Protein AF-0000000078982587 (afdb_homodimer)

Sequence (748 aa):
MVPAPSERVARAVMYFREGGSGQASWAVVTTCREPTVLVLAFVAHHLALGADYVELYLDAPDPELQEALADLPGCRVTLCDDAYWQQELGGPRPATNEKRQIRNASRAYLQAEADWLLHLDADEFLETDLVMARILGGLPEAVDFLHLPNLERVFDAAEPQEQLFDGYMRAPLLRGWPDQADLLDPAIQPFLHRGVVAHSQGKSAVRVGRKLWPGIHSPRAPSGHDRPLLWPAVNARVLHYDGLTGFHWIMKLLRGWTDRGGGAAAHAGLAPARQAQIAYVDENRGDMFALLQLHQRLKALPLVDLERLEAIGLLWRPRIDPGAALRALGLTADLSRVGFDEGLELDIPDFDRHRIRWRRLYRLHFAEAGRKQGMVPAPSERVARAVMYFREGGSGQASWAVVTTCREPTVLVLAFVAHHLALGADYVELYLDAPDPELQEALADLPGCRVTLCDDAYWQQELGGPRPATNEKRQIRNASRAYLQAEADWLLHLDADEFLETDLVMARILGGLPEAVDFLHLPNLERVFDAAEPQEQLFDGYMRAPLLRGWPDQADLLDPAIQPFLHRGVVAHSQGKSAVRVGRKLWPGIHSPRAPSGHDRPLLWPAVNARVLHYDGLTGFHWIMKLLRGWTDRGGGAAAHAGLAPARQAQIAYVDENRGDMFALLQLHQRLKALPLVDLERLEAIGLLWRPRIDPGAALRALGLTADLSRVGFDEGLELDIPDFDRHRIRWRRLYRLHFAEAGRKQG

Structure (mmCIF, N/CA/C/O backbone):
data_AF-0000000078982587-model_v1
#
loop_
_entity.id
_entity.type
_entity.pdbx_description
1 polymer 'Glycosyl transferase, group 2 family protein'
#
loop_
_atom_site.group_PDB
_atom_site.id
_atom_site.type_symbol
_atom_site.label_atom_id
_atom_site.label_alt_id
_atom_site.label_comp_id
_atom_site.label_asym_id
_atom_site.label_entity_id
_atom_site.label_seq_id
_atom_site.pdbx_PDB_ins_code
_atom_site.Cartn_x
_atom_site.Cartn_y
_atom_site.Cartn_z
_atom_site.occupancy
_atom_site.B_iso_or_equiv
_atom_site.auth_seq_id
_atom_site.auth_comp_id
_atom_site.auth_asym_id
_atom_site.auth_atom_id
_atom_site.pdbx_PDB_model_num
ATOM 1 N N . MET A 1 1 ? 53.969 26.75 12.242 1 28.42 1 MET A N 1
ATOM 2 C CA . MET A 1 1 ? 53.094 26.625 11.078 1 28.42 1 MET A CA 1
ATOM 3 C C . MET A 1 1 ? 51.875 25.766 11.398 1 28.42 1 MET A C 1
ATOM 5 O O . MET A 1 1 ? 52.031 24.562 11.664 1 28.42 1 MET A O 1
ATOM 9 N N . VAL A 1 2 ? 50.875 26.266 12.047 1 34.62 2 VAL A N 1
ATOM 10 C CA . VAL A 1 2 ? 49.688 25.547 12.523 1 34.62 2 VAL A CA 1
ATOM 11 C C . VAL A 1 2 ? 48.969 24.922 11.336 1 34.62 2 VAL A C 1
ATOM 13 O O . VAL A 1 2 ? 48.688 25.594 10.344 1 34.62 2 VAL A O 1
ATOM 16 N N . PRO A 1 3 ? 49.094 23.641 11.133 1 34.34 3 PRO A N 1
ATOM 17 C CA . PRO A 1 3 ? 48.406 23.109 9.938 1 34.34 3 PRO A CA 1
ATOM 18 C C . PRO A 1 3 ? 46.969 23.594 9.82 1 34.34 3 PRO A C 1
ATOM 20 O O . PRO A 1 3 ? 46.344 23.906 10.828 1 34.34 3 PRO A O 1
ATOM 23 N N . ALA A 1 4 ? 46.625 24.188 8.609 1 36.72 4 ALA A N 1
ATOM 24 C CA . ALA A 1 4 ? 45.281 24.656 8.297 1 36.72 4 ALA A CA 1
ATOM 25 C C . ALA A 1 4 ? 44.25 23.578 8.633 1 36.72 4 ALA A C 1
ATOM 27 O O . ALA A 1 4 ? 44.5 22.391 8.5 1 36.72 4 ALA A O 1
ATOM 28 N N . PRO A 1 5 ? 43.281 23.859 9.531 1 34.47 5 PRO A N 1
ATOM 29 C CA . PRO A 1 5 ? 42.312 22.828 9.859 1 34.47 5 PRO A CA 1
ATOM 30 C C . PRO A 1 5 ? 41.812 22.062 8.625 1 34.47 5 PRO A C 1
ATOM 32 O O . PRO A 1 5 ? 41.781 22.609 7.531 1 34.47 5 PRO A O 1
ATOM 35 N N . SER A 1 6 ? 42.25 20.844 8.43 1 33.53 6 SER A N 1
ATOM 36 C CA . SER A 1 6 ? 41.781 19.953 7.371 1 33.53 6 SER A CA 1
ATOM 37 C C . SER A 1 6 ? 40.312 20.188 7.043 1 33.53 6 SER A C 1
ATOM 39 O O . SER A 1 6 ? 39.5 20.297 7.941 1 33.53 6 SER A O 1
ATOM 41 N N . GLU A 1 7 ? 39.969 20.891 6 1 34.88 7 GLU A N 1
ATOM 42 C CA . GLU A 1 7 ? 38.656 21.094 5.422 1 34.88 7 GLU A CA 1
ATOM 43 C C . GLU A 1 7 ? 37.844 19.812 5.465 1 34.88 7 GLU A C 1
ATOM 45 O O . GLU A 1 7 ? 38 18.922 4.625 1 34.88 7 GLU A O 1
ATOM 50 N N . ARG A 1 8 ? 37.688 19.188 6.516 1 35.16 8 ARG A N 1
ATOM 51 C CA . ARG A 1 8 ? 36.75 18.062 6.578 1 35.16 8 ARG A CA 1
ATOM 52 C C . ARG A 1 8 ? 35.531 18.328 5.719 1 35.16 8 ARG A C 1
ATOM 54 O O . ARG A 1 8 ? 34.688 19.188 6.043 1 35.16 8 ARG A O 1
ATOM 61 N N . VAL A 1 9 ? 35.562 18.203 4.543 1 38.28 9 VAL A N 1
ATOM 62 C CA . VAL A 1 9 ? 34.406 18.203 3.662 1 38.28 9 VAL A CA 1
ATOM 63 C C . VAL A 1 9 ? 33.219 17.469 4.344 1 38.28 9 VAL A C 1
ATOM 65 O O . VAL A 1 9 ? 33.312 16.266 4.59 1 38.28 9 VAL A O 1
ATOM 68 N N . ALA A 1 10 ? 32.531 18.094 5.141 1 46.53 10 ALA A N 1
ATOM 69 C CA . ALA A 1 10 ? 31.359 17.594 5.84 1 46.53 10 ALA A CA 1
ATOM 70 C C . ALA A 1 10 ? 30.484 16.75 4.914 1 46.53 10 ALA A C 1
ATOM 72 O O . ALA A 1 10 ? 30.078 17.219 3.844 1 46.53 10 ALA A O 1
ATOM 73 N N . ARG A 1 11 ? 30.609 15.43 4.898 1 56.62 11 ARG A N 1
ATOM 74 C CA . ARG A 1 11 ? 29.781 14.492 4.148 1 56.62 11 ARG A CA 1
ATOM 75 C C . ARG A 1 11 ? 28.328 14.961 4.105 1 56.62 11 ARG A C 1
ATOM 77 O O . ARG A 1 11 ? 27.812 15.469 5.102 1 56.62 11 ARG A O 1
ATOM 84 N N . ALA A 1 12 ? 27.859 15.078 2.918 1 73.75 12 ALA A N 1
ATOM 85 C CA . ALA A 1 12 ? 26.469 15.461 2.732 1 73.75 12 ALA A CA 1
ATOM 86 C C . ALA A 1 12 ? 25.531 14.539 3.508 1 73.75 12 ALA A C 1
ATOM 88 O O . ALA A 1 12 ? 25.703 13.312 3.492 1 73.75 12 ALA A O 1
ATOM 89 N N . VAL A 1 13 ? 24.797 15.07 4.426 1 87.19 13 VAL A N 1
ATOM 90 C CA . VAL A 1 13 ? 23.812 14.32 5.199 1 87.19 13 VAL A CA 1
ATOM 91 C C . VAL A 1 13 ? 22.844 13.617 4.254 1 87.19 13 VAL A C 1
ATOM 93 O O . VAL A 1 13 ? 22.328 14.227 3.316 1 87.19 13 VAL A O 1
ATOM 96 N N . MET A 1 14 ? 22.781 12.273 4.457 1 90.81 14 MET A N 1
ATOM 97 C CA . MET A 1 14 ? 21.844 11.461 3.695 1 90.81 14 MET A CA 1
ATOM 98 C C . MET A 1 14 ? 20.703 10.961 4.59 1 90.81 14 MET A C 1
ATOM 100 O O . MET A 1 14 ? 20.797 11.055 5.816 1 90.81 14 MET A O 1
ATOM 104 N N . TYR A 1 15 ? 19.672 10.547 3.932 1 93.56 15 TYR A N 1
ATOM 105 C CA . TYR A 1 15 ? 18.562 10.008 4.711 1 93.56 15 TYR A CA 1
ATOM 106 C C . TYR A 1 15 ? 18.953 8.695 5.379 1 93.56 15 TYR A C 1
ATOM 108 O O . TYR A 1 15 ? 18.781 8.531 6.59 1 93.56 15 TYR A O 1
ATOM 116 N N . PHE A 1 16 ? 19.438 7.75 4.57 1 91.62 16 PHE A N 1
ATOM 117 C CA . PHE A 1 16 ? 19.938 6.488 5.117 1 91.62 16 PHE A CA 1
ATOM 118 C C . PHE A 1 16 ? 21.422 6.566 5.406 1 91.62 16 PHE A C 1
ATOM 120 O O . PHE A 1 16 ? 22.172 7.211 4.672 1 91.62 16 PHE A O 1
ATOM 127 N N . ARG A 1 17 ? 21.828 5.863 6.449 1 88.75 17 ARG A N 1
ATOM 128 C CA . ARG A 1 17 ? 23.25 5.77 6.77 1 88.75 17 ARG A CA 1
ATOM 129 C C . ARG A 1 17 ? 24 5.059 5.656 1 88.75 17 ARG A C 1
ATOM 131 O O . ARG A 1 17 ? 25.094 5.5 5.258 1 88.75 17 ARG A O 1
ATOM 138 N N . GLU A 1 18 ? 23.484 3.977 5.195 1 85.88 18 GLU A N 1
ATOM 139 C CA . GLU A 1 18 ? 24.016 3.203 4.074 1 85.88 18 GLU A CA 1
ATOM 140 C C . GLU A 1 18 ? 22.938 2.951 3.021 1 85.88 18 GLU A C 1
ATOM 142 O O . GLU A 1 18 ? 22.172 1.999 3.131 1 85.88 18 GLU A O 1
ATOM 147 N N . GLY A 1 19 ? 23.047 3.812 2.07 1 80.5 19 GLY A N 1
ATOM 148 C CA . GLY A 1 19 ? 22.078 3.656 0.992 1 80.5 19 GLY A CA 1
ATOM 149 C C . GLY A 1 19 ? 22.469 2.582 -0.005 1 80.5 19 GLY A C 1
ATOM 150 O O . GLY A 1 19 ? 23.609 2.109 -0.003 1 80.5 19 GLY A O 1
ATOM 151 N N . GLY A 1 20 ? 21.531 2.107 -0.67 1 77.19 20 GLY A N 1
ATOM 152 C CA . GLY A 1 20 ? 21.766 1.108 -1.7 1 77.19 20 GLY A CA 1
ATOM 153 C C . GLY A 1 20 ? 22.594 1.634 -2.863 1 77.19 20 GLY A C 1
ATOM 154 O O . GLY A 1 20 ? 23.031 2.787 -2.852 1 77.19 20 GLY A O 1
ATOM 155 N N . SER A 1 21 ? 22.922 0.833 -3.762 1 81 21 SER A N 1
ATOM 156 C CA . SER A 1 21 ? 23.781 1.106 -4.906 1 81 21 SER A CA 1
ATOM 157 C C . SER A 1 21 ? 23.047 1.919 -5.969 1 81 21 SER A C 1
ATOM 159 O O . SER A 1 21 ? 23.672 2.391 -6.93 1 81 21 SER A O 1
ATOM 161 N N . GLY A 1 22 ? 21.812 2.121 -5.77 1 85.12 22 GLY A N 1
ATOM 162 C CA . GLY A 1 22 ? 21 2.812 -6.754 1 85.12 22 GLY A CA 1
ATOM 163 C C . GLY A 1 22 ? 20.375 1.881 -7.781 1 85.12 22 GLY A C 1
ATOM 164 O O . GLY A 1 22 ? 19.266 2.107 -8.242 1 85.12 22 GLY A O 1
ATOM 165 N N . GLN A 1 23 ? 21.172 0.899 -8.219 1 94.31 23 GLN A N 1
ATOM 166 C CA . GLN A 1 23 ? 20.719 -0.161 -9.117 1 94.31 23 GLN A CA 1
ATOM 167 C C . GLN A 1 23 ? 21.312 -1.51 -8.711 1 94.31 23 GLN A C 1
ATOM 169 O O . GLN A 1 23 ? 22.484 -1.594 -8.336 1 94.31 23 GLN A O 1
ATOM 174 N N . ALA A 1 24 ? 20.516 -2.529 -8.789 1 97.94 24 ALA A N 1
ATOM 175 C CA . ALA A 1 24 ? 20.984 -3.871 -8.43 1 97.94 24 ALA A CA 1
ATOM 176 C C . ALA A 1 24 ? 20.5 -4.898 -9.453 1 97.94 24 ALA A C 1
ATOM 178 O O . ALA A 1 24 ? 19.391 -4.801 -9.969 1 97.94 24 ALA A O 1
ATOM 179 N N . SER A 1 25 ? 21.375 -5.82 -9.727 1 98.56 25 SER A N 1
ATOM 180 C CA . SER A 1 25 ? 20.984 -6.918 -10.609 1 98.56 25 SER A CA 1
ATOM 181 C C . SER A 1 25 ? 20.109 -7.93 -9.875 1 98.56 25 SER A C 1
ATOM 183 O O . SER A 1 25 ? 20.141 -8.016 -8.648 1 98.56 25 SER A O 1
ATOM 185 N N . TRP A 1 26 ? 19.297 -8.625 -10.656 1 98.75 26 TRP A N 1
ATOM 186 C CA . TRP A 1 26 ? 18.422 -9.617 -10.039 1 98.75 26 TRP A CA 1
ATOM 187 C C . TRP A 1 26 ? 18.141 -10.766 -11.008 1 98.75 26 TRP A C 1
ATOM 189 O O . TRP A 1 26 ? 18.359 -10.641 -12.211 1 98.75 26 TRP A O 1
ATOM 199 N N . ALA A 1 27 ? 17.781 -11.906 -10.469 1 98.88 27 ALA A N 1
ATOM 200 C CA . ALA A 1 27 ? 17.422 -13.102 -11.227 1 98.88 27 ALA A CA 1
ATOM 201 C C . ALA A 1 27 ? 16.234 -13.82 -10.617 1 98.88 27 ALA A C 1
ATOM 203 O O . ALA A 1 27 ? 15.812 -13.5 -9.5 1 98.88 27 ALA A O 1
ATOM 204 N N . VAL A 1 28 ? 15.688 -14.711 -11.398 1 98.81 28 VAL A N 1
ATOM 205 C CA . VAL A 1 28 ? 14.531 -15.484 -10.961 1 98.81 28 VAL A CA 1
ATOM 206 C C . VAL A 1 28 ? 14.883 -16.969 -10.969 1 98.81 28 VAL A C 1
ATOM 208 O O . VAL A 1 28 ? 15.562 -17.453 -11.875 1 98.81 28 VAL A O 1
ATOM 211 N N . VAL A 1 29 ? 14.406 -17.688 -9.961 1 98.62 29 VAL A N 1
ATOM 212 C CA . VAL A 1 29 ? 14.516 -19.141 -9.938 1 98.62 29 VAL A CA 1
ATOM 213 C C . VAL A 1 29 ? 13.125 -19.766 -9.812 1 98.62 29 VAL A C 1
ATOM 215 O O . VAL A 1 29 ? 12.281 -19.266 -9.07 1 98.62 29 VAL A O 1
ATOM 218 N N . THR A 1 30 ? 12.906 -20.781 -10.516 1 98.19 30 THR A N 1
ATOM 219 C CA . THR A 1 30 ? 11.609 -21.453 -10.547 1 98.19 30 THR A CA 1
ATOM 220 C C . THR A 1 30 ? 11.781 -22.953 -10.766 1 98.19 30 THR A C 1
ATOM 222 O O . THR A 1 30 ? 12.57 -23.375 -11.602 1 98.19 30 THR A O 1
ATOM 225 N N . THR A 1 31 ? 11.117 -23.75 -9.953 1 97.69 31 THR A N 1
ATOM 226 C CA . THR A 1 31 ? 10.914 -25.172 -10.211 1 97.69 31 THR A CA 1
ATOM 227 C C . THR A 1 31 ? 9.516 -25.422 -10.781 1 97.69 31 THR A C 1
ATOM 229 O O . THR A 1 31 ? 8.516 -25 -10.195 1 97.69 31 THR A O 1
ATOM 232 N N . CYS A 1 32 ? 9.5 -26.078 -11.992 1 94.56 32 CYS A N 1
ATOM 233 C CA . CYS A 1 32 ? 8.148 -26.125 -12.547 1 94.56 32 CYS A CA 1
ATOM 234 C C . CYS A 1 32 ? 7.945 -27.406 -13.359 1 94.56 32 CYS A C 1
ATOM 236 O O . CYS A 1 32 ? 8.914 -28 -13.836 1 94.56 32 CYS A O 1
ATOM 238 N N . ARG A 1 33 ? 6.805 -27.875 -13.367 1 93.31 33 ARG A N 1
ATOM 239 C CA . ARG A 1 33 ? 6.191 -28.859 -14.258 1 93.31 33 ARG A CA 1
ATOM 240 C C . ARG A 1 33 ? 4.848 -28.359 -14.773 1 93.31 33 ARG A C 1
ATOM 242 O O . ARG A 1 33 ? 3.795 -28.781 -14.289 1 93.31 33 ARG A O 1
ATOM 249 N N . GLU A 1 34 ? 4.945 -27.422 -15.727 1 93.19 34 GLU A N 1
ATOM 250 C CA . GLU A 1 34 ? 3.781 -26.688 -16.203 1 93.19 34 GLU A CA 1
ATOM 251 C C . GLU A 1 34 ? 3.707 -26.719 -17.734 1 93.19 34 GLU A C 1
ATOM 253 O O . GLU A 1 34 ? 4.688 -27.047 -18.406 1 93.19 34 GLU A O 1
ATOM 258 N N . PRO A 1 35 ? 2.545 -26.422 -18.266 1 93.06 35 PRO A N 1
ATOM 259 C CA . PRO A 1 35 ? 2.426 -26.375 -19.719 1 93.06 35 PRO A CA 1
ATOM 260 C C . PRO A 1 35 ? 3.459 -25.453 -20.375 1 93.06 35 PRO A C 1
ATOM 262 O O . PRO A 1 35 ? 3.777 -24.406 -19.828 1 93.06 35 PRO A O 1
ATOM 265 N N . THR A 1 36 ? 3.891 -25.891 -21.5 1 94.81 36 THR A N 1
ATOM 266 C CA . THR A 1 36 ? 4.953 -25.219 -22.234 1 94.81 36 THR A CA 1
ATOM 267 C C . THR A 1 36 ? 4.625 -23.734 -22.422 1 94.81 36 THR A C 1
ATOM 269 O O . THR A 1 36 ? 5.473 -22.875 -22.203 1 94.81 36 THR A O 1
ATOM 272 N N . VAL A 1 37 ? 3.404 -23.391 -22.797 1 95.75 37 VAL A N 1
ATOM 273 C CA . VAL A 1 37 ? 3.004 -22.031 -23.109 1 95.75 37 VAL A CA 1
ATOM 274 C C . VAL A 1 37 ? 3.18 -21.141 -21.875 1 95.75 37 VAL A C 1
ATOM 276 O O . VAL A 1 37 ? 3.6 -19.984 -21.984 1 95.75 37 VAL A O 1
ATOM 279 N N . LEU A 1 38 ? 2.865 -21.625 -20.719 1 96.62 38 LEU A N 1
ATOM 280 C CA . LEU A 1 38 ? 2.984 -20.875 -19.469 1 96.62 38 LEU A CA 1
ATOM 281 C C . LEU A 1 38 ? 4.445 -20.609 -19.141 1 96.62 38 LEU A C 1
ATOM 283 O O . LEU A 1 38 ? 4.812 -19.484 -18.781 1 96.62 38 LEU A O 1
ATOM 287 N N . VAL A 1 39 ? 5.262 -21.641 -19.25 1 97.25 39 VAL A N 1
ATOM 288 C CA . VAL A 1 39 ? 6.668 -21.5 -18.891 1 97.25 39 VAL A CA 1
ATOM 289 C C . VAL A 1 39 ? 7.359 -20.531 -19.859 1 97.25 39 VAL A C 1
ATOM 291 O O . VAL A 1 39 ? 8.156 -19.703 -19.438 1 97.25 39 VAL A O 1
ATOM 294 N N . LEU A 1 40 ? 7.008 -20.656 -21.156 1 97.38 40 LEU A N 1
ATOM 295 C CA . LEU A 1 40 ? 7.566 -19.734 -22.125 1 97.38 40 LEU A CA 1
ATOM 296 C C . LEU A 1 40 ? 7.172 -18.297 -21.797 1 97.38 40 LEU A C 1
ATOM 298 O O . LEU A 1 40 ? 8.008 -17.391 -21.844 1 97.38 40 LEU A O 1
ATOM 302 N N . ALA A 1 41 ? 5.949 -18.047 -21.484 1 98.19 41 ALA A N 1
ATOM 303 C CA . ALA A 1 41 ? 5.465 -16.719 -21.109 1 98.19 41 ALA A CA 1
ATOM 304 C C . ALA A 1 41 ? 6.176 -16.203 -19.875 1 98.19 41 ALA A C 1
ATOM 306 O O . ALA A 1 41 ? 6.531 -15.023 -19.797 1 98.19 41 ALA A O 1
ATOM 307 N N . PHE A 1 42 ? 6.375 -17.094 -18.969 1 98.5 42 PHE A N 1
ATOM 308 C CA . PHE A 1 42 ? 7.043 -16.781 -17.719 1 98.5 42 PHE A CA 1
ATOM 309 C C . PHE A 1 42 ? 8.461 -16.281 -17.969 1 98.5 42 PHE A C 1
ATOM 311 O O . PHE A 1 42 ? 8.852 -15.211 -17.5 1 98.5 42 PHE A O 1
ATOM 318 N N . VAL A 1 43 ? 9.172 -17.047 -18.672 1 98.5 43 VAL A N 1
ATOM 319 C CA . VAL A 1 43 ? 10.562 -16.719 -18.984 1 98.5 43 VAL A CA 1
ATOM 320 C C . VAL A 1 43 ? 10.617 -15.398 -19.75 1 98.5 43 VAL A C 1
ATOM 322 O O . VAL A 1 43 ? 11.367 -14.492 -19.391 1 98.5 43 VAL A O 1
ATOM 325 N N . ALA A 1 44 ? 9.812 -15.289 -20.781 1 98.44 44 ALA A N 1
ATOM 326 C CA . ALA A 1 44 ? 9.812 -14.086 -21.609 1 98.44 44 ALA A CA 1
ATOM 327 C C . ALA A 1 44 ? 9.477 -12.844 -20.797 1 98.44 44 ALA A C 1
ATOM 329 O O . ALA A 1 44 ? 10.133 -11.812 -20.922 1 98.44 44 ALA A O 1
ATOM 330 N N . HIS A 1 45 ? 8.508 -12.914 -19.969 1 98.69 45 HIS A N 1
ATOM 331 C CA . HIS A 1 45 ? 8.047 -11.797 -19.156 1 98.69 45 HIS A CA 1
ATOM 332 C C . HIS A 1 45 ? 9.156 -11.281 -18.25 1 98.69 45 HIS A C 1
ATOM 334 O O . HIS A 1 45 ? 9.422 -10.078 -18.203 1 98.69 45 HIS A O 1
ATOM 340 N N . HIS A 1 46 ? 9.789 -12.18 -17.547 1 98.88 46 HIS A N 1
ATOM 341 C CA . HIS A 1 46 ? 10.734 -11.734 -16.531 1 98.88 46 HIS A CA 1
ATOM 342 C C . HIS A 1 46 ? 12.039 -11.258 -17.172 1 98.88 46 HIS A C 1
ATOM 344 O O . HIS A 1 46 ? 12.688 -10.344 -16.656 1 98.88 46 HIS A O 1
ATOM 350 N N . LEU A 1 47 ? 12.422 -11.859 -18.281 1 98.56 47 LEU A N 1
ATOM 351 C CA . LEU A 1 47 ? 13.555 -11.305 -19 1 98.56 47 LEU A CA 1
ATOM 352 C C . LEU A 1 47 ? 13.242 -9.906 -19.531 1 98.56 47 LEU A C 1
ATOM 354 O O . LEU A 1 47 ? 14.078 -9 -19.422 1 98.56 47 LEU A O 1
ATOM 358 N N . ALA A 1 48 ? 12.055 -9.727 -20.062 1 98.06 48 ALA A N 1
ATOM 359 C CA . ALA A 1 48 ? 11.641 -8.414 -20.547 1 98.06 48 ALA A CA 1
ATOM 360 C C . ALA A 1 48 ? 11.586 -7.395 -19.422 1 98.06 48 ALA A C 1
ATOM 362 O O . ALA A 1 48 ? 11.852 -6.207 -19.625 1 98.06 48 ALA A O 1
ATOM 363 N N . LEU A 1 49 ? 11.25 -7.852 -18.234 1 98.12 49 LEU A N 1
ATOM 364 C CA . LEU A 1 49 ? 11.148 -6.984 -17.062 1 98.12 49 LEU A CA 1
ATOM 365 C C . LEU A 1 49 ? 12.531 -6.562 -16.578 1 98.12 49 LEU A C 1
ATOM 367 O O . LEU A 1 49 ? 12.656 -5.641 -15.773 1 98.12 49 LEU A O 1
ATOM 371 N N . GLY A 1 50 ? 13.57 -7.254 -17.031 1 98.12 50 GLY A N 1
ATOM 372 C CA . GLY A 1 50 ? 14.922 -6.805 -16.75 1 98.12 50 GLY A CA 1
ATOM 373 C C . GLY A 1 50 ? 15.719 -7.793 -15.914 1 98.12 50 GLY A C 1
ATOM 374 O O . GLY A 1 50 ? 16.812 -7.473 -15.43 1 98.12 50 GLY A O 1
ATOM 375 N N . ALA A 1 51 ? 15.227 -9.008 -15.68 1 98.81 51 ALA A N 1
ATOM 376 C CA . ALA A 1 51 ? 16.031 -10.016 -14.992 1 98.81 51 ALA A CA 1
ATOM 377 C C . ALA A 1 51 ? 17.312 -10.32 -15.773 1 98.81 51 ALA A C 1
ATOM 379 O O . ALA A 1 51 ? 17.281 -10.414 -17 1 98.81 51 ALA A O 1
ATOM 380 N N . ASP A 1 52 ? 18.344 -10.477 -15.008 1 98.62 52 ASP A N 1
ATOM 381 C CA . ASP A 1 52 ? 19.594 -10.867 -15.656 1 98.62 52 ASP A CA 1
ATOM 382 C C . ASP A 1 52 ? 19.484 -12.258 -16.281 1 98.62 52 ASP A C 1
ATOM 384 O O . ASP A 1 52 ? 20 -12.5 -17.375 1 98.62 52 ASP A O 1
ATOM 388 N N . TYR A 1 53 ? 18.859 -13.109 -15.57 1 98.62 53 TYR A N 1
ATOM 389 C CA . TYR A 1 53 ? 18.578 -14.445 -16.078 1 98.62 53 TYR A CA 1
ATOM 390 C C . TYR A 1 53 ? 17.406 -15.07 -15.328 1 98.62 53 TYR A C 1
ATOM 392 O O . TYR A 1 53 ? 17.047 -14.617 -14.242 1 98.62 53 TYR A O 1
ATOM 400 N N . VAL A 1 54 ? 16.828 -16.047 -15.953 1 98.75 54 VAL A N 1
ATOM 401 C CA . VAL A 1 54 ? 15.82 -16.922 -15.367 1 98.75 54 VAL A CA 1
ATOM 402 C C . VAL A 1 54 ? 16.359 -18.344 -15.281 1 98.75 54 VAL A C 1
ATOM 404 O O . VAL A 1 54 ? 16.734 -18.953 -16.297 1 98.75 54 VAL A O 1
ATOM 407 N N . GLU A 1 55 ? 16.406 -18.797 -14.078 1 98.38 55 GLU A N 1
ATOM 408 C CA . GLU A 1 55 ? 16.859 -20.156 -13.828 1 98.38 55 GLU A CA 1
ATOM 409 C C . GLU A 1 55 ? 15.688 -21.109 -13.625 1 98.38 55 GLU A C 1
ATOM 411 O O . GLU A 1 55 ? 14.953 -20.984 -12.648 1 98.38 55 GLU A O 1
ATOM 416 N N . LEU A 1 56 ? 15.617 -22.094 -14.523 1 98.31 56 LEU A N 1
ATOM 417 C CA . LEU A 1 56 ? 14.492 -23.016 -14.531 1 98.31 56 LEU A CA 1
ATOM 418 C C . LEU A 1 56 ? 14.938 -24.422 -14.141 1 98.31 56 LEU A C 1
ATOM 420 O O . LEU A 1 56 ? 15.891 -24.953 -14.711 1 98.31 56 LEU A O 1
ATOM 424 N N . TYR A 1 57 ? 14.289 -24.969 -13.148 1 98.19 57 TYR A N 1
ATOM 425 C CA . TYR A 1 57 ? 14.391 -26.391 -12.82 1 98.19 57 TYR A CA 1
ATOM 426 C C . TYR A 1 57 ? 13.156 -27.141 -13.281 1 98.19 57 TYR A C 1
ATOM 428 O O . TYR A 1 57 ? 12.062 -26.953 -12.742 1 98.19 57 TYR A O 1
ATOM 436 N N . LEU A 1 58 ? 13.344 -27.953 -14.305 1 97.75 58 LEU A N 1
ATOM 437 C CA . LEU A 1 58 ? 12.227 -28.719 -14.844 1 97.75 58 LEU A CA 1
ATOM 438 C C . LEU A 1 58 ? 12.016 -30 -14.047 1 97.75 58 LEU A C 1
ATOM 440 O O . LEU A 1 58 ? 12.867 -30.891 -14.062 1 97.75 58 LEU A O 1
ATOM 444 N N . ASP A 1 59 ? 10.93 -30.047 -13.406 1 95.62 59 ASP A N 1
ATOM 445 C CA . ASP A 1 59 ? 10.625 -31.172 -12.539 1 95.62 59 ASP A CA 1
ATOM 446 C C . ASP A 1 59 ? 10.273 -32.406 -13.352 1 95.62 59 ASP A C 1
ATOM 448 O O . ASP A 1 59 ? 10.211 -33.531 -12.812 1 95.62 59 ASP A O 1
ATOM 452 N N . ALA A 1 60 ? 9.977 -32.344 -14.594 1 92.69 60 ALA A N 1
ATOM 453 C CA . ALA A 1 60 ? 9.781 -33.406 -15.57 1 92.69 60 ALA A CA 1
ATOM 454 C C . ALA A 1 60 ? 10.297 -33 -16.953 1 92.69 60 ALA A C 1
ATOM 456 O O . ALA A 1 60 ? 10.305 -31.812 -17.281 1 92.69 60 ALA A O 1
ATOM 457 N N . PRO A 1 61 ? 10.68 -34.031 -17.719 1 93.5 61 PRO A N 1
ATOM 458 C CA . PRO A 1 61 ? 11.125 -33.688 -19.078 1 93.5 61 PRO A CA 1
ATOM 459 C C . PRO A 1 61 ? 10.031 -33.031 -19.906 1 93.5 61 PRO A C 1
ATOM 461 O O . PRO A 1 61 ? 8.859 -33.406 -19.797 1 93.5 61 PRO A O 1
ATOM 464 N N . ASP A 1 62 ? 10.398 -32.125 -20.703 1 93.25 62 ASP A N 1
ATOM 465 C CA . ASP A 1 62 ? 9.57 -31.438 -21.703 1 93.25 62 ASP A CA 1
ATOM 466 C C . ASP A 1 62 ? 10.383 -31.078 -22.938 1 93.25 62 ASP A C 1
ATOM 468 O O . ASP A 1 62 ? 10.906 -29.969 -23.031 1 93.25 62 ASP A O 1
ATOM 472 N N . PRO A 1 63 ? 10.422 -32 -23.844 1 93.75 63 PRO A N 1
ATOM 473 C CA . PRO A 1 63 ? 11.297 -31.797 -25 1 93.75 63 PRO A CA 1
ATOM 474 C C . PRO A 1 63 ? 10.953 -30.531 -25.781 1 93.75 63 PRO A C 1
ATOM 476 O O . PRO A 1 63 ? 11.859 -29.828 -26.25 1 93.75 63 PRO A O 1
ATOM 479 N N . GLU A 1 64 ? 9.695 -30.234 -25.969 1 91.38 64 GLU A N 1
ATOM 480 C CA . GLU A 1 64 ? 9.289 -29.031 -26.703 1 91.38 64 GLU A CA 1
ATOM 481 C C . GLU A 1 64 ? 9.789 -27.766 -26 1 91.38 64 GLU A C 1
ATOM 483 O O . GLU A 1 64 ? 10.336 -26.875 -26.641 1 91.38 64 GLU A O 1
ATOM 488 N N . LEU A 1 65 ? 9.586 -27.734 -24.734 1 93.44 65 LEU A N 1
ATOM 489 C CA . LEU A 1 65 ? 10.031 -26.609 -23.938 1 93.44 65 LEU A CA 1
ATOM 490 C C . LEU A 1 65 ? 11.547 -26.484 -23.953 1 93.44 65 LEU A C 1
ATOM 492 O O . LEU A 1 65 ? 12.094 -25.391 -24.141 1 93.44 65 LEU A O 1
ATOM 496 N N . GLN A 1 66 ? 12.18 -27.547 -23.781 1 94.81 66 GLN A N 1
ATOM 497 C CA . GLN A 1 66 ? 13.641 -27.578 -23.75 1 94.81 66 GLN A CA 1
ATOM 498 C C . GLN A 1 66 ? 14.219 -27.078 -25.078 1 94.81 66 GLN A C 1
ATOM 500 O O . GLN A 1 66 ? 15.188 -26.312 -25.078 1 94.81 66 GLN A O 1
ATOM 505 N N . GLU A 1 67 ? 13.641 -27.5 -26.125 1 93.62 67 GLU A N 1
ATOM 506 C CA . GLU A 1 67 ? 14.078 -27.047 -27.438 1 93.62 67 GLU A CA 1
ATOM 507 C C . GLU A 1 67 ? 13.867 -25.547 -27.609 1 93.62 67 GLU A C 1
ATOM 509 O O . GLU A 1 67 ? 14.742 -24.828 -28.109 1 93.62 67 GLU A O 1
ATOM 514 N N . ALA A 1 68 ? 12.75 -25.078 -27.219 1 92.69 68 ALA A N 1
ATOM 515 C CA . ALA A 1 68 ? 12.398 -23.672 -27.391 1 92.69 68 ALA A CA 1
ATOM 516 C C . ALA A 1 68 ? 13.328 -22.781 -26.578 1 92.69 68 ALA A C 1
ATOM 518 O O . ALA A 1 68 ? 13.633 -21.656 -26.984 1 92.69 68 ALA A O 1
ATOM 519 N N . LEU A 1 69 ? 13.82 -23.297 -25.422 1 94.12 69 LEU A N 1
ATOM 520 C CA . LEU A 1 69 ? 14.586 -22.469 -24.5 1 94.12 69 LEU A CA 1
ATOM 521 C C . LEU A 1 69 ? 16.078 -22.688 -24.703 1 94.12 69 LEU A C 1
ATOM 523 O O . LEU A 1 69 ? 16.891 -21.953 -24.125 1 94.12 69 LEU A O 1
ATOM 527 N N . ALA A 1 70 ? 16.5 -23.641 -25.438 1 90.44 70 ALA A N 1
ATOM 528 C CA . ALA A 1 70 ? 17.891 -24.078 -25.578 1 90.44 70 ALA A CA 1
ATOM 529 C C . ALA A 1 70 ? 18.781 -22.906 -25.984 1 90.44 70 ALA A C 1
ATOM 531 O O . ALA A 1 70 ? 19.891 -22.766 -25.484 1 90.44 70 ALA A O 1
ATOM 532 N N . ASP A 1 71 ? 18.375 -21.953 -26.781 1 86.69 71 ASP A N 1
ATOM 533 C CA . ASP A 1 71 ? 19.25 -20.906 -27.266 1 86.69 71 ASP A CA 1
ATOM 534 C C . ASP A 1 71 ? 18.766 -19.531 -26.812 1 86.69 71 ASP A C 1
ATOM 536 O O . ASP A 1 71 ? 19.141 -18.5 -27.391 1 86.69 71 ASP A O 1
ATOM 540 N N . LEU A 1 72 ? 18.016 -19.562 -25.844 1 94.19 72 LEU A N 1
ATOM 541 C CA . LEU A 1 72 ? 17.5 -18.281 -25.391 1 94.19 72 LEU A CA 1
ATOM 542 C C . LEU A 1 72 ? 18.453 -17.641 -24.391 1 94.19 72 LEU A C 1
ATOM 544 O O . LEU A 1 72 ? 18.609 -18.125 -23.266 1 94.19 72 LEU A O 1
ATOM 548 N N . PRO A 1 73 ? 19.078 -16.547 -24.766 1 94.5 73 PRO A N 1
ATOM 549 C CA . PRO A 1 73 ? 19.969 -15.883 -23.812 1 94.5 73 PRO A CA 1
ATOM 550 C C . PRO A 1 73 ? 19.25 -15.484 -22.516 1 94.5 73 PRO A C 1
ATOM 552 O O . PRO A 1 73 ? 18.109 -15.016 -22.562 1 94.5 73 PRO A O 1
ATOM 555 N N . GLY A 1 74 ? 19.859 -15.75 -21.422 1 96.62 74 GLY A N 1
ATOM 556 C CA . GLY A 1 74 ? 19.281 -15.359 -20.141 1 96.62 74 GLY A CA 1
ATOM 557 C C . GLY A 1 74 ? 18.422 -16.438 -19.5 1 96.62 74 GLY A C 1
ATOM 558 O O . GLY A 1 74 ? 17.906 -16.266 -18.406 1 96.62 74 GLY A O 1
ATOM 559 N N . CYS A 1 75 ? 18.281 -17.516 -20.156 1 97.56 75 CYS A N 1
ATOM 560 C CA . CYS A 1 75 ? 17.516 -18.641 -19.609 1 97.56 75 CYS A CA 1
ATOM 561 C C . CYS A 1 75 ? 18.422 -19.828 -19.328 1 97.56 75 CYS A C 1
ATOM 563 O O . CYS A 1 75 ? 19.141 -20.281 -20.203 1 97.56 75 CYS A O 1
ATOM 565 N N . ARG A 1 76 ? 18.391 -20.266 -18.125 1 97 76 ARG A N 1
ATOM 566 C CA . ARG A 1 76 ? 19.141 -21.438 -17.688 1 97 76 ARG A CA 1
ATOM 567 C C . ARG A 1 76 ? 18.203 -22.578 -17.312 1 97 76 ARG A C 1
ATOM 569 O O . ARG A 1 76 ? 17.344 -22.422 -16.453 1 97 76 ARG A O 1
ATOM 576 N N . VAL A 1 77 ? 18.438 -23.703 -17.969 1 97.56 77 VAL A N 1
ATOM 577 C CA . VAL A 1 77 ? 17.5 -24.812 -17.781 1 97.56 77 VAL A CA 1
ATOM 578 C C . VAL A 1 77 ? 18.234 -26.016 -17.203 1 97.56 77 VAL A C 1
ATOM 580 O O . VAL A 1 77 ? 19.281 -26.406 -17.734 1 97.56 77 VAL A O 1
ATOM 583 N N . THR A 1 78 ? 17.75 -26.531 -16.125 1 97.06 78 THR A N 1
ATOM 584 C CA . THR A 1 78 ? 18.219 -27.766 -15.523 1 97.06 78 THR A CA 1
ATOM 585 C C . THR A 1 78 ? 17.094 -28.797 -15.461 1 97.06 78 THR A C 1
ATOM 587 O O . THR A 1 78 ? 16.016 -28.531 -14.914 1 97.06 78 THR A O 1
ATOM 590 N N . LEU A 1 79 ? 17.297 -29.938 -16.016 1 97.31 79 LEU A N 1
ATOM 591 C CA . LEU A 1 79 ? 16.359 -31.047 -15.875 1 97.31 79 LEU A CA 1
ATOM 592 C C . LEU A 1 79 ? 16.594 -31.797 -14.57 1 97.31 79 LEU A C 1
ATOM 594 O O . LEU A 1 79 ? 17.688 -32.281 -14.328 1 97.31 79 LEU A O 1
ATOM 598 N N . CYS A 1 8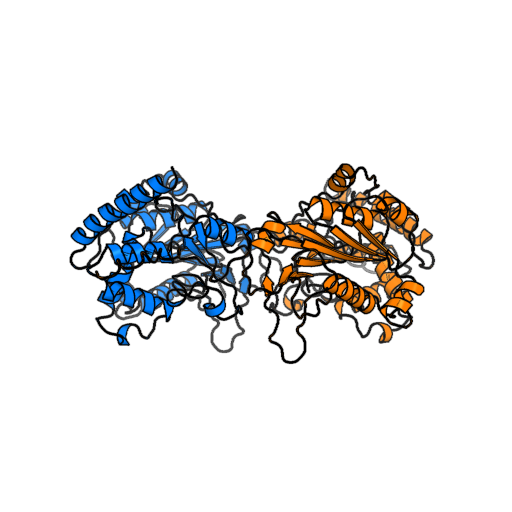0 ? 15.562 -31.922 -13.758 1 97.69 80 CYS A N 1
ATOM 599 C CA . CYS A 1 80 ? 15.68 -32.562 -12.461 1 97.69 80 CYS A CA 1
ATOM 600 C C . CYS A 1 80 ? 15.344 -34.062 -12.578 1 97.69 80 CYS A C 1
ATOM 602 O O . CYS A 1 80 ? 14.391 -34.531 -11.945 1 97.69 80 CYS A O 1
ATOM 604 N N . ASP A 1 81 ? 16.141 -34.75 -13.305 1 95.88 81 ASP A N 1
ATOM 605 C CA . ASP A 1 81 ? 15.953 -36.188 -13.43 1 95.88 81 ASP A CA 1
ATOM 606 C C . ASP A 1 81 ? 16.641 -36.938 -12.297 1 95.88 81 ASP A C 1
ATOM 608 O O . ASP A 1 81 ? 17.109 -36.312 -11.328 1 95.88 81 ASP A O 1
ATOM 612 N N . ASP A 1 82 ? 16.609 -38.25 -12.398 1 95.19 82 ASP A N 1
ATOM 613 C CA . ASP A 1 82 ? 17.188 -39.062 -11.336 1 95.19 82 ASP A CA 1
ATOM 614 C C . ASP A 1 82 ? 18.656 -38.75 -11.141 1 95.19 82 ASP A C 1
ATOM 616 O O . ASP A 1 82 ? 19.156 -38.75 -10.016 1 95.19 82 ASP A O 1
ATOM 620 N N . ALA A 1 83 ? 19.359 -38.594 -12.211 1 96.06 83 ALA A N 1
ATOM 621 C CA . ALA A 1 83 ? 20.766 -38.25 -12.125 1 96.06 83 ALA A CA 1
ATOM 622 C C . ALA A 1 83 ? 20.984 -36.938 -11.383 1 96.06 83 ALA A C 1
ATOM 624 O O . ALA A 1 83 ? 21.906 -36.812 -10.57 1 96.06 83 ALA A O 1
ATOM 625 N N . TYR A 1 84 ? 20.172 -35.969 -11.672 1 97.25 84 TYR A N 1
ATOM 626 C CA . TYR A 1 84 ? 20.25 -34.688 -11 1 97.25 84 TYR A CA 1
ATOM 627 C C . TYR A 1 84 ? 20.078 -34.844 -9.492 1 97.25 84 TYR A C 1
ATOM 629 O O . TYR A 1 84 ? 20.891 -34.312 -8.719 1 97.25 84 TYR A O 1
ATOM 637 N N . TRP A 1 85 ? 19.078 -35.5 -9.055 1 97.19 85 TRP A N 1
ATOM 638 C CA . TRP A 1 85 ? 18.781 -35.625 -7.629 1 97.19 85 TRP A CA 1
ATOM 639 C C . TRP A 1 85 ? 19.859 -36.438 -6.93 1 97.19 85 TRP A C 1
ATOM 641 O O . TRP A 1 85 ? 20.219 -36.156 -5.785 1 97.19 85 TRP A O 1
ATOM 651 N N . GLN A 1 86 ? 20.375 -37.438 -7.637 1 96.12 86 GLN A N 1
ATOM 652 C CA . GLN A 1 86 ? 21.484 -38.219 -7.078 1 96.12 86 GLN A CA 1
ATOM 653 C C . GLN A 1 86 ? 22.703 -37.344 -6.832 1 96.12 86 GLN A C 1
ATOM 655 O O . GLN A 1 86 ? 23.359 -37.469 -5.793 1 96.12 86 GLN A O 1
ATOM 660 N N . GLN A 1 87 ? 23 -36.594 -7.723 1 95.5 87 GLN A N 1
ATOM 661 C CA . GLN A 1 87 ? 24.141 -35.688 -7.594 1 95.5 87 GLN A CA 1
ATOM 662 C C . GLN A 1 87 ? 23.906 -34.656 -6.492 1 95.5 87 GLN A C 1
ATOM 664 O O . GLN A 1 87 ? 24.797 -34.375 -5.707 1 95.5 87 GLN A O 1
ATOM 669 N N . GLU A 1 88 ? 22.703 -34.094 -6.473 1 92.88 88 GLU A N 1
ATOM 670 C CA . GLU A 1 88 ? 22.375 -33 -5.582 1 92.88 88 GLU A CA 1
ATOM 671 C C . GLU A 1 88 ? 22.203 -33.469 -4.145 1 92.88 88 GLU A C 1
ATOM 673 O O . GLU A 1 88 ? 22.578 -32.781 -3.203 1 92.88 88 GLU A O 1
ATOM 678 N N . LEU A 1 89 ? 21.594 -34.594 -3.934 1 93.69 89 LEU A N 1
ATOM 679 C CA . LEU A 1 89 ? 21.188 -35.031 -2.592 1 93.69 89 LEU A CA 1
ATOM 680 C C . LEU A 1 89 ? 21.875 -36.312 -2.203 1 93.69 89 LEU A C 1
ATOM 682 O O . LEU A 1 89 ? 21.844 -36.719 -1.04 1 93.69 89 LEU A O 1
ATOM 686 N N . GLY A 1 90 ? 22.469 -36.969 -3.088 1 92.44 90 GLY A N 1
ATOM 687 C CA . GLY A 1 90 ? 22.969 -38.312 -2.82 1 92.44 90 GLY A CA 1
ATOM 688 C C . GLY A 1 90 ? 21.859 -39.344 -2.6 1 92.44 90 GLY A C 1
ATOM 689 O O . GLY A 1 90 ? 22.047 -40.312 -1.851 1 92.44 90 GLY A O 1
ATOM 690 N N . GLY A 1 91 ? 20.672 -39.031 -3.145 1 92.88 91 GLY A N 1
ATOM 691 C CA . GLY A 1 91 ? 19.5 -39.875 -2.957 1 92.88 91 GLY A CA 1
ATOM 692 C C . GLY A 1 91 ? 18.391 -39.562 -3.941 1 92.88 91 GLY A C 1
ATOM 693 O O . GLY A 1 91 ? 18.609 -38.906 -4.945 1 92.88 91 GLY A O 1
ATOM 694 N N . PRO A 1 92 ? 17.266 -40.219 -3.639 1 92.62 92 PRO A N 1
ATOM 695 C CA . PRO A 1 92 ? 16.172 -40.094 -4.586 1 92.62 92 PRO A CA 1
ATOM 696 C C . PRO A 1 92 ? 15.516 -38.688 -4.516 1 92.62 92 PRO A C 1
ATOM 698 O O . PRO A 1 92 ? 15.711 -37.969 -3.543 1 92.62 92 PRO A O 1
ATOM 701 N N . ARG A 1 93 ? 14.797 -38.438 -5.531 1 93.06 93 ARG A N 1
ATOM 702 C CA . ARG A 1 93 ? 13.992 -37.219 -5.641 1 93.06 93 ARG A CA 1
ATOM 703 C C . ARG A 1 93 ? 13.078 -37.062 -4.43 1 93.06 93 ARG A C 1
ATOM 705 O O . ARG A 1 93 ? 12.391 -38 -4.031 1 93.06 93 ARG A O 1
ATOM 712 N N . PRO A 1 94 ? 13.109 -35.812 -3.789 1 92.75 94 PRO A N 1
ATOM 713 C CA . PRO A 1 94 ? 12.156 -35.594 -2.695 1 92.75 94 PRO A CA 1
ATOM 714 C C . PRO A 1 94 ? 10.703 -35.812 -3.125 1 92.75 94 PRO A C 1
ATOM 716 O O . PRO A 1 94 ? 10.336 -35.469 -4.254 1 92.75 94 PRO A O 1
ATOM 719 N N . ALA A 1 95 ? 9.852 -36.219 -2.178 1 87.25 95 ALA A N 1
ATOM 720 C CA . ALA A 1 95 ? 8.484 -36.594 -2.496 1 87.25 95 ALA A CA 1
ATOM 721 C C . ALA A 1 95 ? 7.602 -35.375 -2.75 1 87.25 95 ALA A C 1
ATOM 723 O O . ALA A 1 95 ? 6.766 -35.406 -3.654 1 87.25 95 ALA A O 1
ATOM 724 N N . THR A 1 96 ? 7.816 -34.375 -1.986 1 86.62 96 THR A N 1
ATOM 725 C CA . THR A 1 96 ? 6.914 -33.219 -2.096 1 86.62 96 THR A CA 1
ATOM 726 C C . THR A 1 96 ? 7.508 -32.156 -3.008 1 86.62 96 THR A C 1
ATOM 728 O O . THR A 1 96 ? 8.727 -31.953 -3.027 1 86.62 96 THR A O 1
ATOM 731 N N . ASN A 1 97 ? 6.605 -31.531 -3.689 1 88 97 ASN A N 1
ATOM 732 C CA . ASN A 1 97 ? 7 -30.438 -4.562 1 88 97 ASN A CA 1
ATOM 733 C C . ASN A 1 97 ? 7.715 -29.328 -3.787 1 88 97 ASN A C 1
ATOM 735 O O . ASN A 1 97 ? 8.727 -28.797 -4.246 1 88 97 ASN A O 1
ATOM 739 N N . GLU A 1 98 ? 7.227 -28.984 -2.615 1 89.06 98 GLU A N 1
ATOM 740 C CA . GLU A 1 98 ? 7.785 -27.922 -1.786 1 89.06 98 GLU A CA 1
ATOM 741 C C . GLU A 1 98 ? 9.25 -28.203 -1.45 1 89.06 98 GLU A C 1
ATOM 743 O O . GLU A 1 98 ? 10.094 -27.297 -1.545 1 89.06 98 GLU A O 1
ATOM 748 N N . LYS A 1 99 ? 9.539 -29.375 -1.088 1 92.31 99 LYS A N 1
ATOM 749 C CA . LYS A 1 99 ? 10.906 -29.734 -0.747 1 92.31 99 LYS A CA 1
ATOM 750 C C . LYS A 1 99 ? 11.828 -29.625 -1.961 1 92.31 99 LYS A C 1
ATOM 752 O O . LYS A 1 99 ? 12.977 -29.203 -1.837 1 92.31 99 LYS A O 1
ATOM 757 N N . ARG A 1 100 ? 11.375 -30.062 -3.119 1 96.06 100 ARG A N 1
ATOM 758 C CA . ARG A 1 100 ? 12.156 -29.938 -4.344 1 96.06 100 ARG A CA 1
ATOM 759 C C . ARG A 1 100 ? 12.414 -28.469 -4.688 1 96.06 100 ARG A C 1
ATOM 761 O O . ARG A 1 100 ? 13.531 -28.094 -5.035 1 96.06 100 ARG A O 1
ATOM 768 N N . GLN A 1 101 ? 11.383 -27.656 -4.5 1 95.56 101 GLN A N 1
ATOM 769 C CA . GLN A 1 101 ? 11.516 -26.219 -4.742 1 95.56 101 GLN A CA 1
ATOM 770 C C . GLN A 1 101 ? 12.547 -25.594 -3.807 1 95.56 101 GLN A C 1
ATOM 772 O O . GLN A 1 101 ? 13.398 -24.812 -4.238 1 95.56 101 GLN A O 1
ATOM 777 N N . ILE A 1 102 ? 12.43 -25.969 -2.557 1 95.31 102 ILE A N 1
ATOM 778 C CA . ILE A 1 102 ? 13.32 -25.406 -1.551 1 95.31 102 ILE A CA 1
ATOM 779 C C . ILE A 1 102 ? 14.766 -25.797 -1.874 1 95.31 102 ILE A C 1
ATOM 781 O O . ILE A 1 102 ? 15.664 -24.953 -1.813 1 95.31 102 ILE A O 1
ATOM 785 N N . ARG A 1 103 ? 14.992 -27.016 -2.199 1 95.94 103 ARG A N 1
ATOM 786 C CA . ARG A 1 103 ? 16.328 -27.484 -2.523 1 95.94 103 ARG A CA 1
ATOM 787 C C . ARG A 1 103 ? 16.891 -26.766 -3.742 1 95.94 103 ARG A C 1
ATOM 789 O O . ARG A 1 103 ? 18.031 -26.281 -3.725 1 95.94 103 ARG A O 1
ATOM 796 N N . ASN A 1 104 ? 16.109 -26.719 -4.816 1 97.5 104 ASN A N 1
ATOM 797 C CA . ASN A 1 104 ? 16.531 -26.031 -6.031 1 97.5 104 ASN A CA 1
ATOM 798 C C . ASN A 1 104 ? 16.797 -24.547 -5.781 1 97.5 104 ASN A C 1
ATOM 800 O O . ASN A 1 104 ? 17.781 -24 -6.27 1 97.5 104 ASN A O 1
ATOM 804 N N . ALA A 1 105 ? 15.898 -23.906 -5.023 1 97 105 ALA A N 1
ATOM 805 C CA . ALA A 1 105 ? 16.062 -22.5 -4.688 1 97 105 ALA A CA 1
ATOM 806 C C . ALA A 1 105 ? 17.344 -22.266 -3.885 1 97 105 ALA A C 1
ATOM 808 O O . ALA A 1 105 ? 18.047 -21.281 -4.098 1 97 105 ALA A O 1
ATOM 809 N N . SER A 1 106 ? 17.594 -23.156 -2.955 1 96.12 106 SER A N 1
ATOM 810 C CA . SER A 1 106 ? 18.797 -23.047 -2.15 1 96.12 106 SER A CA 1
ATOM 811 C C . SER A 1 106 ? 20.047 -23.188 -3.016 1 96.12 106 SER A C 1
ATOM 813 O O . SER A 1 106 ? 21 -22.422 -2.854 1 96.12 106 SER A O 1
ATOM 815 N N . ARG A 1 107 ? 20.062 -24.156 -3.873 1 96.56 107 ARG A N 1
ATOM 816 C CA . ARG A 1 107 ? 21.172 -24.312 -4.805 1 96.56 107 ARG A CA 1
ATOM 817 C C . ARG A 1 107 ? 21.375 -23.062 -5.648 1 96.56 107 ARG A C 1
ATOM 819 O O . ARG A 1 107 ? 22.5 -22.562 -5.785 1 96.56 107 ARG A O 1
ATOM 826 N N . ALA A 1 108 ? 20.297 -22.594 -6.195 1 97.75 108 ALA A N 1
ATOM 827 C CA . ALA A 1 108 ? 20.344 -21.391 -7.02 1 97.75 108 ALA A CA 1
ATOM 828 C C . ALA A 1 108 ? 20.906 -20.203 -6.234 1 97.75 108 ALA A C 1
ATOM 830 O O . ALA A 1 108 ? 21.688 -19.406 -6.762 1 97.75 108 ALA A O 1
ATOM 831 N N . TYR A 1 109 ? 20.469 -20.094 -5.004 1 97.5 109 TYR A N 1
ATOM 832 C CA . TYR A 1 109 ? 20.906 -19 -4.156 1 97.5 109 TYR A CA 1
ATOM 833 C C . TYR A 1 109 ? 22.422 -19.047 -3.938 1 97.5 109 TYR A C 1
ATOM 835 O O . TYR A 1 109 ? 23.109 -18.031 -4.055 1 97.5 109 TYR A O 1
ATOM 843 N N . LEU A 1 110 ? 22.938 -20.188 -3.648 1 96.06 110 LEU A N 1
ATOM 844 C CA . LEU A 1 110 ? 24.359 -20.375 -3.381 1 96.06 110 LEU A CA 1
ATOM 845 C C . LEU A 1 110 ? 25.188 -20.078 -4.625 1 96.06 110 LEU A C 1
ATOM 847 O O . LEU A 1 110 ? 26.344 -19.625 -4.52 1 96.06 110 LEU A O 1
ATOM 851 N N . GLN A 1 111 ? 24.625 -20.266 -5.758 1 97.12 111 GLN A N 1
ATOM 852 C CA . GLN A 1 111 ? 25.359 -20.109 -7.012 1 97.12 111 GLN A CA 1
ATOM 853 C C . GLN A 1 111 ? 24.969 -18.812 -7.723 1 97.12 111 GLN A C 1
ATOM 855 O O . GLN A 1 111 ? 25.344 -18.609 -8.883 1 97.12 111 GLN A O 1
ATOM 860 N N . ALA A 1 112 ? 24.203 -18.016 -7.098 1 97.94 112 ALA A N 1
ATOM 861 C CA . ALA A 1 112 ? 23.641 -16.844 -7.758 1 97.94 112 ALA A CA 1
ATOM 862 C C . ALA A 1 112 ? 24.719 -15.883 -8.219 1 97.94 112 ALA A C 1
ATOM 864 O O . ALA A 1 112 ? 25.703 -15.656 -7.504 1 97.94 112 ALA A O 1
ATOM 865 N N . GLU A 1 113 ? 24.531 -15.336 -9.383 1 98.19 113 GLU A N 1
ATOM 866 C CA . GLU A 1 113 ? 25.469 -14.359 -9.961 1 98.19 113 GLU A CA 1
ATOM 867 C C . GLU A 1 113 ? 24.875 -12.953 -9.93 1 98.19 113 GLU A C 1
ATOM 869 O O . GLU A 1 113 ? 25.547 -11.984 -10.266 1 98.19 113 GLU A O 1
ATOM 874 N N . ALA A 1 114 ? 23.625 -12.844 -9.594 1 98.44 114 ALA A N 1
ATOM 875 C CA . ALA A 1 114 ? 22.953 -11.555 -9.445 1 98.44 114 ALA A CA 1
ATOM 876 C C . ALA A 1 114 ? 22.969 -11.094 -7.988 1 98.44 114 ALA A C 1
ATOM 878 O O . ALA A 1 114 ? 23.172 -11.906 -7.078 1 98.44 114 ALA A O 1
ATOM 879 N N . ASP A 1 115 ? 22.719 -9.781 -7.766 1 98.25 115 ASP A N 1
ATOM 880 C CA . ASP A 1 115 ? 22.719 -9.211 -6.426 1 98.25 115 ASP A CA 1
ATOM 881 C C . ASP A 1 115 ? 21.531 -9.734 -5.613 1 98.25 115 ASP A C 1
ATOM 883 O O . ASP A 1 115 ? 21.609 -9.836 -4.387 1 98.25 115 ASP A O 1
ATOM 887 N N . TRP A 1 116 ? 20.438 -10.023 -6.309 1 98.5 116 TRP A N 1
ATOM 888 C CA . TRP A 1 116 ? 19.203 -10.469 -5.672 1 98.5 116 TRP A CA 1
ATOM 889 C C . TRP A 1 116 ? 18.609 -11.68 -6.395 1 98.5 116 TRP A C 1
ATOM 891 O O . TRP A 1 116 ? 18.688 -11.766 -7.625 1 98.5 116 TRP A O 1
ATOM 901 N N . LEU A 1 117 ? 18.016 -12.594 -5.641 1 98.69 117 LEU A N 1
ATOM 902 C CA . LEU A 1 117 ? 17.359 -13.766 -6.219 1 98.69 117 LEU A CA 1
ATOM 903 C C . LEU A 1 117 ? 15.891 -13.828 -5.805 1 98.69 117 LEU A C 1
ATOM 905 O O . LEU A 1 117 ? 15.578 -13.766 -4.613 1 98.69 117 LEU A O 1
ATOM 909 N N . LEU A 1 118 ? 15.078 -13.938 -6.781 1 98.56 118 LEU A N 1
ATOM 910 C CA . LEU A 1 118 ? 13.633 -14.016 -6.578 1 98.56 118 LEU A CA 1
ATOM 911 C C . LEU A 1 118 ? 13.117 -15.406 -6.914 1 98.56 118 LEU A C 1
ATOM 913 O O . LEU A 1 118 ? 13.359 -15.922 -8.008 1 98.56 118 LEU A O 1
ATOM 917 N N . HIS A 1 119 ? 12.453 -16.016 -5.973 1 98.06 119 HIS A N 1
ATOM 918 C CA . HIS A 1 119 ? 11.773 -17.281 -6.254 1 98.06 119 HIS A CA 1
ATOM 919 C C . HIS A 1 119 ? 10.32 -17.047 -6.641 1 98.06 119 HIS A C 1
ATOM 921 O O . HIS A 1 119 ? 9.586 -16.359 -5.922 1 98.06 119 HIS A O 1
ATOM 927 N N . LEU A 1 120 ? 9.938 -17.609 -7.699 1 98.19 120 LEU A N 1
ATOM 928 C CA . LEU A 1 120 ? 8.547 -17.578 -8.156 1 98.19 120 LEU A CA 1
ATOM 929 C C . LEU A 1 120 ? 8.102 -18.938 -8.664 1 98.19 120 LEU A C 1
ATOM 931 O O . LEU A 1 120 ? 8.914 -19.719 -9.18 1 98.19 120 LEU A O 1
ATOM 935 N N . ASP A 1 121 ? 6.84 -19.203 -8.492 1 97 121 ASP A N 1
ATOM 936 C CA . ASP A 1 121 ? 6.246 -20.297 -9.258 1 97 121 ASP A CA 1
ATOM 937 C C . ASP A 1 121 ? 5.996 -19.891 -10.711 1 97 121 ASP A C 1
ATOM 939 O O . ASP A 1 121 ? 5.949 -18.688 -11.016 1 97 121 ASP A O 1
ATOM 943 N N . ALA A 1 122 ? 5.82 -20.875 -11.547 1 97.44 122 ALA A N 1
ATOM 944 C CA . ALA A 1 122 ? 5.719 -20.578 -12.977 1 97.44 122 ALA A CA 1
ATOM 945 C C . ALA A 1 122 ? 4.445 -19.797 -13.281 1 97.44 122 ALA A C 1
ATOM 947 O O . ALA A 1 122 ? 4.352 -19.125 -14.312 1 97.44 122 ALA A O 1
ATOM 948 N N . ASP A 1 123 ? 3.412 -19.953 -12.414 1 97.69 123 ASP A N 1
ATOM 949 C CA . ASP A 1 123 ? 2.166 -19.219 -12.648 1 97.69 123 ASP A CA 1
ATOM 950 C C . ASP A 1 123 ? 2.135 -17.922 -11.852 1 97.69 123 ASP A C 1
ATOM 952 O O . ASP A 1 123 ? 1.065 -17.344 -11.641 1 97.69 123 ASP A O 1
ATOM 956 N N . GLU A 1 124 ? 3.264 -17.484 -11.406 1 98.38 124 GLU A N 1
ATOM 957 C CA . GLU A 1 124 ? 3.434 -16.219 -10.703 1 98.38 124 GLU A CA 1
ATOM 958 C C . GLU A 1 124 ? 4.277 -15.242 -11.523 1 98.38 124 GLU A C 1
ATOM 960 O O . GLU A 1 124 ? 5.426 -15.539 -11.859 1 98.38 124 GLU A O 1
ATOM 965 N N . PHE A 1 125 ? 3.703 -14.094 -11.82 1 98.88 125 PHE A N 1
ATOM 966 C CA . PHE A 1 125 ? 4.371 -13.086 -12.633 1 98.88 125 PHE A CA 1
ATOM 967 C C . PHE A 1 125 ? 4.617 -11.812 -11.836 1 98.88 125 PHE A C 1
ATOM 969 O O . PHE A 1 125 ? 3.701 -11.289 -11.195 1 98.88 125 PHE A O 1
ATOM 976 N N . LEU A 1 126 ? 5.805 -11.352 -11.875 1 98.88 126 LEU A N 1
ATOM 977 C CA . LEU A 1 126 ? 6.164 -10.109 -11.188 1 98.88 126 LEU A CA 1
ATOM 978 C C . LEU A 1 126 ? 5.652 -8.898 -11.953 1 98.88 126 LEU A C 1
ATOM 980 O O . LEU A 1 126 ? 5.785 -8.828 -13.18 1 98.88 126 LEU A O 1
ATOM 984 N N . GLU A 1 127 ? 5.031 -7.992 -11.312 1 98.81 127 GLU A N 1
ATOM 985 C CA . GLU A 1 127 ? 4.699 -6.676 -11.844 1 98.81 127 GLU A CA 1
ATOM 986 C C . GLU A 1 127 ? 5.332 -5.566 -11.008 1 98.81 127 GLU A C 1
ATOM 988 O O . GLU A 1 127 ? 5.316 -5.625 -9.773 1 98.81 127 GLU A O 1
ATOM 993 N N . THR A 1 128 ? 5.918 -4.602 -11.617 1 98.25 128 THR A N 1
ATOM 994 C CA . THR A 1 128 ? 6.57 -3.498 -10.922 1 98.25 128 THR A CA 1
ATOM 995 C C . THR A 1 128 ? 6.109 -2.158 -11.484 1 98.25 128 THR A C 1
ATOM 997 O O . THR A 1 128 ? 5.863 -2.033 -12.688 1 98.25 128 THR A O 1
ATOM 1000 N N . ASP A 1 129 ? 5.957 -1.151 -10.617 1 96.38 129 ASP A N 1
ATOM 1001 C CA . ASP A 1 129 ? 5.582 0.197 -11.031 1 96.38 129 ASP A CA 1
ATOM 1002 C C . ASP A 1 129 ? 6.797 0.976 -11.523 1 96.38 129 ASP A C 1
ATOM 1004 O O . ASP A 1 129 ? 6.656 1.943 -12.273 1 96.38 129 ASP A O 1
ATOM 1008 N N . LEU A 1 130 ? 7.969 0.592 -11.008 1 96.06 130 LEU A N 1
ATOM 1009 C CA . LEU A 1 130 ? 9.266 1.127 -11.406 1 96.06 130 LEU A CA 1
ATOM 1010 C C . LEU A 1 130 ? 10.219 0.005 -11.812 1 96.06 130 LEU A C 1
ATOM 1012 O O . LEU A 1 130 ? 9.906 -1.175 -11.625 1 96.06 130 LEU A O 1
ATOM 1016 N N . VAL A 1 131 ? 11.32 0.438 -12.367 1 97.19 131 VAL A N 1
ATOM 1017 C CA . VAL A 1 131 ? 12.328 -0.54 -12.766 1 97.19 131 VAL A CA 1
ATOM 1018 C C . VAL A 1 131 ? 12.773 -1.343 -11.547 1 97.19 131 VAL A C 1
ATOM 1020 O O . VAL A 1 131 ? 13.195 -0.77 -10.539 1 97.19 131 VAL A O 1
ATOM 1023 N N . MET A 1 132 ? 12.703 -2.676 -11.664 1 98.19 132 MET A N 1
ATOM 1024 C CA . MET A 1 132 ? 13 -3.564 -10.539 1 98.19 132 MET A CA 1
ATOM 1025 C C . MET A 1 132 ? 14.422 -3.34 -10.031 1 98.19 132 MET A C 1
ATOM 1027 O O . MET A 1 132 ? 14.656 -3.334 -8.82 1 98.19 132 MET A O 1
ATOM 1031 N N . ALA A 1 133 ? 15.336 -3.148 -10.898 1 98.38 133 ALA A N 1
ATOM 1032 C CA . ALA A 1 133 ? 16.734 -2.914 -10.523 1 98.38 133 ALA A CA 1
ATOM 1033 C C . ALA A 1 133 ? 16.859 -1.699 -9.602 1 98.38 133 ALA A C 1
ATOM 1035 O O . ALA A 1 133 ? 17.656 -1.693 -8.672 1 98.38 133 ALA A O 1
ATOM 1036 N N . ARG A 1 134 ? 16.094 -0.685 -9.859 1 97.25 134 ARG A N 1
ATOM 1037 C CA . ARG A 1 134 ? 16.125 0.531 -9.047 1 97.25 134 ARG A CA 1
ATOM 1038 C C . ARG A 1 134 ? 15.453 0.308 -7.695 1 97.25 134 ARG A C 1
ATOM 1040 O O . ARG A 1 134 ? 15.891 0.862 -6.684 1 97.25 134 ARG A O 1
ATOM 1047 N N . ILE A 1 135 ? 14.359 -0.43 -7.691 1 97.88 135 ILE A N 1
ATOM 1048 C CA . ILE A 1 135 ? 13.703 -0.76 -6.438 1 97.88 135 ILE A CA 1
ATOM 1049 C C . ILE A 1 135 ? 14.672 -1.494 -5.516 1 97.88 135 ILE A C 1
ATOM 1051 O O . ILE A 1 135 ? 14.891 -1.078 -4.375 1 97.88 135 ILE A O 1
ATOM 1055 N N . LEU A 1 136 ? 15.273 -2.523 -6.062 1 98.19 136 LEU A N 1
ATOM 1056 C CA . LEU A 1 136 ? 16.188 -3.332 -5.27 1 98.19 136 LEU A CA 1
ATOM 1057 C C . LEU A 1 136 ? 17.422 -2.527 -4.883 1 98.19 136 LEU A C 1
ATOM 1059 O O . LEU A 1 136 ? 17.891 -2.609 -3.746 1 98.19 136 LEU A O 1
ATOM 1063 N N . GLY A 1 137 ? 17.922 -1.763 -5.797 1 97.25 137 GLY A N 1
ATOM 1064 C CA . GLY A 1 137 ? 19.109 -0.96 -5.543 1 97.25 137 GLY A CA 1
ATOM 1065 C C . GLY A 1 137 ? 18.859 0.17 -4.562 1 97.25 137 GLY A C 1
ATOM 1066 O O . GLY A 1 137 ? 19.812 0.716 -3.99 1 97.25 137 GLY A O 1
ATOM 1067 N N . GLY A 1 138 ? 17.656 0.576 -4.414 1 95.62 138 GLY A N 1
ATOM 1068 C CA . GLY A 1 138 ? 17.297 1.654 -3.502 1 95.62 138 GLY A CA 1
ATOM 1069 C C . GLY A 1 138 ? 17.203 1.204 -2.057 1 95.62 138 GLY A C 1
ATOM 1070 O O . GLY A 1 138 ? 17.172 2.031 -1.143 1 95.62 138 GLY A O 1
ATOM 1071 N N . LEU A 1 139 ? 17.125 -0.068 -1.825 1 94.88 139 LEU A N 1
ATOM 1072 C CA . LEU A 1 139 ? 16.953 -0.589 -0.472 1 94.88 139 LEU A CA 1
ATOM 1073 C C . LEU A 1 139 ? 18.234 -0.394 0.344 1 94.88 139 LEU A C 1
ATOM 1075 O O . LEU A 1 139 ? 19.328 -0.585 -0.168 1 94.88 139 LEU A O 1
ATOM 1079 N N . PRO A 1 140 ? 18.047 0.012 1.636 1 91.94 140 PRO A N 1
ATOM 1080 C CA . PRO A 1 140 ? 19.234 0.094 2.502 1 91.94 140 PRO A CA 1
ATOM 1081 C C . PRO A 1 140 ? 20.016 -1.219 2.564 1 91.94 140 PRO A C 1
ATOM 1083 O O . PRO A 1 140 ? 19.422 -2.295 2.428 1 91.94 140 PRO A O 1
ATOM 1086 N N . GLU A 1 141 ? 21.266 -1.108 2.838 1 92.12 141 GLU A N 1
ATOM 1087 C CA . GLU A 1 141 ? 22.156 -2.268 2.865 1 92.12 141 GLU A CA 1
ATOM 1088 C C . GLU A 1 141 ? 21.734 -3.26 3.945 1 92.12 141 GLU A C 1
ATOM 1090 O O . GLU A 1 141 ? 21.938 -4.469 3.797 1 92.12 141 GLU A O 1
ATOM 1095 N N . ALA A 1 142 ? 21.094 -2.783 4.949 1 89.44 142 ALA A N 1
ATOM 1096 C CA . ALA A 1 142 ? 20.719 -3.629 6.082 1 89.44 142 ALA A CA 1
ATOM 1097 C C . ALA A 1 142 ? 19.562 -4.566 5.707 1 89.44 142 ALA A C 1
ATOM 1099 O O . ALA A 1 142 ? 19.328 -5.559 6.391 1 89.44 142 ALA A O 1
ATOM 1100 N N . VAL A 1 143 ? 18.844 -4.273 4.676 1 92.56 143 VAL A N 1
ATOM 1101 C CA . VAL A 1 143 ? 17.672 -5.043 4.305 1 92.56 143 VAL A CA 1
ATOM 1102 C C . VAL A 1 143 ? 18.094 -6.359 3.66 1 92.56 143 VAL A C 1
ATOM 1104 O O . VAL A 1 143 ? 18.891 -6.371 2.727 1 92.56 143 VAL A O 1
ATOM 1107 N N . ASP A 1 144 ? 17.469 -7.449 4.133 1 94.62 144 ASP A N 1
ATOM 1108 C CA . ASP A 1 144 ? 17.844 -8.781 3.668 1 94.62 144 ASP A CA 1
ATOM 1109 C C . ASP A 1 144 ? 16.969 -9.219 2.49 1 94.62 144 ASP A C 1
ATOM 1111 O O . ASP A 1 144 ? 17.438 -9.961 1.616 1 94.62 144 ASP A O 1
ATOM 1115 N N . PHE A 1 145 ? 15.766 -8.82 2.543 1 96.25 145 PHE A N 1
ATOM 1116 C CA . PHE A 1 145 ? 14.93 -9.25 1.431 1 96.25 145 PHE A CA 1
ATOM 1117 C C . PHE A 1 145 ? 13.75 -8.297 1.241 1 96.25 145 PHE A C 1
ATOM 1119 O O . PHE A 1 145 ? 13.352 -7.605 2.18 1 96.25 145 PHE A O 1
ATOM 1126 N N . LEU A 1 146 ? 13.281 -8.164 0.015 1 96.56 146 LEU A N 1
ATOM 1127 C CA . LEU A 1 146 ? 12.062 -7.465 -0.371 1 96.56 146 LEU A CA 1
ATOM 1128 C C . LEU A 1 146 ? 10.867 -8.414 -0.375 1 96.56 146 LEU A C 1
ATOM 1130 O O . LEU A 1 146 ? 10.875 -9.422 -1.091 1 96.56 146 LEU A O 1
ATOM 1134 N N . HIS A 1 147 ? 9.945 -8.133 0.443 1 96.06 147 HIS A N 1
ATOM 1135 C CA . HIS A 1 147 ? 8.727 -8.93 0.458 1 96.06 147 HIS A CA 1
ATOM 1136 C C . HIS A 1 147 ? 7.738 -8.438 -0.598 1 96.06 147 HIS A C 1
ATOM 1138 O O . HIS A 1 147 ? 7.367 -7.266 -0.611 1 96.06 147 HIS A O 1
ATOM 1144 N N . LEU A 1 148 ? 7.305 -9.328 -1.444 1 97.38 148 LEU A N 1
ATOM 1145 C CA . LEU A 1 148 ? 6.367 -9.039 -2.523 1 97.38 148 LEU A CA 1
ATOM 1146 C C . LEU A 1 148 ? 4.992 -9.625 -2.225 1 97.38 148 LEU A C 1
ATOM 1148 O O . LEU A 1 148 ? 4.848 -10.852 -2.111 1 97.38 148 LEU A O 1
ATOM 1152 N N . PRO A 1 149 ? 4.027 -8.75 -2.084 1 95.44 149 PRO A N 1
ATOM 1153 C CA . PRO A 1 149 ? 2.686 -9.305 -1.869 1 95.44 149 PRO A CA 1
ATOM 1154 C C . PRO A 1 149 ? 2.146 -10.039 -3.096 1 95.44 149 PRO A C 1
ATOM 1156 O O . PRO A 1 149 ? 2.471 -9.672 -4.23 1 95.44 149 PRO A O 1
ATOM 1159 N N . ASN A 1 150 ? 1.331 -11.008 -2.869 1 95.62 150 ASN A N 1
ATOM 1160 C CA . ASN A 1 150 ? 0.704 -11.711 -3.984 1 95.62 150 ASN A CA 1
ATOM 1161 C C . ASN A 1 150 ? -0.764 -11.32 -4.137 1 95.62 150 ASN A C 1
ATOM 1163 O O . ASN A 1 150 ? -1.47 -11.141 -3.141 1 95.62 150 ASN A O 1
ATOM 1167 N N . LEU A 1 151 ? -1.164 -11.172 -5.309 1 97.69 151 LEU A N 1
ATOM 1168 C CA . LEU A 1 151 ? -2.555 -11.016 -5.723 1 97.69 151 LEU A CA 1
ATOM 1169 C C . LEU A 1 151 ? -3.012 -12.211 -6.559 1 97.69 151 LEU A C 1
ATOM 1171 O O . LEU A 1 151 ? -2.191 -12.883 -7.184 1 97.69 151 LEU A O 1
ATOM 1175 N N . GLU A 1 152 ? -4.266 -12.445 -6.527 1 98.06 152 GLU A N 1
ATOM 1176 C CA . GLU A 1 152 ? -4.766 -13.617 -7.234 1 98.06 152 GLU A CA 1
ATOM 1177 C C . GLU A 1 152 ? -5.77 -13.227 -8.32 1 98.06 152 GLU A C 1
ATOM 1179 O O . GLU A 1 152 ? -6.613 -12.352 -8.102 1 98.06 152 GLU A O 1
ATOM 1184 N N . ARG A 1 153 ? -5.73 -13.898 -9.391 1 98.25 153 ARG A N 1
ATOM 1185 C CA . ARG A 1 153 ? -6.566 -13.57 -10.539 1 98.25 153 ARG A CA 1
ATOM 1186 C C . ARG A 1 153 ? -8.031 -13.906 -10.266 1 98.25 153 ARG A C 1
ATOM 1188 O O . ARG A 1 153 ? -8.336 -14.977 -9.742 1 98.25 153 ARG A O 1
ATOM 1195 N N . VAL A 1 154 ? -8.859 -13.016 -10.609 1 98.19 154 VAL A N 1
ATOM 1196 C CA . VAL A 1 154 ? -10.305 -13.195 -10.68 1 98.19 154 VAL A CA 1
ATOM 1197 C C . VAL A 1 154 ? -10.828 -12.656 -12.008 1 98.19 154 VAL A C 1
ATOM 1199 O O . VAL A 1 154 ? -10.094 -11.992 -12.75 1 98.19 154 VAL A O 1
ATOM 1202 N N . PHE A 1 155 ? -12.086 -13.008 -12.281 1 98.06 155 PHE A N 1
ATOM 1203 C CA . PHE A 1 155 ? -12.68 -12.633 -13.555 1 98.06 155 PHE A CA 1
ATOM 1204 C C . PHE A 1 155 ? -13.953 -11.82 -13.336 1 98.06 155 PHE A C 1
ATOM 1206 O O . PHE A 1 155 ? -14.477 -11.758 -12.227 1 98.06 155 PHE A O 1
ATOM 1213 N N . ASP A 1 156 ? -14.344 -11.078 -14.398 1 97.19 156 ASP A N 1
ATOM 1214 C CA . ASP A 1 156 ? -15.703 -10.539 -14.492 1 97.19 156 ASP A CA 1
ATOM 1215 C C . ASP A 1 156 ? -16.719 -11.648 -14.711 1 97.19 156 ASP A C 1
ATOM 1217 O O . ASP A 1 156 ? -16.625 -12.414 -15.672 1 97.19 156 ASP A O 1
ATOM 1221 N N . ALA A 1 157 ? -17.703 -11.75 -13.836 1 95.81 157 ALA A N 1
ATOM 1222 C CA . ALA A 1 157 ? -18.688 -12.836 -13.898 1 95.81 157 ALA A CA 1
ATOM 1223 C C . ALA A 1 157 ? -19.516 -12.758 -15.18 1 95.81 157 ALA A C 1
ATOM 1225 O O . ALA A 1 157 ? -20.109 -13.75 -15.602 1 95.81 157 ALA A O 1
ATOM 1226 N N . ALA A 1 158 ? -19.547 -11.609 -15.805 1 94.31 158 ALA A N 1
ATOM 1227 C CA . ALA A 1 158 ? -20.406 -11.398 -16.953 1 94.31 158 ALA A CA 1
ATOM 1228 C C . ALA A 1 158 ? -19.641 -11.602 -18.266 1 94.31 158 ALA A C 1
ATOM 1230 O O . ALA A 1 158 ? -20.234 -11.609 -19.344 1 94.31 158 ALA A O 1
ATOM 1231 N N . GLU A 1 159 ? -18.391 -11.758 -18.219 1 95.44 159 GLU A N 1
ATOM 1232 C CA . GLU A 1 159 ? -17.578 -11.828 -19.422 1 95.44 159 GLU A CA 1
ATOM 1233 C C . GLU A 1 159 ? -16.719 -13.094 -19.438 1 95.44 159 GLU A C 1
ATOM 1235 O O . GLU A 1 159 ? -16.047 -13.406 -18.453 1 95.44 159 GLU A O 1
ATOM 1240 N N . PRO A 1 160 ? -16.75 -13.797 -20.562 1 96.44 160 PRO A N 1
ATOM 1241 C CA . PRO A 1 160 ? -15.883 -14.969 -20.641 1 96.44 160 PRO A CA 1
ATOM 1242 C C . PRO A 1 160 ? -14.414 -14.602 -20.797 1 96.44 160 PRO A C 1
ATOM 1244 O O . PRO A 1 160 ? -14.086 -13.562 -21.359 1 96.44 160 PRO A O 1
ATOM 1247 N N . GLN A 1 161 ? -13.555 -15.453 -20.234 1 97.75 161 GLN A N 1
ATOM 1248 C CA . GLN A 1 161 ? -12.125 -15.32 -20.5 1 97.75 161 GLN A CA 1
ATOM 1249 C C . GLN A 1 161 ? -11.812 -15.594 -21.969 1 97.75 161 GLN A C 1
ATOM 1251 O O . GLN A 1 161 ? -12.312 -16.562 -22.547 1 97.75 161 GLN A O 1
ATOM 1256 N N . GLU A 1 162 ? -11 -14.781 -22.594 1 97.81 162 GLU A N 1
ATOM 1257 C CA . GLU A 1 162 ? -10.586 -15 -23.984 1 97.81 162 GLU A CA 1
ATOM 1258 C C . GLU A 1 162 ? -9.109 -15.359 -24.062 1 97.81 162 GLU A C 1
ATOM 1260 O O . GLU A 1 162 ? -8.734 -16.297 -24.781 1 97.81 162 GLU A O 1
ATOM 1265 N N . GLN A 1 163 ? -8.336 -14.625 -23.312 1 98.06 163 GLN A N 1
ATOM 1266 C CA . GLN A 1 163 ? -6.891 -14.836 -23.281 1 98.06 163 GLN A CA 1
ATOM 1267 C C . GLN A 1 163 ? -6.422 -15.297 -21.906 1 98.06 163 GLN A C 1
ATOM 1269 O O . GLN A 1 163 ? -7.082 -15.039 -20.906 1 98.06 163 GLN A O 1
ATOM 1274 N N . LEU A 1 164 ? -5.289 -15.961 -21.875 1 98.12 164 LEU A N 1
ATOM 1275 C CA . LEU A 1 164 ? -4.789 -16.625 -20.672 1 98.12 164 LEU A CA 1
ATOM 1276 C C . LEU A 1 164 ? -4.574 -15.609 -19.547 1 98.12 164 LEU A C 1
ATOM 1278 O O . LEU A 1 164 ? -4.785 -15.922 -18.375 1 98.12 164 LEU A O 1
ATOM 1282 N N . PHE A 1 165 ? -4.195 -14.406 -19.922 1 98.25 165 PHE A N 1
ATOM 1283 C CA . PHE A 1 165 ? -3.807 -13.469 -18.875 1 98.25 165 PHE A CA 1
ATOM 1284 C C . PHE A 1 165 ? -4.867 -12.391 -18.703 1 98.25 165 PHE A C 1
ATOM 1286 O O . PHE A 1 165 ? -4.594 -11.32 -18.141 1 98.25 165 PHE A O 1
ATOM 1293 N N . ASP A 1 166 ? -6.125 -12.688 -19.156 1 97.75 166 ASP A N 1
ATOM 1294 C CA . ASP A 1 166 ? -7.27 -11.836 -18.859 1 97.75 166 ASP A CA 1
ATOM 1295 C C . ASP A 1 166 ? -7.602 -11.844 -17.375 1 97.75 166 ASP A C 1
ATOM 1297 O O . ASP A 1 166 ? -7.227 -12.781 -16.656 1 97.75 166 ASP A O 1
ATOM 1301 N N . GLY A 1 167 ? -8.32 -10.781 -16.969 1 98.06 167 GLY A N 1
ATOM 1302 C CA . GLY A 1 167 ? -8.914 -10.75 -15.641 1 98.06 167 GLY A CA 1
ATOM 1303 C C . GLY A 1 167 ? -8.352 -9.641 -14.766 1 98.06 167 GLY A C 1
ATOM 1304 O O . GLY A 1 167 ? -7.727 -8.703 -15.266 1 98.06 167 GLY A O 1
ATOM 1305 N N . TYR A 1 168 ? -8.719 -9.727 -13.492 1 98.38 168 TYR A N 1
ATOM 1306 C CA . TYR A 1 168 ? -8.312 -8.836 -12.414 1 98.38 168 TYR A CA 1
ATOM 1307 C C . TYR A 1 168 ? -7.52 -9.586 -11.352 1 98.38 168 TYR A C 1
ATOM 1309 O O . TYR A 1 168 ? -7.43 -10.812 -11.383 1 98.38 168 TYR A O 1
ATOM 1317 N N . MET A 1 169 ? -6.875 -8.844 -10.547 1 98.62 169 MET A N 1
ATOM 1318 C CA . MET A 1 169 ? -6.141 -9.453 -9.445 1 98.62 169 MET A CA 1
ATOM 1319 C C . MET A 1 169 ? -6.73 -9.039 -8.102 1 98.62 169 MET A C 1
ATOM 1321 O O . MET A 1 169 ? -6.789 -7.844 -7.789 1 98.62 169 MET A O 1
ATOM 1325 N N . ARG A 1 170 ? -7.148 -9.969 -7.32 1 97.75 170 ARG A N 1
ATOM 1326 C CA . ARG A 1 170 ? -7.707 -9.734 -5.996 1 97.75 170 ARG A CA 1
ATOM 1327 C C . ARG A 1 170 ? -6.633 -9.836 -4.918 1 97.75 170 ARG A C 1
ATOM 1329 O O . ARG A 1 170 ? -5.867 -10.805 -4.891 1 97.75 170 ARG A O 1
ATOM 1336 N N . ALA A 1 171 ? -6.586 -8.828 -4.074 1 96.19 171 ALA A N 1
ATOM 1337 C CA . ALA A 1 171 ? -5.648 -8.82 -2.953 1 96.19 171 ALA A CA 1
ATOM 1338 C C . ALA A 1 171 ? -6.234 -9.555 -1.747 1 96.19 171 ALA A C 1
ATOM 1340 O O . ALA A 1 171 ? -7.453 -9.562 -1.55 1 96.19 171 ALA A O 1
ATOM 1341 N N . PRO A 1 172 ? -5.336 -10.188 -0.945 1 94 172 PRO A N 1
ATOM 1342 C CA . PRO A 1 172 ? -5.828 -10.758 0.31 1 94 172 PRO A CA 1
ATOM 1343 C C . PRO A 1 172 ? -6.254 -9.695 1.319 1 94 172 PRO A C 1
ATOM 1345 O O . PRO A 1 172 ? -5.781 -8.562 1.261 1 94 172 PRO A O 1
ATOM 1348 N N . LEU A 1 173 ? -7.09 -10.125 2.189 1 90.31 173 LEU A N 1
ATOM 1349 C CA . LEU A 1 173 ? -7.422 -9.273 3.326 1 90.31 173 LEU A CA 1
ATOM 1350 C C . LEU A 1 173 ? -6.211 -9.07 4.227 1 90.31 173 LEU A C 1
ATOM 1352 O O . LEU A 1 173 ? -5.336 -9.938 4.305 1 90.31 173 LEU A O 1
ATOM 1356 N N . LEU A 1 174 ? -6.223 -7.902 4.785 1 77.75 174 LEU A N 1
ATOM 1357 C CA . LEU A 1 174 ? -5.09 -7.57 5.645 1 77.75 174 LEU A CA 1
ATOM 1358 C C . LEU A 1 174 ? -5.02 -8.508 6.84 1 77.75 174 LEU A C 1
ATOM 1360 O O . LEU A 1 174 ? -6.043 -9.023 7.293 1 77.75 174 LEU A O 1
ATOM 1364 N N . ARG A 1 175 ? -3.756 -8.594 7.266 1 71.75 175 ARG A N 1
ATOM 1365 C CA . ARG A 1 175 ? -3.564 -9.383 8.477 1 71.75 175 ARG A CA 1
ATOM 1366 C C . ARG A 1 175 ? -4.18 -8.688 9.688 1 71.75 175 ARG A C 1
ATOM 1368 O O . ARG A 1 175 ? -4.133 -7.457 9.797 1 71.75 175 ARG A O 1
ATOM 1375 N N . GLY A 1 176 ? -4.781 -9.43 10.594 1 65.38 176 GLY A N 1
ATOM 1376 C CA . GLY A 1 176 ? -5.363 -8.859 11.805 1 65.38 176 GLY A CA 1
ATOM 1377 C C . GLY A 1 176 ? -6.832 -8.508 11.648 1 65.38 176 GLY A C 1
ATOM 1378 O O . GLY A 1 176 ? -7.488 -8.117 12.617 1 65.38 176 GLY A O 1
ATOM 1379 N N . TRP A 1 177 ? -7.195 -8.547 10.383 1 67.81 177 TRP A N 1
ATOM 1380 C CA . TRP A 1 177 ? -8.617 -8.312 10.18 1 67.81 177 TRP A CA 1
ATOM 1381 C C . TRP A 1 177 ? -9.453 -9.406 10.844 1 67.81 177 TRP A C 1
ATOM 1383 O O . TRP A 1 177 ? -8.977 -10.523 11.039 1 67.81 177 TRP A O 1
ATOM 1393 N N . PRO A 1 178 ? -10.648 -8.898 11.297 1 63.34 178 PRO A N 1
ATOM 1394 C CA . PRO A 1 178 ? -11.508 -9.906 11.922 1 63.34 178 PRO A CA 1
ATOM 1395 C C . PRO A 1 178 ? -11.609 -11.188 11.109 1 63.34 178 PRO A C 1
ATOM 1397 O O . PRO A 1 178 ? -11.18 -11.227 9.953 1 63.34 178 PRO A O 1
ATOM 1400 N N . ASP A 1 179 ? -12.086 -12.07 11.867 1 77.12 179 ASP A N 1
ATOM 1401 C CA . ASP A 1 179 ? -12.375 -13.352 11.219 1 77.12 179 ASP A CA 1
ATOM 1402 C C . ASP A 1 179 ? -13.133 -13.141 9.914 1 77.12 179 ASP A C 1
ATOM 1404 O O . ASP A 1 179 ? -14.141 -12.43 9.875 1 77.12 179 ASP A O 1
ATOM 1408 N N . GLN A 1 180 ? -12.555 -13.586 8.836 1 78.44 180 GLN A N 1
ATOM 1409 C CA . GLN A 1 180 ? -13.148 -13.445 7.512 1 78.44 180 GLN A CA 1
ATOM 1410 C C . GLN A 1 180 ? -14.609 -13.891 7.516 1 78.44 180 GLN A C 1
ATOM 1412 O O . GLN A 1 180 ? -15.391 -13.469 6.66 1 78.44 180 GLN A O 1
ATOM 1417 N N . ALA A 1 181 ? -14.969 -14.688 8.5 1 79.62 181 ALA A N 1
ATOM 1418 C CA . ALA A 1 181 ? -16.344 -15.172 8.578 1 79.62 181 ALA A CA 1
ATOM 1419 C C . ALA A 1 181 ? -17.312 -14.039 8.898 1 79.62 181 ALA A C 1
ATOM 1421 O O . ALA A 1 181 ? -18.5 -14.125 8.578 1 79.62 181 ALA A O 1
ATOM 1422 N N . ASP A 1 182 ? -16.75 -13.023 9.391 1 82.69 182 ASP A N 1
ATOM 1423 C CA . ASP A 1 182 ? -17.594 -11.891 9.758 1 82.69 182 ASP A CA 1
ATOM 1424 C C . ASP A 1 182 ? -17.75 -10.93 8.586 1 82.69 182 ASP A C 1
ATOM 1426 O O . ASP A 1 182 ? -18.609 -10.047 8.617 1 82.69 182 ASP A O 1
ATOM 1430 N N . LEU A 1 183 ? -17.016 -11.172 7.574 1 88.44 183 LEU A N 1
ATOM 1431 C CA . LEU A 1 183 ? -16.969 -10.172 6.516 1 88.44 183 LEU A CA 1
ATOM 1432 C C . LEU A 1 183 ? -17.438 -10.758 5.191 1 88.44 183 LEU A C 1
ATOM 1434 O O . LEU A 1 183 ? -18.109 -10.078 4.41 1 88.44 183 LEU A O 1
ATOM 1438 N N . LEU A 1 184 ? -17.125 -11.977 4.969 1 92.62 184 LEU A N 1
ATOM 1439 C CA . LEU A 1 184 ? -17.328 -12.555 3.646 1 92.62 184 LEU A CA 1
ATOM 1440 C C . LEU A 1 184 ? -18.688 -13.266 3.568 1 92.62 184 LEU A C 1
ATOM 1442 O O . LEU A 1 184 ? -19.219 -13.703 4.59 1 92.62 184 LEU A O 1
ATOM 1446 N N . ASP A 1 185 ? -19.156 -13.352 2.395 1 94 185 ASP A N 1
ATOM 1447 C CA . ASP A 1 185 ? -20.375 -14.117 2.129 1 94 185 ASP A CA 1
ATOM 1448 C C . ASP A 1 185 ? -20.219 -15.57 2.574 1 94 185 ASP A C 1
ATOM 1450 O O . ASP A 1 185 ? -19.219 -16.219 2.246 1 94 185 ASP A O 1
ATOM 1454 N N . PRO A 1 186 ? -21.203 -16.047 3.301 1 92.31 186 PRO A N 1
ATOM 1455 C CA . PRO A 1 186 ? -21.094 -17.406 3.824 1 92.31 186 PRO A CA 1
ATOM 1456 C C . PRO A 1 186 ? -20.969 -18.453 2.721 1 92.31 186 PRO A C 1
ATOM 1458 O O . PRO A 1 186 ? -20.438 -19.547 2.957 1 92.31 186 PRO A O 1
ATOM 1461 N N . ALA A 1 187 ? -21.391 -18.203 1.587 1 92.81 187 ALA A N 1
ATOM 1462 C CA . ALA A 1 187 ? -21.344 -19.156 0.478 1 92.81 187 ALA A CA 1
ATOM 1463 C C . ALA A 1 187 ? -19.922 -19.359 -0.027 1 92.81 187 ALA A C 1
ATOM 1465 O O . ALA A 1 187 ? -19.625 -20.375 -0.671 1 92.81 187 ALA A O 1
ATOM 1466 N N . ILE A 1 188 ? -19.016 -18.391 0.27 1 94.75 188 ILE A N 1
ATOM 1467 C CA . ILE A 1 188 ? -17.688 -18.5 -0.313 1 94.75 188 ILE A CA 1
ATOM 1468 C C . ILE A 1 188 ? -16.641 -18.578 0.798 1 94.75 188 ILE A C 1
ATOM 1470 O O . ILE A 1 188 ? -15.539 -19.094 0.593 1 94.75 188 ILE A O 1
ATOM 1474 N N . GLN A 1 189 ? -16.953 -18.141 1.929 1 92.81 189 GLN A N 1
ATOM 1475 C CA . GLN A 1 189 ? -16 -17.938 3.021 1 92.81 189 GLN A CA 1
ATOM 1476 C C . GLN A 1 189 ? -15.258 -19.234 3.348 1 92.81 189 GLN A C 1
ATOM 1478 O O . GLN A 1 189 ? -14.047 -19.219 3.574 1 92.81 189 GLN A O 1
ATOM 1483 N N . PRO A 1 190 ? -15.906 -20.422 3.342 1 92.62 190 PRO A N 1
ATOM 1484 C CA . PRO A 1 190 ? -15.195 -21.641 3.717 1 92.62 190 PRO A CA 1
ATOM 1485 C C . PRO A 1 190 ? -14.117 -22.031 2.709 1 92.62 190 PRO A C 1
ATOM 1487 O O . PRO A 1 190 ? -13.234 -22.828 3.023 1 92.62 190 PRO A O 1
ATOM 1490 N N . PHE A 1 191 ? -14.227 -21.484 1.534 1 95 191 PHE A N 1
ATOM 1491 C CA . PHE A 1 191 ? -13.328 -21.875 0.454 1 95 191 PHE A CA 1
ATOM 1492 C C . PHE A 1 191 ? -12.156 -20.906 0.345 1 95 191 PHE A C 1
ATOM 1494 O O . PHE A 1 191 ? -11.273 -21.078 -0.493 1 95 191 PHE A O 1
ATOM 1501 N N . LEU A 1 192 ? -12.18 -19.875 1.183 1 93.75 192 LEU A N 1
ATOM 1502 C CA . LEU A 1 192 ? -11.188 -18.812 1.042 1 93.75 192 LEU A CA 1
ATOM 1503 C C . LEU A 1 192 ? -10.32 -18.703 2.291 1 93.75 192 LEU A C 1
ATOM 1505 O O . LEU A 1 192 ? -10.742 -19.094 3.381 1 93.75 192 LEU A O 1
ATOM 1509 N N . HIS A 1 193 ? -9.133 -18.281 2.068 1 90 193 HIS A N 1
ATOM 1510 C CA . HIS A 1 193 ? -8.219 -17.891 3.133 1 90 193 HIS A CA 1
ATOM 1511 C C . HIS A 1 193 ? -7.801 -16.422 2.982 1 90 193 HIS A C 1
ATOM 1513 O O . HIS A 1 193 ? -7.176 -16.062 1.987 1 90 193 HIS A O 1
ATOM 1519 N N . ARG A 1 194 ? -8.164 -15.641 3.971 1 91.38 194 ARG A N 1
ATOM 1520 C CA . ARG A 1 194 ? -7.973 -14.195 3.924 1 91.38 194 ARG A CA 1
ATOM 1521 C C . ARG A 1 194 ? -8.547 -13.609 2.641 1 91.38 194 ARG A C 1
ATOM 1523 O O . ARG A 1 194 ? -7.922 -12.758 2.004 1 91.38 194 ARG A O 1
ATOM 1530 N N . GLY A 1 195 ? -9.539 -14.188 2.223 1 93 195 GLY A N 1
ATOM 1531 C CA . GLY A 1 195 ? -10.312 -13.633 1.125 1 93 195 GLY A CA 1
ATOM 1532 C C . GLY A 1 195 ? -9.828 -14.086 -0.239 1 93 195 GLY A C 1
ATOM 1533 O O . GLY A 1 195 ? -10.328 -13.625 -1.268 1 93 195 GLY A O 1
ATOM 1534 N N . VAL A 1 196 ? -8.836 -14.961 -0.302 1 94.25 196 VAL A N 1
ATOM 1535 C CA . VAL A 1 196 ? -8.359 -15.453 -1.59 1 94.25 196 VAL A CA 1
ATOM 1536 C C . VAL A 1 196 ? -8.398 -16.984 -1.606 1 94.25 196 VAL A C 1
ATOM 1538 O O . VAL A 1 196 ? -8.492 -17.609 -0.555 1 94.25 196 VAL A O 1
ATOM 1541 N N . VAL A 1 197 ? -8.25 -17.562 -2.783 1 93.81 197 VAL A N 1
ATOM 1542 C CA . VAL A 1 197 ? -8.477 -18.984 -2.988 1 93.81 197 VAL A CA 1
ATOM 1543 C C . VAL A 1 197 ? -7.191 -19.766 -2.713 1 93.81 197 VAL A C 1
ATOM 1545 O O . VAL A 1 197 ? -7.219 -20.812 -2.072 1 93.81 197 VAL A O 1
ATOM 1548 N N . ALA A 1 198 ? -6.102 -19.297 -3.119 1 90.94 198 ALA A N 1
ATOM 1549 C CA . ALA A 1 198 ? -4.844 -20.031 -3.049 1 90.94 198 ALA A CA 1
ATOM 1550 C C . ALA A 1 198 ? -4.086 -19.719 -1.765 1 90.94 198 ALA A C 1
ATOM 1552 O O . ALA A 1 198 ? -4.34 -20.312 -0.719 1 90.94 198 ALA A O 1
ATOM 1553 N N . HIS A 1 199 ? -3.242 -18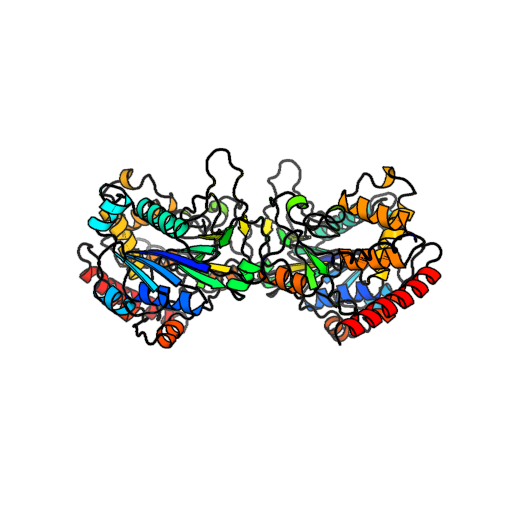.688 -1.745 1 83.94 199 HIS A N 1
ATOM 1554 C CA . HIS A 1 199 ? -2.49 -18.312 -0.552 1 83.94 199 HIS A CA 1
ATOM 1555 C C . HIS A 1 199 ? -2.197 -16.812 -0.531 1 83.94 199 HIS A C 1
ATOM 1557 O O . HIS A 1 199 ? -2.326 -16.141 -1.554 1 83.94 199 HIS A O 1
ATOM 1563 N N . SER A 1 200 ? -1.802 -16.453 0.7 1 86.88 200 SER A N 1
ATOM 1564 C CA . SER A 1 200 ? -1.552 -15.023 0.887 1 86.88 200 SER A CA 1
ATOM 1565 C C . SER A 1 200 ? -0.153 -14.773 1.441 1 86.88 200 SER A C 1
ATOM 1567 O O . SER A 1 200 ? 0.101 -13.742 2.059 1 86.88 200 SER A O 1
ATOM 1569 N N . GLN A 1 201 ? 0.753 -15.617 1.225 1 88.94 201 GLN A N 1
ATOM 1570 C CA . GLN A 1 201 ? 2.051 -15.539 1.889 1 88.94 201 GLN A CA 1
ATOM 1571 C C . GLN A 1 201 ? 2.975 -14.562 1.167 1 88.94 201 GLN A C 1
ATOM 1573 O O . GLN A 1 201 ? 3.867 -13.977 1.781 1 88.94 201 GLN A O 1
ATOM 1578 N N . GLY A 1 202 ? 2.719 -14.43 -0.144 1 93.75 202 GLY A N 1
ATOM 1579 C CA . GLY A 1 202 ? 3.625 -13.617 -0.944 1 93.75 202 GLY A CA 1
ATOM 1580 C C . GLY A 1 202 ? 4.914 -14.336 -1.294 1 93.75 202 GLY A C 1
ATOM 1581 O O . GLY A 1 202 ? 5.023 -15.547 -1.114 1 93.75 202 GLY A O 1
ATOM 1582 N N . LYS A 1 203 ? 5.867 -13.57 -1.947 1 97.06 203 LYS A N 1
ATOM 1583 C CA . LYS A 1 203 ? 7.199 -14.047 -2.322 1 97.06 203 LYS A CA 1
ATOM 1584 C C . LYS A 1 203 ? 8.273 -13.047 -1.914 1 97.06 203 LYS A C 1
ATOM 1586 O O . LYS A 1 203 ? 7.961 -11.961 -1.418 1 97.06 203 LYS A O 1
ATOM 1591 N N . SER A 1 204 ? 9.523 -13.531 -2.039 1 97 204 SER A N 1
ATOM 1592 C CA . SER A 1 204 ? 10.609 -12.664 -1.585 1 97 204 SER A CA 1
ATOM 1593 C C . SER A 1 204 ? 11.727 -12.594 -2.617 1 97 204 SER A C 1
ATOM 1595 O O . SER A 1 204 ? 12.094 -13.609 -3.221 1 97 204 SER A O 1
ATOM 1597 N N . ALA A 1 205 ? 12.172 -11.406 -2.922 1 98.31 205 ALA A N 1
ATOM 1598 C CA . ALA A 1 205 ? 13.492 -11.219 -3.506 1 98.31 205 ALA A CA 1
ATOM 1599 C C . ALA A 1 205 ? 14.562 -11.125 -2.422 1 98.31 205 ALA A C 1
ATOM 1601 O O . ALA A 1 205 ? 14.562 -10.195 -1.616 1 98.31 205 ALA A O 1
ATOM 1602 N N . VAL A 1 206 ? 15.516 -12.039 -2.424 1 98.12 206 VAL A N 1
ATOM 1603 C CA . VAL A 1 206 ? 16.469 -12.18 -1.324 1 98.12 206 VAL A CA 1
ATOM 1604 C C . VAL A 1 206 ? 17.844 -11.68 -1.765 1 98.12 206 VAL A C 1
ATOM 1606 O O . VAL A 1 206 ? 18.312 -12.031 -2.846 1 98.12 206 VAL A O 1
ATOM 1609 N N . ARG A 1 207 ? 18.391 -10.828 -0.927 1 97.06 207 ARG A N 1
ATOM 1610 C CA . ARG A 1 207 ? 19.75 -10.359 -1.185 1 97.06 207 ARG A CA 1
ATOM 1611 C C . ARG A 1 207 ? 20.75 -11.516 -1.167 1 97.06 207 ARG A C 1
ATOM 1613 O O . ARG A 1 207 ? 20.75 -12.32 -0.231 1 97.06 207 ARG A O 1
ATOM 1620 N N . VAL A 1 208 ? 21.594 -11.602 -2.166 1 97.44 208 VAL A N 1
ATOM 1621 C CA . VAL A 1 208 ? 22.562 -12.688 -2.307 1 97.44 208 VAL A CA 1
ATOM 1622 C C . VAL A 1 208 ? 23.812 -12.383 -1.481 1 97.44 208 VAL A C 1
ATOM 1624 O O . VAL A 1 208 ? 24.188 -11.219 -1.322 1 97.44 208 VAL A O 1
ATOM 1627 N N . GLY A 1 209 ? 24.406 -13.43 -0.93 1 94.44 209 GLY A N 1
ATOM 1628 C CA . GLY A 1 209 ? 25.656 -13.281 -0.2 1 94.44 209 GLY A CA 1
ATOM 1629 C C . GLY A 1 209 ? 25.469 -13.242 1.304 1 94.44 209 GLY A C 1
ATOM 1630 O O . GLY A 1 209 ? 26.422 -13.039 2.051 1 94.44 209 GLY A O 1
ATOM 1631 N N . ARG A 1 210 ? 24.234 -13.336 1.69 1 93.56 210 ARG A N 1
ATOM 1632 C CA . ARG A 1 210 ? 23.922 -13.383 3.115 1 93.56 210 ARG A CA 1
ATOM 1633 C C . ARG A 1 210 ? 23.781 -14.828 3.594 1 93.56 210 ARG A C 1
ATOM 1635 O O . ARG A 1 210 ? 23.578 -15.734 2.789 1 93.56 210 ARG A O 1
ATOM 1642 N N . LYS A 1 211 ? 23.984 -15 4.875 1 90.56 211 LYS A N 1
ATOM 1643 C CA . LYS A 1 211 ? 23.797 -16.328 5.457 1 90.56 211 LYS A CA 1
ATOM 1644 C C . LYS A 1 211 ? 22.328 -16.609 5.719 1 90.56 211 LYS A C 1
ATOM 1646 O O . LYS A 1 211 ? 21.875 -16.562 6.863 1 90.56 211 LYS A O 1
ATOM 1651 N N . LEU A 1 212 ? 21.656 -16.891 4.66 1 93.25 212 LEU A N 1
ATOM 1652 C CA . LEU A 1 212 ? 20.203 -17.109 4.723 1 93.25 212 LEU A CA 1
ATOM 1653 C C . LEU A 1 212 ? 19.828 -18.406 4.02 1 93.25 212 LEU A C 1
ATOM 1655 O O . LEU A 1 212 ? 20.531 -18.875 3.129 1 93.25 212 LEU A O 1
ATOM 1659 N N . TRP A 1 213 ? 18.828 -18.969 4.52 1 89.88 213 TRP A N 1
ATOM 1660 C CA . TRP A 1 213 ? 18.062 -19.969 3.771 1 89.88 213 TRP A CA 1
ATOM 1661 C C . TRP A 1 213 ? 16.906 -19.328 3.02 1 89.88 213 TRP A C 1
ATOM 1663 O O . TRP A 1 213 ? 15.93 -18.875 3.631 1 89.88 213 TRP A O 1
ATOM 1673 N N . PRO A 1 214 ? 16.953 -19.25 1.775 1 86.88 214 PRO A N 1
ATOM 1674 C CA . PRO A 1 214 ? 16 -18.406 1.043 1 86.88 214 PRO A CA 1
ATOM 1675 C C . PRO A 1 214 ? 14.562 -18.891 1.186 1 86.88 214 PRO A C 1
ATOM 1677 O O . PRO A 1 214 ? 13.641 -18.062 1.244 1 86.88 214 PRO A O 1
ATOM 1680 N N . GLY A 1 215 ? 14.398 -20.266 1.287 1 87.5 215 GLY A N 1
ATOM 1681 C CA . GLY A 1 215 ? 13.031 -20.75 1.275 1 87.5 215 GLY A CA 1
ATOM 1682 C C . GLY A 1 215 ? 12.289 -20.422 -0.009 1 87.5 215 GLY A C 1
ATOM 1683 O O . GLY A 1 215 ? 12.914 -20.109 -1.026 1 87.5 215 GLY A O 1
ATOM 1684 N N . ILE A 1 216 ? 10.875 -20.578 0.028 1 85.5 216 IL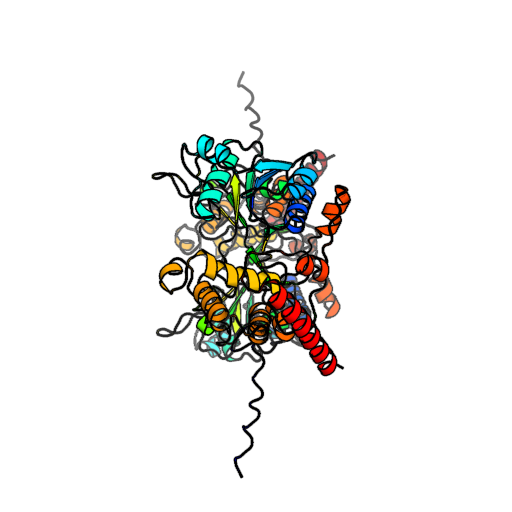E A N 1
ATOM 1685 C CA . ILE A 1 216 ? 10.133 -20.297 -1.194 1 85.5 216 ILE A CA 1
ATOM 1686 C C . ILE A 1 216 ? 9.148 -19.156 -0.958 1 85.5 216 ILE A C 1
ATOM 1688 O O . ILE A 1 216 ? 8.562 -18.625 -1.906 1 85.5 216 ILE A O 1
ATOM 1692 N N . HIS A 1 217 ? 8.922 -18.75 0.23 1 87.38 217 HIS A N 1
ATOM 1693 C CA . HIS A 1 217 ? 8.102 -17.578 0.546 1 87.38 217 HIS A CA 1
ATOM 1694 C C . HIS A 1 217 ? 8.922 -16.5 1.223 1 87.38 217 HIS A C 1
ATOM 1696 O O . HIS A 1 217 ? 8.969 -15.352 0.749 1 87.38 217 HIS A O 1
ATOM 1702 N N . SER A 1 218 ? 9.562 -16.891 2.309 1 91.62 218 SER A N 1
ATOM 1703 C CA . SER A 1 218 ? 10.43 -15.984 3.035 1 91.62 218 SER A CA 1
ATOM 1704 C C . SER A 1 218 ? 11.719 -16.672 3.473 1 91.62 218 SER A C 1
ATOM 1706 O O . SER A 1 218 ? 11.703 -17.844 3.846 1 91.62 218 SER A O 1
ATOM 1708 N N . PRO A 1 219 ? 12.773 -15.875 3.438 1 93.12 219 PRO A N 1
ATOM 1709 C CA . PRO A 1 219 ? 14.023 -16.469 3.904 1 93.12 219 PRO A CA 1
ATOM 1710 C C . PRO A 1 219 ? 14.07 -16.641 5.422 1 93.12 219 PRO A C 1
ATOM 1712 O O . PRO A 1 219 ? 13.305 -15.992 6.141 1 93.12 219 PRO A O 1
ATOM 1715 N N . ARG A 1 220 ? 14.914 -17.516 5.816 1 91 220 ARG A N 1
ATOM 1716 C CA . ARG A 1 220 ? 15.172 -17.75 7.234 1 91 220 ARG A CA 1
ATOM 1717 C C . ARG A 1 220 ? 16.656 -17.656 7.543 1 91 220 ARG A C 1
ATOM 1719 O O . ARG A 1 220 ? 17.5 -17.922 6.68 1 91 220 ARG A O 1
ATOM 1726 N N . ALA A 1 221 ? 16.875 -17.203 8.727 1 89.25 221 ALA A N 1
ATOM 1727 C CA . ALA A 1 221 ? 18.25 -17.203 9.203 1 89.25 221 ALA A CA 1
ATOM 1728 C C . ALA A 1 221 ? 18.578 -18.484 9.984 1 89.25 221 ALA A C 1
ATOM 1730 O O . ALA A 1 221 ? 17.688 -19.078 10.594 1 89.25 221 ALA A O 1
ATOM 1731 N N . PRO A 1 222 ? 19.844 -18.875 9.852 1 85.25 222 PRO A N 1
ATOM 1732 C CA . PRO A 1 222 ? 20.219 -20 10.695 1 85.25 222 PRO A CA 1
ATOM 1733 C C . PRO A 1 222 ? 19.969 -19.75 12.18 1 85.25 222 PRO A C 1
ATOM 1735 O O . PRO A 1 222 ? 19.797 -18.594 12.594 1 85.25 222 PRO A O 1
ATOM 1738 N N . SER A 1 223 ? 19.875 -20.844 12.898 1 84.12 223 SER A N 1
ATOM 1739 C CA . SER A 1 223 ? 19.625 -20.75 14.336 1 84.12 223 SER A CA 1
ATOM 1740 C C . SER A 1 223 ? 20.656 -19.859 15.016 1 84.12 223 SER A C 1
ATOM 1742 O O . SER A 1 223 ? 21.859 -19.938 14.711 1 84.12 223 SER A O 1
ATOM 1744 N N . GLY A 1 224 ? 20.25 -18.969 15.906 1 81.81 224 GLY A N 1
ATOM 1745 C CA . GLY A 1 224 ? 21.156 -18.109 16.656 1 81.81 224 GLY A CA 1
ATOM 1746 C C . GLY A 1 224 ? 21.359 -16.766 16.016 1 81.81 224 GLY A C 1
ATOM 1747 O O . GLY A 1 224 ? 22 -15.883 16.594 1 81.81 224 GLY A O 1
ATOM 1748 N N . HIS A 1 225 ? 20.891 -16.688 14.82 1 82.94 225 HIS A N 1
ATOM 1749 C CA . HIS A 1 225 ? 21.047 -15.422 14.133 1 82.94 225 HIS A CA 1
ATOM 1750 C C . HIS A 1 225 ? 19.781 -14.578 14.227 1 82.94 225 HIS A C 1
ATOM 1752 O O . HIS A 1 225 ? 18.703 -15.102 14.484 1 82.94 225 HIS A O 1
ATOM 1758 N N . ASP A 1 226 ? 19.969 -13.297 14.055 1 81.62 226 ASP A N 1
ATOM 1759 C CA . ASP A 1 226 ? 18.828 -12.383 14.055 1 81.62 226 ASP A CA 1
ATOM 1760 C C . ASP A 1 226 ? 17.875 -12.68 12.891 1 81.62 226 ASP A C 1
ATOM 1762 O O . ASP A 1 226 ? 18.312 -13.188 11.852 1 81.62 226 ASP A O 1
ATOM 1766 N N . ARG A 1 227 ? 16.703 -12.367 13.094 1 86.69 227 ARG A N 1
ATOM 1767 C CA . ARG A 1 227 ? 15.711 -12.508 12.031 1 86.69 227 ARG A CA 1
ATOM 1768 C C . ARG A 1 227 ? 16.062 -11.617 10.844 1 86.69 227 ARG A C 1
ATOM 1770 O O . ARG A 1 227 ? 16.5 -10.477 11.016 1 86.69 227 ARG A O 1
ATOM 1777 N N . PRO A 1 228 ? 15.914 -12.219 9.641 1 91.62 228 PRO A N 1
ATOM 1778 C CA . PRO A 1 228 ? 16.172 -11.398 8.461 1 91.62 228 PRO A CA 1
ATOM 1779 C C . PRO A 1 228 ? 15.305 -10.141 8.406 1 91.62 228 PRO A C 1
ATOM 1781 O O . PRO A 1 228 ? 14.133 -10.18 8.789 1 91.62 228 PRO A O 1
ATOM 1784 N N . LEU A 1 229 ? 15.875 -9.094 7.988 1 90.44 229 LEU A N 1
ATOM 1785 C CA . LEU A 1 229 ? 15.156 -7.824 7.883 1 90.44 229 LEU A CA 1
ATOM 1786 C C . LEU A 1 229 ? 14.43 -7.723 6.547 1 90.44 229 LEU A C 1
ATOM 1788 O O . LEU A 1 229 ? 15.055 -7.797 5.488 1 90.44 229 LEU A O 1
ATOM 1792 N N . LEU A 1 230 ? 13.156 -7.574 6.582 1 92.25 230 LEU A N 1
ATOM 1793 C CA . LEU A 1 230 ? 12.359 -7.484 5.363 1 92.25 230 LEU A CA 1
ATOM 1794 C C . LEU A 1 230 ? 11.969 -6.039 5.066 1 92.25 230 LEU A C 1
ATOM 1796 O O . LEU A 1 230 ? 11.883 -5.219 5.984 1 92.25 230 LEU A O 1
ATOM 1800 N N . TRP A 1 231 ? 11.859 -5.727 3.84 1 93.19 231 TRP A N 1
ATOM 1801 C CA . TRP A 1 231 ? 11.203 -4.52 3.344 1 93.19 231 TRP A CA 1
ATOM 1802 C C . TRP A 1 231 ? 9.938 -4.863 2.566 1 93.19 231 TRP A C 1
ATOM 1804 O O . TRP A 1 231 ? 9.984 -5.629 1.602 1 93.19 231 TRP A O 1
ATOM 1814 N N . PRO A 1 232 ? 8.773 -4.352 2.992 1 93.12 232 PRO A N 1
ATOM 1815 C CA . PRO A 1 232 ? 7.555 -4.613 2.23 1 93.12 232 PRO A CA 1
ATOM 1816 C C . PRO A 1 232 ? 7.48 -3.805 0.938 1 93.12 232 PRO A C 1
ATOM 1818 O O . PRO A 1 232 ? 7.605 -2.576 0.966 1 93.12 232 PRO A O 1
ATOM 1821 N N . ALA A 1 233 ? 7.219 -4.477 -0.143 1 95.12 233 ALA A N 1
ATOM 1822 C CA . ALA A 1 233 ? 7.125 -3.779 -1.424 1 95.12 233 ALA A CA 1
ATOM 1823 C C . ALA A 1 233 ? 5.797 -3.035 -1.543 1 95.12 233 ALA A C 1
ATOM 1825 O O . ALA A 1 233 ? 4.738 -3.586 -1.236 1 95.12 233 ALA A O 1
ATOM 1826 N N . VAL A 1 234 ? 5.91 -1.805 -2.047 1 91 234 VAL A N 1
ATOM 1827 C CA . VAL A 1 234 ? 4.699 -1.043 -2.324 1 91 234 VAL A CA 1
ATOM 1828 C C . VAL A 1 234 ? 4.578 -0.793 -3.824 1 91 234 VAL A C 1
ATOM 1830 O O . VAL A 1 234 ? 3.494 -0.475 -4.32 1 91 234 VAL A O 1
ATOM 1833 N N . ASN A 1 235 ? 5.695 -0.972 -4.535 1 94.12 235 ASN A N 1
ATOM 1834 C CA . ASN A 1 235 ? 5.715 -0.701 -5.969 1 94.12 235 ASN A CA 1
ATOM 1835 C C . ASN A 1 235 ? 5.953 -1.973 -6.777 1 94.12 235 ASN A C 1
ATOM 1837 O O . ASN A 1 235 ? 6.371 -1.909 -7.934 1 94.12 235 ASN A O 1
ATOM 1841 N N . ALA A 1 236 ? 5.801 -3.072 -6.156 1 97.75 236 ALA A N 1
ATOM 1842 C CA . ALA A 1 236 ? 5.98 -4.363 -6.809 1 97.75 236 ALA A CA 1
ATOM 1843 C C . ALA A 1 236 ? 5.066 -5.422 -6.195 1 97.75 236 ALA A C 1
ATOM 1845 O O . ALA A 1 236 ? 4.781 -5.383 -4.996 1 97.75 236 ALA A O 1
ATOM 1846 N N . ARG A 1 237 ? 4.641 -6.324 -7 1 98.19 237 ARG A N 1
ATOM 1847 C CA . ARG A 1 237 ? 3.707 -7.352 -6.547 1 98.19 237 ARG A CA 1
ATOM 1848 C C . ARG A 1 237 ? 3.797 -8.594 -7.422 1 98.19 237 ARG A C 1
ATOM 1850 O O . ARG A 1 237 ? 4.293 -8.539 -8.547 1 98.19 237 ARG A O 1
ATOM 1857 N N . VAL A 1 238 ? 3.355 -9.688 -6.875 1 98.56 238 VAL A N 1
ATOM 1858 C CA . VAL A 1 238 ? 3.305 -10.953 -7.598 1 98.56 238 VAL A CA 1
ATOM 1859 C C . VAL A 1 238 ? 1.872 -11.242 -8.039 1 98.56 238 VAL A C 1
ATOM 1861 O O . VAL A 1 238 ? 0.951 -11.234 -7.219 1 98.56 238 VAL A O 1
ATOM 1864 N N . LEU A 1 239 ? 1.688 -11.398 -9.32 1 98.75 239 LEU A N 1
ATOM 1865 C CA . LEU A 1 239 ? 0.398 -11.773 -9.883 1 98.75 239 LEU A CA 1
ATOM 1866 C C . LEU A 1 239 ? 0.289 -13.289 -10.016 1 98.75 239 LEU A C 1
ATOM 1868 O O . LEU A 1 239 ? 1.002 -13.898 -10.82 1 98.75 239 LEU A O 1
ATOM 1872 N N . HIS A 1 240 ? -0.556 -13.859 -9.234 1 98.44 240 HIS A N 1
ATOM 1873 C CA . HIS A 1 240 ? -0.706 -15.312 -9.188 1 98.44 240 HIS A CA 1
ATOM 1874 C C . HIS A 1 240 ? -1.863 -15.773 -10.07 1 98.44 240 HIS A C 1
ATOM 1876 O O . HIS A 1 240 ? -3.023 -15.469 -9.781 1 98.44 240 HIS A O 1
ATOM 1882 N N . TYR A 1 241 ? -1.557 -16.453 -11.086 1 97.75 241 TYR A N 1
ATOM 1883 C CA . TYR A 1 241 ? -2.537 -17.031 -12.008 1 97.75 241 TYR A CA 1
ATOM 1884 C C . TYR A 1 241 ? -2.844 -18.484 -11.648 1 97.75 241 TYR A C 1
ATOM 1886 O O . TYR A 1 241 ? -2.604 -19.391 -12.453 1 97.75 241 TYR A O 1
ATOM 1894 N N . ASP A 1 242 ? -3.475 -18.672 -10.445 1 94.62 242 ASP A N 1
ATOM 1895 C CA . ASP A 1 242 ? -3.828 -19.984 -9.914 1 94.62 242 ASP A CA 1
ATOM 1896 C C . ASP A 1 242 ? -4.895 -20.656 -10.781 1 94.62 242 ASP A C 1
ATOM 1898 O O . ASP A 1 242 ? -6.086 -20.594 -10.461 1 94.62 242 ASP A O 1
ATOM 1902 N N . GLY A 1 243 ? -4.484 -21.453 -11.734 1 95 243 GLY A N 1
ATOM 1903 C CA . GLY A 1 243 ? -5.352 -21.922 -12.797 1 95 243 GLY A CA 1
ATOM 1904 C C . GLY A 1 243 ? -5.473 -20.953 -13.961 1 95 243 GLY A C 1
ATOM 1905 O O . GLY A 1 243 ? -6.242 -20 -13.891 1 95 243 GLY A O 1
ATOM 1906 N N . LEU A 1 244 ? -4.832 -21.344 -15.109 1 97 244 LEU A N 1
ATOM 1907 C CA . LEU A 1 244 ? -4.797 -20.406 -16.234 1 97 244 LEU A CA 1
ATOM 1908 C C . LEU A 1 244 ? -6.184 -20.25 -16.844 1 97 244 LEU A C 1
ATOM 1910 O O . LEU A 1 244 ? -6.48 -19.219 -17.469 1 97 244 LEU A O 1
ATOM 1914 N N . THR A 1 245 ? -6.961 -21.266 -16.781 1 98.06 245 THR A N 1
ATOM 1915 C CA . THR A 1 245 ? -8.375 -21.25 -17.141 1 98.06 245 THR A CA 1
ATOM 1916 C C . THR A 1 245 ? -9.219 -21.922 -16.062 1 98.06 245 THR A C 1
ATOM 1918 O O . THR A 1 245 ? -8.688 -22.578 -15.18 1 98.06 245 THR A O 1
ATOM 1921 N N . GLY A 1 246 ? -10.531 -21.656 -16.172 1 97.5 246 GLY A N 1
ATOM 1922 C CA . GLY A 1 246 ? -11.414 -22.359 -15.25 1 97.5 246 GLY A CA 1
ATOM 1923 C C . GLY A 1 246 ? -11.273 -23.875 -15.32 1 97.5 246 GLY A C 1
ATOM 1924 O O . GLY A 1 246 ? -11.258 -24.547 -14.289 1 97.5 246 GLY A O 1
ATOM 1925 N N . PHE A 1 247 ? -11.242 -24.375 -16.516 1 97.31 247 PHE A N 1
ATOM 1926 C CA . PHE A 1 247 ? -11.078 -25.797 -16.719 1 97.31 247 PHE A CA 1
ATOM 1927 C C . PHE A 1 247 ? -9.773 -26.297 -16.094 1 97.31 247 PHE A C 1
ATOM 1929 O O . PHE A 1 247 ? -9.766 -27.281 -15.359 1 97.31 247 PHE A O 1
ATOM 1936 N N . HIS A 1 248 ? -8.695 -25.594 -16.375 1 96.44 248 HIS A N 1
ATOM 1937 C CA . HIS A 1 248 ? -7.379 -25.938 -15.836 1 96.44 248 HIS A CA 1
ATOM 1938 C C . HIS A 1 248 ? -7.398 -25.969 -14.305 1 96.44 248 HIS A C 1
ATOM 1940 O O . HIS A 1 248 ? -6.855 -26.891 -13.695 1 96.44 248 HIS A O 1
ATOM 1946 N N . TRP A 1 249 ? -8.031 -25 -13.68 1 95.88 249 TRP A N 1
ATOM 1947 C CA . TRP A 1 249 ? -8.094 -24.906 -12.227 1 95.88 249 TRP A CA 1
ATOM 1948 C C . TRP A 1 249 ? -8.836 -26.109 -11.633 1 95.88 249 TRP A C 1
ATOM 1950 O O . TRP A 1 249 ? -8.375 -26.719 -10.672 1 95.88 249 TRP A O 1
ATOM 1960 N N . ILE A 1 250 ? -9.953 -26.422 -12.227 1 95.06 250 ILE A N 1
ATOM 1961 C CA . ILE A 1 250 ? -10.773 -27.531 -11.758 1 95.06 250 ILE A CA 1
ATOM 1962 C C . ILE A 1 250 ? -10 -28.844 -11.898 1 95.06 250 ILE A C 1
ATOM 1964 O O . ILE A 1 250 ? -9.984 -29.672 -10.984 1 95.06 250 ILE A O 1
ATOM 1968 N N . MET A 1 251 ? -9.359 -29.031 -13.039 1 92.88 251 MET A N 1
ATOM 1969 C CA . MET A 1 251 ? -8.617 -30.266 -13.281 1 92.88 251 MET A CA 1
ATOM 1970 C C . MET A 1 251 ? -7.453 -30.391 -12.305 1 92.88 251 MET A C 1
ATOM 1972 O O . MET A 1 251 ? -7.145 -31.5 -11.852 1 92.88 251 MET A O 1
ATOM 1976 N N . LYS A 1 252 ? -6.828 -29.312 -11.977 1 89.25 252 LYS A N 1
ATOM 1977 C CA . LYS A 1 252 ? -5.754 -29.344 -10.984 1 89.25 252 LYS A CA 1
ATOM 1978 C C . LYS A 1 252 ? -6.273 -29.781 -9.617 1 89.25 252 LYS A C 1
ATOM 1980 O O . LYS A 1 252 ? -5.613 -30.547 -8.914 1 89.25 252 LYS A O 1
ATOM 1985 N N . LEU A 1 253 ? -7.395 -29.281 -9.234 1 89.56 253 LEU A N 1
ATOM 1986 C CA . LEU A 1 253 ? -7.996 -29.672 -7.965 1 89.56 253 LEU A CA 1
ATOM 1987 C C . LEU A 1 253 ? -8.352 -31.141 -7.965 1 89.56 253 LEU A C 1
ATOM 1989 O O . LEU A 1 253 ? -8.164 -31.844 -6.961 1 89.56 253 LEU A O 1
ATOM 1993 N N . LEU A 1 254 ? -8.844 -31.562 -9.094 1 86.62 254 LEU A N 1
ATOM 1994 C CA . LEU A 1 254 ? -9.211 -32.969 -9.219 1 86.62 254 LEU A CA 1
ATOM 1995 C C . LEU A 1 254 ? -7.977 -33.844 -9.125 1 86.62 254 LEU A C 1
ATOM 1997 O O . LEU A 1 254 ? -8.023 -34.938 -8.508 1 86.62 254 LEU A O 1
ATOM 2001 N N . ARG A 1 255 ? -6.918 -33.406 -9.742 1 80.62 255 ARG A N 1
ATOM 2002 C CA . ARG A 1 255 ? -5.664 -34.156 -9.688 1 80.62 255 ARG A CA 1
ATOM 2003 C C . ARG A 1 255 ? -5.113 -34.188 -8.266 1 80.62 255 ARG A C 1
ATOM 2005 O O . ARG A 1 255 ? -4.578 -35.219 -7.824 1 80.62 255 ARG A O 1
ATOM 2012 N N . GLY A 1 256 ? -5.039 -33.094 -7.645 1 70.19 256 GLY A N 1
ATOM 2013 C CA . GLY A 1 256 ? -4.578 -33 -6.266 1 70.19 256 GLY A CA 1
ATOM 2014 C C . GLY A 1 256 ? -5.238 -34.031 -5.363 1 70.19 256 GLY A C 1
ATOM 2015 O O . GLY A 1 256 ? -4.598 -34.594 -4.465 1 70.19 256 GLY A O 1
ATOM 2016 N N . TRP A 1 257 ? -6.309 -34.25 -5.582 1 57.81 257 TRP A N 1
ATOM 2017 C CA . TRP A 1 257 ? -7.035 -35.312 -4.867 1 57.81 257 TRP A CA 1
ATOM 2018 C C . TRP A 1 257 ? -6.512 -36.688 -5.238 1 57.81 257 TRP A C 1
ATOM 2020 O O . TRP A 1 257 ? -6.242 -37.531 -4.363 1 57.81 257 TRP A O 1
ATOM 2030 N N . THR A 1 258 ? -6.375 -36.812 -6.465 1 54.94 258 THR A N 1
ATOM 2031 C CA . THR A 1 258 ? -5.996 -38.156 -6.957 1 54.94 258 THR A CA 1
ATOM 2032 C C . THR A 1 258 ? -4.594 -38.531 -6.484 1 54.94 258 THR A C 1
ATOM 2034 O O . THR A 1 258 ? -4.344 -39.656 -6.109 1 54.94 258 THR A O 1
ATOM 2037 N N . ASP A 1 259 ? -3.672 -37.625 -6.602 1 57.53 259 ASP A N 1
ATOM 2038 C CA . ASP A 1 259 ? -2.273 -37.875 -6.285 1 57.53 259 ASP A CA 1
ATOM 2039 C C . ASP A 1 259 ? -2.098 -38.188 -4.801 1 57.53 259 ASP A C 1
ATOM 2041 O O . ASP A 1 259 ? -1.179 -38.938 -4.418 1 57.53 259 ASP A O 1
ATOM 2045 N N . ARG A 1 260 ? -2.803 -37.5 -3.9 1 55.53 260 ARG A N 1
ATOM 2046 C CA . ARG A 1 260 ? -2.582 -37.688 -2.471 1 55.53 260 ARG A CA 1
ATOM 2047 C C . ARG A 1 260 ? -3.369 -38.906 -1.948 1 55.53 260 ARG A C 1
ATOM 2049 O O . ARG A 1 260 ? -3.199 -39.312 -0.798 1 55.53 260 ARG A O 1
ATOM 2056 N N . GLY A 1 261 ? -3.891 -39.781 -2.84 1 51.34 261 GLY A N 1
ATOM 2057 C CA . GLY A 1 261 ? -4.711 -40.906 -2.412 1 51.34 261 GLY A CA 1
ATOM 2058 C C . GLY A 1 261 ? -6.047 -40.5 -1.831 1 51.34 261 GLY A C 1
ATOM 2059 O O . GLY A 1 261 ? -6.207 -39.344 -1.402 1 51.34 261 GLY A O 1
ATOM 2060 N N . GLY A 1 262 ? -7.082 -41.031 -2.016 1 49.25 262 GLY A N 1
ATOM 2061 C CA . GLY A 1 262 ? -8.453 -40.969 -1.527 1 49.25 262 GLY A CA 1
ATOM 2062 C C . GLY A 1 262 ? -8.539 -40.969 -0.013 1 49.25 262 GLY A C 1
ATOM 2063 O O . GLY A 1 262 ? -7.578 -41.281 0.679 1 49.25 262 GLY A O 1
ATOM 2064 N N . GLY A 1 263 ? -9.133 -39.906 0.772 1 46.69 263 GLY A N 1
ATOM 2065 C CA . GLY A 1 263 ? -9.469 -39.875 2.188 1 46.69 263 GLY A CA 1
ATOM 2066 C C . GLY A 1 263 ? -9.008 -38.625 2.896 1 46.69 263 GLY A C 1
ATOM 2067 O O . GLY A 1 263 ? -8.195 -37.875 2.369 1 46.69 263 GLY A O 1
ATOM 2068 N N . ALA A 1 264 ? -9.57 -38.25 3.881 1 48.56 264 ALA A N 1
ATOM 2069 C CA . ALA A 1 264 ? -9.414 -37.062 4.742 1 48.56 264 ALA A CA 1
ATOM 2070 C C . ALA A 1 264 ? -7.969 -36.938 5.203 1 48.56 264 ALA A C 1
ATOM 2072 O O . ALA A 1 264 ? -7.477 -35.812 5.359 1 48.56 264 ALA A O 1
ATOM 2073 N N . ALA A 1 265 ? -7.332 -37.938 5.453 1 46.75 265 ALA A N 1
ATOM 2074 C CA . ALA A 1 265 ? -6.016 -37.938 6.09 1 46.75 265 ALA A CA 1
ATOM 2075 C C . ALA A 1 265 ? -4.949 -37.406 5.148 1 46.75 265 ALA A C 1
ATOM 2077 O O . ALA A 1 265 ? -3.988 -36.781 5.59 1 46.75 265 ALA A O 1
ATOM 2078 N N . ALA A 1 266 ? -5.094 -37.594 3.902 1 49.03 266 ALA A N 1
ATOM 2079 C CA . ALA A 1 266 ? -4.074 -37.25 2.914 1 49.03 266 ALA A CA 1
ATOM 2080 C C . ALA A 1 266 ? -3.992 -35.75 2.705 1 49.03 266 ALA A C 1
ATOM 2082 O O . ALA A 1 266 ? -2.969 -35.219 2.246 1 49.03 266 ALA A O 1
ATOM 2083 N N . HIS A 1 267 ? -5.012 -35.094 3.254 1 53.97 267 HIS A N 1
ATOM 2084 C CA . HIS A 1 267 ? -5.098 -33.656 3.014 1 53.97 267 HIS A CA 1
ATOM 2085 C C . HIS A 1 267 ? -4.922 -32.875 4.305 1 53.97 267 HIS A C 1
ATOM 2087 O O . HIS A 1 267 ? -5.16 -31.672 4.34 1 53.97 267 HIS A O 1
ATOM 2093 N N . ALA A 1 268 ? -4.574 -33.531 5.363 1 52.03 268 ALA A N 1
ATOM 2094 C CA . ALA A 1 268 ? -4.484 -32.938 6.691 1 52.03 268 ALA A CA 1
ATOM 2095 C C . ALA A 1 268 ? -3.43 -31.828 6.719 1 52.03 268 ALA A C 1
ATOM 2097 O O . ALA A 1 268 ? -3.514 -30.906 7.523 1 52.03 268 ALA A O 1
ATOM 2098 N N . GLY A 1 269 ? -2.533 -31.844 5.715 1 62.72 269 GLY A N 1
ATOM 2099 C CA . GLY A 1 269 ? -1.482 -30.844 5.789 1 62.72 269 GLY A CA 1
ATOM 2100 C C . GLY A 1 269 ? -1.825 -29.562 5.047 1 62.72 269 GLY A C 1
ATOM 2101 O O . GLY A 1 269 ? -1.117 -28.562 5.164 1 62.72 269 GLY A O 1
ATOM 2102 N N . LEU A 1 270 ? -3.014 -29.547 4.48 1 73.44 270 LEU A N 1
ATOM 2103 C CA . LEU A 1 270 ? -3.395 -28.375 3.695 1 73.44 270 LEU A CA 1
ATOM 2104 C C . LEU A 1 270 ? -4.203 -27.406 4.535 1 73.44 270 LEU A C 1
ATOM 2106 O O . LEU A 1 270 ? -4.793 -27.781 5.551 1 73.44 270 LEU A O 1
ATOM 2110 N N . ALA A 1 271 ? -4.199 -26.188 4.105 1 80.5 271 ALA A N 1
ATOM 2111 C CA . ALA A 1 271 ? -5.047 -25.188 4.73 1 80.5 271 ALA A CA 1
ATOM 2112 C C . ALA A 1 271 ? -6.523 -25.562 4.629 1 80.5 271 ALA A C 1
ATOM 2114 O O . ALA A 1 271 ? -6.945 -26.172 3.645 1 80.5 271 ALA A O 1
ATOM 2115 N N . PRO A 1 272 ? -7.301 -25.234 5.629 1 85.31 272 PRO A N 1
ATOM 2116 C CA . PRO A 1 272 ? -8.719 -25.578 5.645 1 85.31 272 PRO A CA 1
ATOM 2117 C C . PRO A 1 272 ? -9.453 -25.156 4.375 1 85.31 272 PRO A C 1
ATOM 2119 O O . PRO A 1 272 ? -10.305 -25.891 3.867 1 85.31 272 PRO A O 1
ATOM 2122 N N . ALA A 1 273 ? -9.188 -24.062 3.896 1 89.62 273 ALA A N 1
ATOM 2123 C CA . ALA A 1 273 ? -9.844 -23.578 2.686 1 89.62 273 ALA A CA 1
ATOM 2124 C C . ALA A 1 273 ? -9.562 -24.5 1.501 1 89.62 273 ALA A C 1
ATOM 2126 O O . ALA A 1 273 ? -10.469 -24.812 0.73 1 89.62 273 ALA A O 1
ATOM 2127 N N . ARG A 1 274 ? -8.352 -24.906 1.353 1 87.69 274 ARG A N 1
ATOM 2128 C CA . ARG A 1 274 ? -7.98 -25.797 0.258 1 87.69 274 ARG A CA 1
ATOM 2129 C C . ARG A 1 274 ? -8.617 -27.156 0.424 1 87.69 274 ARG A C 1
ATOM 2131 O O . ARG A 1 274 ? -9.047 -27.781 -0.556 1 87.69 274 ARG A O 1
ATOM 2138 N N . GLN A 1 275 ? -8.695 -27.578 1.641 1 87.62 275 GLN A N 1
ATOM 2139 C CA . GLN A 1 275 ? -9.398 -28.828 1.921 1 87.62 275 GLN A CA 1
ATOM 2140 C C . GLN A 1 275 ? -10.859 -28.75 1.482 1 87.62 275 GLN A C 1
ATOM 2142 O O . GLN A 1 275 ? -11.383 -29.688 0.878 1 87.62 275 GLN A O 1
ATOM 2147 N N . ALA A 1 276 ? -11.438 -27.672 1.788 1 92.38 276 ALA A N 1
ATOM 2148 C CA . ALA A 1 276 ? -12.836 -27.484 1.411 1 92.38 276 ALA A CA 1
ATOM 2149 C C . ALA A 1 276 ? -13 -27.484 -0.106 1 92.38 276 ALA A C 1
ATOM 2151 O O . ALA A 1 276 ? -13.961 -28.062 -0.628 1 92.38 276 ALA A O 1
ATOM 2152 N N . GLN A 1 277 ? -12.125 -26.891 -0.795 1 92.5 277 GLN A N 1
ATOM 2153 C CA . GLN A 1 277 ? -12.156 -26.875 -2.254 1 92.5 277 GLN A CA 1
ATOM 2154 C C . GLN A 1 277 ? -12.031 -28.281 -2.832 1 92.5 277 GLN A C 1
ATOM 2156 O O . GLN A 1 277 ? -12.844 -28.688 -3.662 1 92.5 277 GLN A O 1
ATOM 2161 N N . ILE A 1 278 ? -11.055 -28.984 -2.355 1 88.62 278 ILE A N 1
ATOM 2162 C CA . ILE A 1 278 ? -10.781 -30.328 -2.852 1 88.62 278 ILE A CA 1
ATOM 2163 C C . ILE A 1 278 ? -11.953 -31.234 -2.527 1 88.62 278 ILE A C 1
ATOM 2165 O O . ILE A 1 278 ? -12.367 -32.062 -3.363 1 88.62 278 ILE A O 1
ATOM 2169 N N . ALA A 1 279 ? -12.469 -31.109 -1.337 1 89.5 279 ALA A N 1
ATOM 2170 C CA . ALA A 1 279 ? -13.617 -31.922 -0.93 1 89.5 279 ALA A CA 1
ATOM 2171 C C . ALA A 1 279 ? -14.812 -31.672 -1.846 1 89.5 279 ALA A C 1
ATOM 2173 O O . ALA A 1 279 ? -15.484 -32.625 -2.266 1 89.5 279 ALA A O 1
ATOM 2174 N N . TYR A 1 280 ? -15.07 -30.453 -2.133 1 93.25 280 TYR A N 1
ATOM 2175 C CA . TYR A 1 280 ? -16.188 -30.125 -3.01 1 93.25 280 TYR A CA 1
ATOM 2176 C C . TYR A 1 280 ? -16 -30.734 -4.395 1 93.25 280 TYR A C 1
ATOM 2178 O O . TYR A 1 280 ? -16.938 -31.297 -4.965 1 93.25 280 TYR A O 1
ATOM 2186 N N . VAL A 1 281 ? -14.852 -30.594 -4.91 1 90.69 281 VAL A N 1
ATOM 2187 C CA . VAL A 1 281 ? -14.562 -31.094 -6.254 1 90.69 281 VAL A CA 1
ATOM 2188 C C . VAL A 1 281 ? -14.68 -32.625 -6.277 1 90.69 281 VAL A C 1
ATOM 2190 O O . VAL A 1 281 ? -15.211 -33.188 -7.234 1 90.69 281 VAL A O 1
ATOM 2193 N N . ASP A 1 282 ? -14.219 -33.188 -5.258 1 86.25 282 ASP A N 1
ATOM 2194 C CA . ASP A 1 282 ? -14.312 -34.656 -5.156 1 86.25 282 ASP A CA 1
ATOM 2195 C C . ASP A 1 282 ? -15.766 -35.094 -5.09 1 86.25 282 ASP A C 1
ATOM 2197 O O . ASP A 1 282 ? -16.156 -36.062 -5.77 1 86.25 282 ASP A O 1
ATOM 2201 N N . GLU A 1 283 ? -16.5 -34.438 -4.332 1 91.44 283 GLU A N 1
ATOM 2202 C CA . GLU A 1 283 ? -17.906 -34.781 -4.152 1 91.44 283 GLU A CA 1
ATOM 2203 C C . GLU A 1 283 ? -18.688 -34.594 -5.453 1 91.44 283 GLU A C 1
ATOM 2205 O O . GLU A 1 283 ? -19.688 -35.281 -5.688 1 91.44 283 GLU A O 1
ATOM 2210 N N . ASN A 1 284 ? -18.203 -33.75 -6.273 1 92.94 284 ASN A N 1
ATOM 2211 C CA . ASN A 1 284 ? -18.938 -33.406 -7.484 1 92.94 284 ASN A CA 1
ATOM 2212 C C . ASN A 1 284 ? -18.172 -33.781 -8.742 1 92.94 284 ASN A C 1
ATOM 2214 O O . ASN A 1 284 ? -18.328 -33.188 -9.797 1 92.94 284 ASN A O 1
ATOM 2218 N N . ARG A 1 285 ? -17.25 -34.719 -8.703 1 86.12 285 ARG A N 1
ATOM 2219 C CA . ARG A 1 285 ? -16.312 -35.062 -9.773 1 86.12 285 ARG A CA 1
ATOM 2220 C C . ARG A 1 285 ? -17.062 -35.438 -11.055 1 86.12 285 ARG A C 1
ATOM 2222 O O . ARG A 1 285 ? -16.562 -35.219 -12.156 1 86.12 285 ARG A O 1
ATOM 2229 N N . GLY A 1 286 ? -18.281 -35.906 -11.031 1 85 286 GLY A N 1
ATOM 2230 C CA . GLY A 1 286 ? -19.062 -36.281 -12.203 1 85 286 GLY A CA 1
ATOM 2231 C C . GLY A 1 286 ? -20.016 -35.219 -12.664 1 85 286 GLY A C 1
ATOM 2232 O O . GLY A 1 286 ? -20.719 -35.375 -13.664 1 85 286 GLY A O 1
ATOM 2233 N N . ASP A 1 287 ? -20 -34.062 -12 1 94.25 287 ASP A N 1
ATOM 2234 C CA . ASP A 1 287 ? -20.922 -32.969 -12.289 1 94.25 287 ASP A CA 1
ATOM 2235 C C . ASP A 1 287 ? -20.156 -31.703 -12.695 1 94.25 287 ASP A C 1
ATOM 2237 O O . ASP A 1 287 ? -19.969 -30.797 -11.883 1 94.25 287 ASP A O 1
ATOM 2241 N N . MET A 1 288 ? -19.906 -31.641 -14.023 1 94.94 288 MET A N 1
ATOM 2242 C CA . MET A 1 288 ? -19.109 -30.531 -14.539 1 94.94 288 MET A CA 1
ATOM 2243 C C . MET A 1 288 ? -19.844 -29.203 -14.367 1 94.94 288 MET A C 1
ATOM 2245 O O . MET A 1 288 ? -19.219 -28.156 -14.281 1 94.94 288 MET A O 1
ATOM 2249 N N . PHE A 1 289 ? -21.141 -29.25 -14.32 1 96.12 289 PHE A N 1
ATOM 2250 C CA . PHE A 1 289 ? -21.906 -28.031 -14.078 1 96.12 289 PHE A CA 1
ATOM 2251 C C . PHE A 1 289 ? -21.641 -27.5 -12.68 1 96.12 289 PHE A C 1
ATOM 2253 O O . PHE A 1 289 ? -21.391 -26.297 -12.5 1 96.12 289 PHE A O 1
ATOM 2260 N N . ALA A 1 290 ? -21.703 -28.344 -11.719 1 96.94 290 ALA A N 1
ATOM 2261 C CA . ALA A 1 290 ? -21.406 -27.953 -10.344 1 96.94 290 ALA A CA 1
ATOM 2262 C C . ALA A 1 290 ? -19.984 -27.406 -10.219 1 96.94 290 ALA A C 1
ATOM 2264 O O . ALA A 1 290 ? -19.734 -26.453 -9.477 1 96.94 290 ALA A O 1
ATOM 2265 N N . LEU A 1 291 ? -19.094 -28.016 -10.922 1 97 291 LEU A N 1
ATOM 2266 C CA . LEU A 1 291 ? -17.703 -27.594 -10.859 1 97 291 LEU A CA 1
ATOM 2267 C C . LEU A 1 291 ? -17.516 -26.234 -11.555 1 97 291 LEU A C 1
ATOM 2269 O O . LEU A 1 291 ? -16.719 -25.406 -11.094 1 97 291 LEU A O 1
ATOM 2273 N N . LEU A 1 292 ? -18.172 -26.047 -12.633 1 96.94 292 LEU A N 1
ATOM 2274 C CA . LEU A 1 292 ? -18.172 -24.719 -13.258 1 96.94 292 LEU A CA 1
ATOM 2275 C C . LEU A 1 292 ? -18.734 -23.672 -12.312 1 96.94 292 LEU A C 1
ATOM 2277 O O . LEU A 1 292 ? -18.172 -22.578 -12.203 1 96.94 292 LEU A O 1
ATOM 2281 N N . GLN A 1 293 ? -19.781 -24.016 -11.648 1 95.88 293 GLN A N 1
ATOM 2282 C CA . GLN A 1 293 ? -20.375 -23.078 -10.695 1 95.88 293 GLN A CA 1
ATOM 2283 C C . GLN A 1 293 ? -19.422 -22.766 -9.555 1 95.88 293 GLN A C 1
ATOM 2285 O O . GLN A 1 293 ? -19.391 -21.641 -9.047 1 95.88 293 GLN A O 1
ATOM 2290 N N . LEU A 1 294 ? -18.672 -23.734 -9.125 1 96.44 294 LEU A N 1
ATOM 2291 C CA . LEU A 1 294 ? -17.672 -23.5 -8.102 1 96.44 294 LEU A CA 1
ATOM 2292 C C . LEU A 1 294 ? -16.641 -22.469 -8.578 1 96.44 294 LEU A C 1
ATOM 2294 O O . LEU A 1 294 ? -16.312 -21.531 -7.848 1 96.44 294 LEU A O 1
ATOM 2298 N N . HIS A 1 295 ? -16.141 -22.703 -9.773 1 97.19 295 HIS A N 1
ATOM 2299 C CA . HIS A 1 295 ? -15.195 -21.766 -10.352 1 97.19 295 HIS A CA 1
ATOM 2300 C C . HIS A 1 295 ? -15.789 -20.359 -10.398 1 97.19 295 HIS A C 1
ATOM 2302 O O . HIS A 1 295 ? -15.141 -19.391 -9.984 1 97.19 295 HIS A O 1
ATOM 2308 N N . GLN A 1 296 ? -16.969 -20.219 -10.906 1 95.94 296 GLN A N 1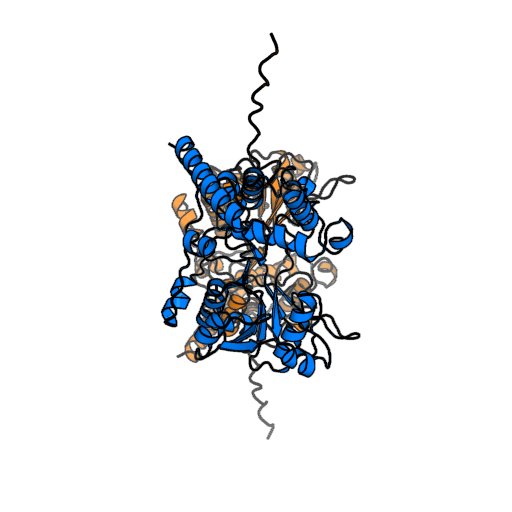
ATOM 2309 C CA . GLN A 1 296 ? -17.625 -18.922 -11.031 1 95.94 296 GLN A CA 1
ATOM 2310 C C . GLN A 1 296 ? -17.828 -18.281 -9.656 1 95.94 296 GLN A C 1
ATOM 2312 O O . GLN A 1 296 ? -17.625 -17.078 -9.5 1 95.94 296 GLN A O 1
ATOM 2317 N N . ARG A 1 297 ? -18.172 -19.062 -8.727 1 95.69 297 ARG A N 1
ATOM 2318 C CA . ARG A 1 297 ? -18.438 -18.562 -7.379 1 95.69 297 ARG A CA 1
ATOM 2319 C C . ARG A 1 297 ? -17.172 -18.047 -6.727 1 95.69 297 ARG A C 1
ATOM 2321 O O . ARG A 1 297 ? -17.203 -17.047 -6.008 1 95.69 297 ARG A O 1
ATOM 2328 N N . LEU A 1 298 ? -16.078 -18.672 -6.926 1 96.81 298 LEU A N 1
ATOM 2329 C CA . LEU A 1 298 ? -14.859 -18.375 -6.18 1 96.81 298 LEU A CA 1
ATOM 2330 C C . LEU A 1 298 ? -13.953 -17.438 -6.973 1 96.81 298 LEU A C 1
ATOM 2332 O O . LEU A 1 298 ? -13.195 -16.656 -6.391 1 96.81 298 LEU A O 1
ATOM 2336 N N . LYS A 1 299 ? -14.047 -17.5 -8.297 1 97.25 299 LYS A N 1
ATOM 2337 C CA . LYS A 1 299 ? -13.023 -16.812 -9.086 1 97.25 299 LYS A CA 1
ATOM 2338 C C . LYS A 1 299 ? -13.648 -15.805 -10.039 1 97.25 299 LYS A C 1
ATOM 2340 O O . LYS A 1 299 ? -12.938 -15.141 -10.797 1 97.25 299 LYS A O 1
ATOM 2345 N N . ALA A 1 300 ? -14.898 -15.633 -10.062 1 97 300 ALA A N 1
ATOM 2346 C CA . ALA A 1 300 ? -15.57 -14.602 -10.844 1 97 300 ALA A CA 1
ATOM 2347 C C . ALA A 1 300 ? -16.406 -13.68 -9.953 1 97 300 ALA A C 1
ATOM 2349 O O . ALA A 1 300 ? -17.047 -14.148 -9.008 1 97 300 ALA A O 1
ATOM 2350 N N . LEU A 1 301 ? -16.328 -12.422 -10.219 1 96.56 301 LEU A N 1
ATOM 2351 C CA . LEU A 1 301 ? -17.016 -11.43 -9.398 1 96.56 301 LEU A CA 1
ATOM 2352 C C . LEU A 1 301 ? -18.031 -10.641 -10.234 1 96.56 301 LEU A C 1
ATOM 2354 O O . LEU A 1 301 ? -17.734 -10.258 -11.367 1 96.56 301 LEU A O 1
ATOM 2358 N N . PRO A 1 302 ? -19.25 -10.445 -9.68 1 94.88 302 PRO A N 1
ATOM 2359 C CA . PRO A 1 302 ? -20.141 -9.5 -10.352 1 94.88 302 PRO A CA 1
ATOM 2360 C C . PRO A 1 302 ? -19.578 -8.086 -10.391 1 94.88 302 PRO A C 1
ATOM 2362 O O . PRO A 1 302 ? -18.672 -7.75 -9.609 1 94.88 302 PRO A O 1
ATOM 2365 N N . LEU A 1 303 ? -20.094 -7.289 -11.281 1 94.19 303 LEU A N 1
ATOM 2366 C CA . LEU A 1 303 ? -19.594 -5.938 -11.516 1 94.19 303 LEU A CA 1
ATOM 2367 C C . LEU A 1 303 ? -19.594 -5.121 -10.227 1 94.19 303 LEU A C 1
ATOM 2369 O O . LEU A 1 303 ? -18.656 -4.367 -9.961 1 94.19 303 LEU A O 1
ATOM 2373 N N . VAL A 1 304 ? -20.594 -5.277 -9.422 1 93.62 304 VAL A N 1
ATOM 2374 C CA . VAL A 1 304 ? -20.734 -4.516 -8.188 1 93.62 304 VAL A CA 1
ATOM 2375 C C . VAL A 1 304 ? -19.578 -4.832 -7.25 1 93.62 304 VAL A C 1
ATOM 2377 O O . VAL A 1 304 ? -19.047 -3.938 -6.586 1 93.62 304 VAL A O 1
ATOM 2380 N N . ASP A 1 305 ? -19.172 -6.086 -7.203 1 95.75 305 ASP A N 1
ATOM 2381 C CA . ASP A 1 305 ? -18.047 -6.477 -6.359 1 95.75 305 ASP A CA 1
ATOM 2382 C C . ASP A 1 305 ? -16.719 -6 -6.953 1 95.75 305 ASP A C 1
ATOM 2384 O O . ASP A 1 305 ? -15.82 -5.594 -6.223 1 95.75 305 ASP A O 1
ATOM 2388 N N . LEU A 1 306 ? -16.641 -6.078 -8.266 1 96.62 306 LEU A N 1
ATOM 2389 C CA . LEU A 1 306 ? -15.43 -5.574 -8.906 1 96.62 306 LEU A CA 1
ATOM 2390 C C . LEU A 1 306 ? -15.211 -4.102 -8.57 1 96.62 306 LEU A C 1
ATOM 2392 O O . LEU A 1 306 ? -14.109 -3.709 -8.164 1 96.62 306 LEU A O 1
ATOM 2396 N N . GLU A 1 307 ? -16.203 -3.332 -8.664 1 95.19 307 GLU A N 1
ATOM 2397 C CA . GLU A 1 307 ? -16.125 -1.899 -8.398 1 95.19 307 GLU A CA 1
ATOM 2398 C C . GLU A 1 307 ? -15.859 -1.629 -6.922 1 95.19 307 GLU A C 1
ATOM 2400 O O . GLU A 1 307 ? -15.039 -0.767 -6.582 1 95.19 307 GLU A O 1
ATOM 2405 N N . ARG A 1 308 ? -16.516 -2.365 -6.141 1 95.56 308 ARG A N 1
ATOM 2406 C CA . ARG A 1 308 ? -16.359 -2.197 -4.699 1 95.56 308 ARG A CA 1
ATOM 2407 C C . ARG A 1 308 ? -14.93 -2.537 -4.27 1 95.56 308 ARG A C 1
ATOM 2409 O O . ARG A 1 308 ? -14.289 -1.764 -3.555 1 95.56 308 ARG A O 1
ATOM 2416 N N . LEU A 1 309 ? -14.484 -3.678 -4.672 1 96.25 309 LEU A N 1
ATOM 2417 C CA . LEU A 1 309 ? -13.148 -4.113 -4.293 1 96.25 309 LEU A CA 1
ATOM 2418 C C . LEU A 1 309 ? -12.086 -3.156 -4.832 1 96.25 309 LEU A C 1
ATOM 2420 O O . LEU A 1 309 ? -11.062 -2.934 -4.188 1 96.25 309 LEU A O 1
ATOM 2424 N N . GLU A 1 310 ? -12.297 -2.617 -6.008 1 96.19 310 GLU A N 1
ATOM 2425 C CA . GLU A 1 310 ? -11.391 -1.607 -6.547 1 96.19 310 GLU A CA 1
ATOM 2426 C C . GLU A 1 310 ? -11.375 -0.355 -5.676 1 96.19 310 GLU A C 1
ATOM 2428 O O . GLU A 1 310 ? -10.312 0.175 -5.352 1 96.19 310 GLU A O 1
ATOM 2433 N N . ALA A 1 311 ? -12.492 0.063 -5.258 1 95.25 311 ALA A N 1
ATOM 2434 C CA . ALA A 1 311 ? -12.633 1.278 -4.461 1 95.25 311 ALA A CA 1
ATOM 2435 C C . ALA A 1 311 ? -11.891 1.152 -3.133 1 95.25 311 ALA A C 1
ATOM 2437 O O . ALA A 1 311 ? -11.297 2.121 -2.652 1 95.25 311 ALA A O 1
ATOM 2438 N N . ILE A 1 312 ? -11.883 -0.029 -2.6 1 94.31 312 ILE A N 1
ATOM 2439 C CA . ILE A 1 312 ? -11.344 -0.146 -1.246 1 94.31 312 ILE A CA 1
ATOM 2440 C C . ILE A 1 312 ? -9.953 -0.768 -1.292 1 94.31 312 ILE A C 1
ATOM 2442 O O . ILE A 1 312 ? -9.406 -1.16 -0.258 1 94.31 312 ILE A O 1
ATOM 2446 N N . GLY A 1 313 ? -9.438 -0.98 -2.496 1 94.06 313 GLY A N 1
ATOM 2447 C CA . GLY A 1 313 ? -8.039 -1.323 -2.648 1 94.06 313 GLY A CA 1
ATOM 2448 C C . GLY A 1 313 ? -7.781 -2.818 -2.639 1 94.06 313 GLY A C 1
ATOM 2449 O O . GLY A 1 313 ? -6.656 -3.262 -2.395 1 94.06 313 GLY A O 1
ATOM 2450 N N . LEU A 1 314 ? -8.781 -3.629 -2.914 1 95.31 314 LEU A N 1
ATOM 2451 C CA . LEU A 1 314 ? -8.609 -5.078 -2.895 1 95.31 314 LEU A CA 1
ATOM 2452 C C . LEU A 1 314 ? -8.578 -5.641 -4.312 1 95.31 314 LEU A C 1
ATOM 2454 O O . LEU A 1 314 ? -8.484 -6.855 -4.5 1 95.31 314 LEU A O 1
ATOM 2458 N N . LEU A 1 315 ? -8.695 -4.77 -5.293 1 97.06 315 LEU A N 1
ATOM 2459 C CA . LEU A 1 315 ? -8.672 -5.215 -6.68 1 97.06 315 LEU A CA 1
ATOM 2460 C C . LEU A 1 315 ? -7.656 -4.414 -7.488 1 97.06 315 LEU A C 1
ATOM 2462 O O . LEU A 1 315 ? -7.574 -3.191 -7.352 1 97.06 315 LEU A O 1
ATOM 2466 N N . TRP A 1 316 ? -6.926 -5.141 -8.289 1 97.25 316 TRP A N 1
ATOM 2467 C CA . TRP A 1 316 ? -5.879 -4.562 -9.125 1 97.25 316 TRP A CA 1
ATOM 2468 C C . TRP A 1 316 ? -6.07 -4.961 -10.586 1 97.25 316 TRP A C 1
ATOM 2470 O O . TRP A 1 316 ? -6.461 -6.09 -10.883 1 97.25 316 TRP A O 1
ATOM 2480 N N . ARG A 1 317 ? -5.844 -4.047 -11.461 1 97.12 317 ARG A N 1
ATOM 2481 C CA . ARG A 1 317 ? -5.82 -4.332 -12.898 1 97.12 317 ARG A CA 1
ATOM 2482 C C . ARG A 1 317 ? -4.391 -4.523 -13.391 1 97.12 317 ARG A C 1
ATOM 2484 O O . ARG A 1 317 ? -3.625 -3.562 -13.477 1 97.12 317 ARG A O 1
ATOM 2491 N N . PRO A 1 318 ? -4.094 -5.746 -13.68 1 97.69 318 PRO A N 1
ATOM 2492 C CA . PRO A 1 318 ? -2.713 -6.004 -14.102 1 97.69 318 PRO A CA 1
ATOM 2493 C C . PRO A 1 318 ? -2.342 -5.273 -15.391 1 97.69 318 PRO A C 1
ATOM 2495 O O . PRO A 1 318 ? -3.191 -5.086 -16.266 1 97.69 318 PRO A O 1
ATOM 2498 N N . ARG A 1 319 ? -1.06 -4.906 -15.539 1 97.12 319 ARG A N 1
ATOM 2499 C CA . ARG A 1 319 ? -0.569 -4.18 -16.703 1 97.12 319 ARG A CA 1
ATOM 2500 C C . ARG A 1 319 ? 0.453 -5.008 -17.484 1 97.12 319 ARG A C 1
ATOM 2502 O O . ARG A 1 319 ? 1.027 -4.535 -18.469 1 97.12 319 ARG A O 1
ATOM 2509 N N . ILE A 1 320 ? 0.681 -6.227 -17.125 1 98.06 320 ILE A N 1
ATOM 2510 C CA . ILE A 1 320 ? 1.687 -7.051 -17.781 1 98.06 320 ILE A CA 1
ATOM 2511 C C . ILE A 1 320 ? 1.184 -7.473 -19.156 1 98.06 320 ILE A C 1
ATOM 2513 O O . ILE A 1 320 ? -0.026 -7.523 -19.406 1 98.06 320 ILE A O 1
ATOM 2517 N N . ASP A 1 321 ? 2.158 -7.77 -20.062 1 97.81 321 ASP A N 1
ATOM 2518 C CA . ASP A 1 321 ? 1.867 -8.242 -21.406 1 97.81 321 ASP A CA 1
ATOM 2519 C C . ASP A 1 321 ? 2.826 -9.352 -21.828 1 97.81 321 ASP A C 1
ATOM 2521 O O . ASP A 1 321 ? 3.707 -9.141 -22.656 1 97.81 321 ASP A O 1
ATOM 2525 N N . PRO A 1 322 ? 2.566 -10.555 -21.312 1 97.88 322 PRO A N 1
ATOM 2526 C CA . PRO A 1 322 ? 3.449 -11.664 -21.672 1 97.88 322 PRO A CA 1
ATOM 2527 C C . PRO A 1 322 ? 3.488 -11.945 -23.172 1 97.88 322 PRO A C 1
ATOM 2529 O O . PRO A 1 322 ? 4.508 -12.398 -23.688 1 97.88 322 PRO A O 1
ATOM 2532 N N . GLY A 1 323 ? 2.389 -11.703 -23.875 1 97.62 323 GLY A N 1
ATOM 2533 C CA . GLY A 1 323 ? 2.4 -11.852 -25.328 1 97.62 323 GLY A CA 1
ATOM 2534 C C . GLY A 1 323 ? 3.43 -10.969 -26.016 1 97.62 323 GLY A C 1
ATOM 2535 O O . GLY A 1 323 ? 4.164 -11.43 -26.891 1 97.62 323 GLY A O 1
ATOM 2536 N N . ALA A 1 324 ? 3.477 -9.727 -25.641 1 97.75 324 ALA A N 1
ATOM 2537 C CA . ALA A 1 324 ? 4.469 -8.797 -26.188 1 97.75 324 ALA A CA 1
ATOM 2538 C C . ALA A 1 324 ? 5.887 -9.258 -25.859 1 97.75 324 ALA A C 1
ATOM 2540 O O . ALA A 1 324 ? 6.793 -9.141 -26.688 1 97.75 324 ALA A O 1
ATOM 2541 N N . ALA A 1 325 ? 6.051 -9.758 -24.656 1 98.06 325 ALA A N 1
ATOM 2542 C CA . ALA A 1 325 ? 7.363 -10.25 -24.25 1 98.06 325 ALA A CA 1
ATOM 2543 C C . ALA A 1 325 ? 7.805 -11.43 -25.109 1 98.06 325 ALA A C 1
ATOM 2545 O O . ALA A 1 325 ? 8.969 -11.508 -25.5 1 98.06 325 ALA A O 1
ATOM 2546 N N . LEU A 1 326 ? 6.926 -12.336 -25.359 1 97.56 326 LEU A N 1
ATOM 2547 C CA . LEU A 1 326 ? 7.219 -13.484 -26.203 1 97.56 326 LEU A CA 1
ATOM 2548 C C . LEU A 1 326 ? 7.633 -13.031 -27.609 1 97.56 326 LEU A C 1
ATOM 2550 O O . LEU A 1 326 ? 8.656 -13.477 -28.125 1 97.56 326 LEU A O 1
ATOM 2554 N N . ARG A 1 327 ? 6.891 -12.141 -28.141 1 96.81 327 ARG A N 1
ATOM 2555 C CA . ARG A 1 327 ? 7.184 -11.648 -29.484 1 96.81 327 ARG A CA 1
ATOM 2556 C C . ARG A 1 327 ? 8.555 -10.984 -29.547 1 96.81 327 ARG A C 1
ATOM 2558 O O . ARG A 1 327 ? 9.297 -11.156 -30.516 1 96.81 327 ARG A O 1
ATOM 2565 N N . ALA A 1 328 ? 8.883 -10.258 -28.578 1 96.44 328 ALA A N 1
ATOM 2566 C CA . ALA A 1 328 ? 10.156 -9.555 -28.531 1 96.44 328 ALA A CA 1
ATOM 2567 C C . ALA A 1 328 ? 11.328 -10.531 -28.562 1 96.44 328 ALA A C 1
ATOM 2569 O O . ALA A 1 328 ? 12.422 -10.188 -29.016 1 96.44 328 ALA A O 1
ATOM 2570 N N . LEU A 1 329 ? 11.117 -11.727 -28.094 1 94.88 329 LEU A N 1
ATOM 2571 C CA . LEU A 1 329 ? 12.164 -12.742 -28.062 1 94.88 329 LEU A CA 1
ATOM 2572 C C . LEU A 1 329 ? 12.062 -13.656 -29.281 1 94.88 329 LEU A C 1
ATOM 2574 O O . LEU A 1 329 ? 12.797 -14.648 -29.375 1 94.88 329 LEU A O 1
ATOM 2578 N N . GLY A 1 330 ? 11.047 -13.383 -30.125 1 92.75 330 GLY A N 1
ATOM 2579 C CA . GLY A 1 330 ? 10.852 -14.203 -31.312 1 92.75 330 GLY A CA 1
ATOM 2580 C C . GLY A 1 330 ? 10.172 -15.523 -31.016 1 92.75 330 GLY A C 1
ATOM 2581 O O . GLY A 1 330 ? 10.305 -16.484 -31.781 1 92.75 330 GLY A O 1
ATOM 2582 N N . LEU A 1 331 ? 9.578 -15.609 -29.875 1 92.12 331 LEU A N 1
ATOM 2583 C CA . LEU A 1 331 ? 8.844 -16.812 -29.5 1 92.12 331 LEU A CA 1
ATOM 2584 C C . LEU A 1 331 ? 7.367 -16.672 -29.875 1 92.12 331 LEU A C 1
ATOM 2586 O O . LEU A 1 331 ? 6.824 -15.57 -29.891 1 92.12 331 LEU A O 1
ATOM 2590 N N . THR A 1 332 ? 6.824 -17.734 -30.234 1 88.38 332 THR A N 1
ATOM 2591 C CA . THR A 1 332 ? 5.402 -17.75 -30.562 1 88.38 332 THR A CA 1
ATOM 2592 C C . THR A 1 332 ? 4.664 -18.75 -29.672 1 88.38 332 THR A C 1
ATOM 2594 O O . THR A 1 332 ? 5.172 -19.828 -29.391 1 88.38 332 THR A O 1
ATOM 2597 N N . ALA A 1 333 ? 3.592 -18.328 -29.141 1 92.06 333 ALA A N 1
ATOM 2598 C CA . ALA A 1 333 ? 2.723 -19.172 -28.344 1 92.06 333 ALA A CA 1
ATOM 2599 C C . ALA A 1 333 ? 1.264 -18.75 -28.469 1 92.06 333 ALA A C 1
ATOM 2601 O O . ALA A 1 333 ? 0.968 -17.547 -28.562 1 92.06 333 ALA A O 1
ATOM 2602 N N . ASP A 1 334 ? 0.356 -19.719 -28.578 1 96.06 334 ASP A N 1
ATOM 2603 C CA . ASP A 1 334 ? -1.075 -19.438 -28.516 1 96.06 334 ASP A CA 1
ATOM 2604 C C . ASP A 1 334 ? -1.526 -19.156 -27.094 1 96.06 334 ASP A C 1
ATOM 2606 O O . ASP A 1 334 ? -1.618 -20.078 -26.266 1 96.06 334 ASP A O 1
ATOM 2610 N N . LEU A 1 335 ? -1.836 -17.922 -26.844 1 97.75 335 LEU A N 1
ATOM 2611 C CA . LEU A 1 335 ? -2.197 -17.516 -25.484 1 97.75 335 LEU A CA 1
ATOM 2612 C C . LEU A 1 335 ? -3.711 -17.453 -25.312 1 97.75 335 LEU A C 1
ATOM 2614 O O . LEU A 1 335 ? -4.215 -16.859 -24.359 1 97.75 335 LEU A O 1
ATOM 2618 N N . SER A 1 336 ? -4.465 -18.016 -26.219 1 98.12 336 SER A N 1
ATOM 2619 C CA . SER A 1 336 ? -5.922 -18.031 -26.109 1 98.12 336 SER A CA 1
ATOM 2620 C C . SER A 1 336 ? -6.379 -19.078 -25.094 1 98.12 336 SER A C 1
ATOM 2622 O O . SER A 1 336 ? -5.75 -20.141 -24.953 1 98.12 336 SER A O 1
ATOM 2624 N N . ARG A 1 337 ? -7.465 -18.766 -24.422 1 97.81 337 ARG A N 1
ATOM 2625 C CA . ARG A 1 337 ? -8.07 -19.719 -23.5 1 97.81 337 ARG A CA 1
ATOM 2626 C C . ARG A 1 337 ? -8.422 -21.016 -24.203 1 97.81 337 ARG A C 1
ATOM 2628 O O . ARG A 1 337 ? -8.141 -22.109 -23.688 1 97.81 337 ARG A O 1
ATOM 2635 N N . VAL A 1 338 ? -9.031 -20.938 -25.391 1 97 338 VAL A N 1
ATOM 2636 C CA . VAL A 1 338 ? -9.484 -22.094 -26.156 1 97 338 VAL A CA 1
ATOM 2637 C C . VAL A 1 338 ? -8.281 -22.969 -26.531 1 97 338 VAL A C 1
ATOM 2639 O O . VAL A 1 338 ? -8.297 -24.188 -26.297 1 97 338 VAL A O 1
ATOM 2642 N N . GLY A 1 339 ? -7.305 -22.344 -27.109 1 96.81 339 GLY A N 1
ATOM 2643 C CA . GLY A 1 339 ? -6.105 -23.078 -27.484 1 96.81 339 GLY A CA 1
ATOM 2644 C C . GLY A 1 339 ? -5.457 -23.781 -26.297 1 96.81 339 GLY A C 1
ATOM 2645 O O . GLY A 1 339 ? -5.016 -24.922 -26.422 1 96.81 339 GLY A O 1
ATOM 2646 N N . PHE A 1 340 ? -5.398 -23.188 -25.172 1 97.44 340 PHE A N 1
ATOM 2647 C CA . PHE A 1 340 ? -4.789 -23.75 -23.984 1 97.44 340 PHE A CA 1
ATOM 2648 C C . PHE A 1 340 ? -5.574 -24.969 -23.5 1 97.44 340 PHE A C 1
ATOM 2650 O O . PHE A 1 340 ? -4.996 -26.031 -23.25 1 97.44 340 PHE A O 1
ATOM 2657 N N . ASP A 1 341 ? -6.895 -24.781 -23.344 1 97.19 341 ASP A N 1
ATOM 2658 C CA . ASP A 1 341 ? -7.723 -25.875 -22.859 1 97.19 341 ASP A CA 1
ATOM 2659 C C . ASP A 1 341 ? -7.652 -27.078 -23.797 1 97.19 341 ASP A C 1
ATOM 2661 O O . ASP A 1 341 ? -7.648 -28.219 -23.344 1 97.19 341 ASP A O 1
ATOM 2665 N N . GLU A 1 342 ? -7.594 -26.766 -25.078 1 95.25 342 GLU A N 1
ATOM 2666 C CA . GLU A 1 342 ? -7.531 -27.844 -26.062 1 95.25 342 GLU A CA 1
ATOM 2667 C C . GLU A 1 342 ? -6.203 -28.594 -25.984 1 95.25 342 GLU A C 1
ATOM 2669 O O . GLU A 1 342 ? -6.152 -29.812 -26.203 1 95.25 342 GLU A O 1
ATOM 2674 N N . GLY A 1 343 ? -5.152 -27.922 -25.703 1 92.06 343 GLY A N 1
ATOM 2675 C CA . GLY A 1 343 ? -3.826 -28.516 -25.656 1 92.06 343 GLY A CA 1
ATOM 2676 C C . GLY A 1 343 ? -3.471 -29.094 -24.312 1 92.06 343 GLY A C 1
ATOM 2677 O O . GLY A 1 343 ? -2.457 -29.781 -24.172 1 92.06 343 GLY A O 1
ATOM 2678 N N . LEU A 1 344 ? -4.309 -28.906 -23.344 1 93.44 344 LEU A N 1
ATOM 2679 C CA . LEU A 1 344 ? -4.027 -29.359 -21.984 1 93.44 344 LEU A CA 1
ATOM 2680 C C . LEU A 1 344 ? -4.117 -30.891 -21.891 1 93.44 344 LEU A C 1
ATOM 2682 O O . LEU A 1 344 ? -5.047 -31.484 -22.422 1 93.44 344 LEU A O 1
ATOM 2686 N N . GLU A 1 345 ? -3.113 -31.484 -21.297 1 88.38 345 GLU A N 1
ATOM 2687 C CA . GLU A 1 345 ? -3.119 -32.938 -21.031 1 88.38 345 GLU A CA 1
ATOM 2688 C C . GLU A 1 345 ? -2.768 -33.219 -19.578 1 88.38 345 GLU A C 1
ATOM 2690 O O . GLU A 1 345 ? -1.708 -32.812 -19.094 1 88.38 345 GLU A O 1
ATOM 2695 N N . LEU A 1 346 ? -3.691 -33.844 -18.938 1 87.31 346 LEU A N 1
ATOM 2696 C CA . LEU A 1 346 ? -3.484 -34.281 -17.562 1 87.31 346 LEU A CA 1
ATOM 2697 C C . LEU A 1 346 ? -3.916 -35.719 -17.375 1 87.31 346 LEU A C 1
ATOM 2699 O O . LEU A 1 346 ? -4.824 -36.188 -18.062 1 87.31 346 LEU A O 1
ATOM 2703 N N . ASP A 1 347 ? -3.209 -36.406 -16.484 1 83.31 347 ASP A N 1
ATOM 2704 C CA . ASP A 1 347 ? -3.543 -37.781 -16.188 1 83.31 347 ASP A CA 1
ATOM 2705 C C . ASP A 1 347 ? -4.707 -37.875 -15.203 1 83.31 347 ASP A C 1
ATOM 2707 O O . ASP A 1 347 ? -4.512 -38.156 -14.023 1 83.31 347 ASP A O 1
ATOM 2711 N N . ILE A 1 348 ? -5.867 -37.625 -15.648 1 85.06 348 ILE A N 1
ATOM 2712 C CA . ILE A 1 348 ? -7.117 -37.656 -14.898 1 85.06 348 ILE A CA 1
ATOM 2713 C C . ILE A 1 348 ? -8.133 -38.531 -15.633 1 85.06 348 ILE A C 1
ATOM 2715 O O . ILE A 1 348 ? -8.273 -38.438 -16.844 1 85.06 348 ILE A O 1
ATOM 2719 N N . PRO A 1 349 ? -8.781 -39.469 -14.859 1 85.94 349 PRO A N 1
ATOM 2720 C CA . PRO A 1 349 ? -9.805 -40.281 -15.516 1 85.94 349 PRO A CA 1
ATOM 2721 C C . PRO A 1 349 ? -10.844 -39.438 -16.25 1 85.94 349 PRO A C 1
ATOM 2723 O O . PRO A 1 349 ? -11.273 -38.406 -15.742 1 85.94 349 PRO A O 1
ATOM 2726 N N . ASP A 1 350 ? -11.203 -39.844 -17.5 1 89.44 350 ASP A N 1
ATOM 2727 C CA . ASP A 1 350 ? -12.258 -39.219 -18.312 1 89.44 350 ASP A CA 1
ATOM 2728 C C . ASP A 1 350 ? -11.922 -37.781 -18.672 1 89.44 350 ASP A C 1
ATOM 2730 O O . ASP A 1 350 ? -12.82 -36.969 -18.859 1 89.44 350 ASP A O 1
ATOM 2734 N N . PHE A 1 351 ? -10.688 -37.5 -18.734 1 92.69 351 PHE A N 1
ATOM 2735 C CA . PHE A 1 351 ? -10.203 -36.125 -18.938 1 92.69 351 PHE A CA 1
ATOM 2736 C C . PHE A 1 351 ? -10.812 -35.5 -20.188 1 92.69 351 PHE A C 1
ATOM 2738 O O . PHE A 1 351 ? -11.305 -34.375 -20.156 1 92.69 351 PHE A O 1
ATOM 2745 N N . ASP A 1 352 ? -10.844 -36.219 -21.297 1 94.69 352 ASP A N 1
ATOM 2746 C CA . ASP A 1 352 ? -11.367 -35.719 -22.562 1 94.69 352 ASP A CA 1
ATOM 2747 C C . ASP A 1 352 ? -12.867 -35.438 -22.469 1 94.69 352 ASP A C 1
ATOM 2749 O O . ASP A 1 352 ? -13.359 -34.438 -23.031 1 94.69 352 ASP A O 1
ATOM 2753 N N . ARG A 1 353 ? -13.531 -36.281 -21.828 1 95 353 ARG A N 1
ATOM 2754 C CA . ARG A 1 353 ? -14.961 -36.062 -21.625 1 95 353 ARG A CA 1
ATOM 2755 C C . ARG A 1 353 ? -15.211 -34.812 -20.797 1 95 353 ARG A C 1
ATOM 2757 O O . ARG A 1 353 ? -16.125 -34.031 -21.109 1 95 353 ARG A O 1
ATOM 2764 N N . HIS A 1 354 ? -14.422 -34.688 -19.781 1 95.12 354 HIS A N 1
ATOM 2765 C CA . HIS A 1 354 ? -14.523 -33.469 -18.953 1 95.12 354 HIS A CA 1
ATOM 2766 C C . HIS A 1 354 ? -14.289 -32.219 -19.781 1 95.12 354 HIS A C 1
ATOM 2768 O O . HIS A 1 354 ? -15.016 -31.234 -19.641 1 95.12 354 HIS A O 1
ATOM 2774 N N . ARG A 1 355 ? -13.312 -32.219 -20.625 1 96.44 355 ARG A N 1
ATOM 2775 C CA . ARG A 1 355 ? -12.961 -31.078 -21.469 1 96.44 355 ARG A CA 1
ATOM 2776 C C . ARG A 1 355 ? -14.125 -30.688 -22.375 1 96.44 355 ARG A C 1
ATOM 2778 O O . ARG A 1 355 ? -14.477 -29.5 -22.469 1 96.44 355 ARG A O 1
ATOM 2785 N N . ILE A 1 356 ? -14.688 -31.672 -23.031 1 96.69 356 ILE A N 1
ATOM 2786 C CA . ILE A 1 356 ? -15.797 -31.438 -23.953 1 96.69 356 ILE A CA 1
ATOM 2787 C C . ILE A 1 356 ? -17 -30.875 -23.203 1 96.69 356 ILE A C 1
ATOM 2789 O O . ILE A 1 356 ? -17.609 -29.891 -23.625 1 96.69 356 ILE A O 1
ATOM 2793 N N . ARG A 1 357 ? -17.328 -31.469 -22.094 1 96.75 357 ARG A N 1
ATOM 2794 C CA . ARG A 1 357 ? -18.469 -31.031 -21.297 1 96.75 357 ARG A CA 1
ATOM 2795 C C . ARG A 1 357 ? -18.234 -29.609 -20.766 1 96.75 357 ARG A C 1
ATOM 2797 O O . ARG A 1 357 ? -19.156 -28.781 -20.781 1 96.75 357 ARG A O 1
ATOM 2804 N N . TRP A 1 358 ? -17.062 -29.375 -20.266 1 96.75 358 TRP A N 1
ATOM 2805 C CA . TRP A 1 358 ? -16.734 -28.047 -19.766 1 96.75 358 TRP A CA 1
ATOM 2806 C C . TRP A 1 358 ? -16.938 -27 -20.859 1 96.75 358 TRP A C 1
ATOM 2808 O O . TRP A 1 358 ? -17.547 -25.953 -20.625 1 96.75 358 TRP A O 1
ATOM 2818 N N . ARG A 1 359 ? -16.375 -27.25 -22 1 96.69 359 ARG A N 1
ATOM 2819 C CA . ARG A 1 359 ? -16.453 -26.328 -23.125 1 96.69 359 ARG A CA 1
ATOM 2820 C C . ARG A 1 359 ? -17.906 -25.984 -23.438 1 96.69 359 ARG A C 1
ATOM 2822 O O . ARG A 1 359 ? -18.25 -24.812 -23.625 1 96.69 359 ARG A O 1
ATOM 2829 N N . ARG A 1 360 ? -18.703 -26.938 -23.484 1 96.62 360 ARG A N 1
ATOM 2830 C CA . ARG A 1 360 ? -20.125 -26.75 -23.766 1 96.62 360 ARG A CA 1
ATOM 2831 C C . ARG A 1 360 ? -20.797 -25.922 -22.688 1 96.62 360 ARG A C 1
ATOM 2833 O O . ARG A 1 360 ? -21.484 -24.938 -22.984 1 96.62 360 ARG A O 1
ATOM 2840 N N . LEU A 1 361 ? -20.594 -26.297 -21.453 1 97.06 361 LEU A N 1
ATOM 2841 C CA . LEU A 1 361 ? -21.234 -25.641 -20.328 1 97.06 361 LEU A CA 1
ATOM 2842 C C . LEU A 1 361 ? -20.766 -24.188 -20.203 1 97.06 361 LEU A C 1
ATOM 2844 O O . LEU A 1 361 ? -21.547 -23.297 -19.891 1 97.06 361 LEU A O 1
ATOM 2848 N N . TYR A 1 362 ? -19.484 -24.031 -20.438 1 96.44 362 TYR A N 1
ATOM 2849 C CA . TYR A 1 362 ? -18.906 -22.688 -20.359 1 96.44 362 TYR A CA 1
ATOM 2850 C C . TYR A 1 362 ? -19.531 -21.766 -21.406 1 96.44 362 TYR A C 1
ATOM 2852 O O . TYR A 1 362 ? -19.906 -20.625 -21.109 1 96.44 362 TYR A O 1
ATOM 2860 N N . ARG A 1 363 ? -19.688 -22.234 -22.594 1 95 363 ARG A N 1
ATOM 2861 C CA . ARG A 1 363 ? -20.359 -21.484 -23.656 1 95 363 ARG A CA 1
ATOM 2862 C C . ARG A 1 363 ? -21.797 -21.156 -23.281 1 95 363 ARG A C 1
ATOM 2864 O O . ARG A 1 363 ? -22.25 -20.031 -23.453 1 95 363 ARG A O 1
ATOM 2871 N N . LEU A 1 364 ? -22.484 -22.109 -22.75 1 95.38 364 LEU A N 1
ATOM 2872 C CA . LEU A 1 364 ? -23.891 -21.922 -22.375 1 95.38 364 LEU A CA 1
ATOM 2873 C C . LEU A 1 364 ? -24.016 -20.922 -21.234 1 95.38 364 LEU A C 1
ATOM 2875 O O . LEU A 1 364 ? -24.969 -20.125 -21.203 1 95.38 364 LEU A O 1
ATOM 2879 N N . HIS A 1 365 ? -23.109 -21.016 -20.359 1 94.81 365 HIS A N 1
ATOM 2880 C CA . HIS A 1 365 ? -23.141 -20.109 -19.203 1 94.81 365 HIS A CA 1
ATOM 2881 C C . HIS A 1 365 ? -23.109 -18.656 -19.656 1 94.81 365 HIS A C 1
ATOM 2883 O O . HIS A 1 365 ? -23.891 -17.844 -19.156 1 94.81 365 HIS A O 1
ATOM 2889 N N . PHE A 1 366 ? -22.312 -18.25 -20.609 1 93.94 366 PHE A N 1
ATOM 2890 C CA . PHE A 1 366 ? -22.141 -16.859 -21 1 93.94 366 PHE A CA 1
ATOM 2891 C C . PHE A 1 366 ? -23.078 -16.484 -22.141 1 93.94 366 PHE A C 1
ATOM 2893 O O . PHE A 1 366 ? -23.25 -15.305 -22.438 1 93.94 366 PHE A O 1
ATOM 2900 N N . ALA A 1 367 ? -23.594 -17.453 -22.844 1 89.12 367 ALA A N 1
ATOM 2901 C CA . ALA A 1 367 ? -24.672 -17.156 -23.781 1 89.12 367 ALA A CA 1
ATOM 2902 C C . ALA A 1 367 ? -25.922 -16.672 -23.062 1 89.12 367 ALA A C 1
ATOM 2904 O O . ALA A 1 367 ? -26.625 -15.781 -23.547 1 89.12 367 ALA A O 1
ATOM 2905 N N . GLU A 1 368 ? -26.125 -17.203 -21.953 1 76.25 368 GLU A N 1
ATOM 2906 C CA . GLU A 1 368 ? -27.281 -16.828 -21.125 1 76.25 368 GLU A CA 1
ATOM 2907 C C . GLU A 1 368 ? -27.062 -15.492 -20.438 1 76.25 368 GLU A C 1
ATOM 2909 O O . GLU A 1 368 ? -27.984 -14.688 -20.312 1 76.25 368 GLU A O 1
ATOM 2914 N N . ALA A 1 369 ? -25.906 -15.242 -20.031 1 67.88 369 ALA A N 1
ATOM 2915 C CA . ALA A 1 369 ? -25.578 -13.984 -19.359 1 67.88 369 ALA A CA 1
ATOM 2916 C C . ALA A 1 369 ? -25.734 -12.797 -20.297 1 67.88 369 ALA A C 1
ATOM 2918 O O . ALA A 1 369 ? -26.188 -11.727 -19.891 1 67.88 369 ALA A O 1
ATOM 2919 N N . GLY A 1 370 ? -25.281 -12.875 -21.516 1 58.97 370 GLY A N 1
ATOM 2920 C CA . GLY A 1 370 ? -25.484 -11.852 -22.531 1 58.97 370 GLY A CA 1
ATOM 2921 C C . GLY A 1 370 ? -26.953 -11.547 -22.797 1 58.97 370 GLY A C 1
ATOM 2922 O O . GLY A 1 370 ? -27.312 -10.414 -23.109 1 5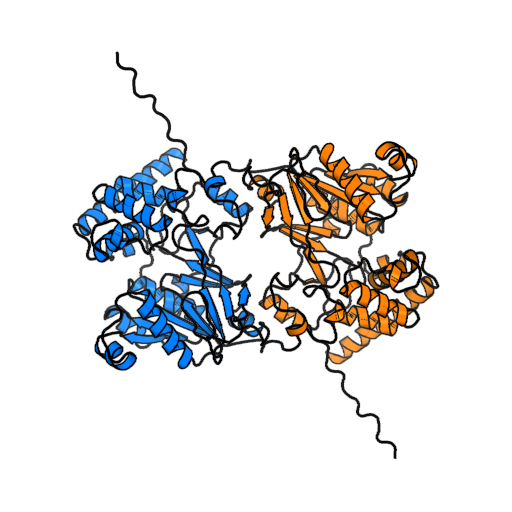8.97 370 GLY A O 1
ATOM 2923 N N . ARG A 1 371 ? -27.734 -12.578 -22.594 1 52.94 371 ARG A N 1
ATOM 2924 C CA . ARG A 1 371 ? -29.172 -12.352 -22.781 1 52.94 371 ARG A CA 1
ATOM 2925 C C . ARG A 1 371 ? -29.766 -11.57 -21.625 1 52.94 371 ARG A C 1
ATOM 2927 O O . ARG A 1 371 ? -30.719 -10.797 -21.812 1 52.94 371 ARG A O 1
ATOM 2934 N N . LYS A 1 372 ? -29.266 -11.617 -20.484 1 49.12 372 LYS A N 1
ATOM 2935 C CA . LYS A 1 372 ? -29.828 -10.922 -19.328 1 49.12 372 LYS A CA 1
ATOM 2936 C C . LYS A 1 372 ? -29.391 -9.461 -19.281 1 49.12 372 LYS A C 1
ATOM 2938 O O . LYS A 1 372 ? -30 -8.641 -18.609 1 49.12 372 LYS A O 1
ATOM 2943 N N . GLN A 1 373 ? -28.312 -9.094 -19.906 1 49.81 373 GLN A N 1
ATOM 2944 C CA . GLN A 1 373 ? -27.828 -7.719 -19.922 1 49.81 373 GLN A CA 1
ATOM 2945 C C . GLN A 1 373 ? -28.422 -6.953 -21.109 1 49.81 373 GLN A C 1
ATOM 2947 O O . GLN A 1 373 ? -28.375 -5.719 -21.141 1 49.81 373 GLN A O 1
ATOM 2952 N N . GLY A 1 374 ? -28.859 -7.617 -22.203 1 37.38 374 GLY A N 1
ATOM 2953 C CA . GLY A 1 374 ? -29.594 -6.965 -23.281 1 37.38 374 GLY A CA 1
ATOM 2954 C C . GLY A 1 374 ? -31.094 -6.938 -23.047 1 37.38 374 GLY A C 1
ATOM 2955 O O . GLY A 1 374 ? -31.641 -7.793 -22.344 1 37.38 374 GLY A O 1
ATOM 2956 N N . MET B 1 1 ? -52.969 -30.219 -4.551 1 27.38 1 MET B N 1
ATOM 2957 C CA . MET B 1 1 ? -52.375 -29.125 -5.301 1 27.38 1 MET B CA 1
ATOM 2958 C C . MET B 1 1 ? -51.062 -28.688 -4.66 1 27.38 1 MET B C 1
ATOM 2960 O O . MET B 1 1 ? -51.062 -28.172 -3.543 1 27.38 1 MET B O 1
ATOM 2964 N N . VAL B 1 2 ? -50.031 -29.359 -4.863 1 32.56 2 VAL B N 1
ATOM 2965 C CA . VAL B 1 2 ? -48.719 -29.203 -4.223 1 32.56 2 VAL B CA 1
ATOM 2966 C C . VAL B 1 2 ? -48.125 -27.828 -4.574 1 32.56 2 VAL B C 1
ATOM 2968 O O . VAL B 1 2 ? -48.125 -27.438 -5.742 1 32.56 2 VAL B O 1
ATOM 2971 N N . PRO B 1 3 ? -48.094 -26.969 -3.627 1 32.47 3 PRO B N 1
ATOM 2972 C CA . PRO B 1 3 ? -47.594 -25.641 -4.016 1 32.47 3 PRO B CA 1
ATOM 2973 C C . PRO B 1 3 ? -46.281 -25.703 -4.766 1 32.47 3 PRO B C 1
ATOM 2975 O O . PRO B 1 3 ? -45.469 -26.609 -4.543 1 32.47 3 PRO B O 1
ATOM 2978 N N . ALA B 1 4 ? -46.25 -25.062 -5.98 1 36.56 4 ALA B N 1
ATOM 2979 C CA . ALA B 1 4 ? -45.062 -25 -6.832 1 36.56 4 ALA B CA 1
ATOM 2980 C C . ALA B 1 4 ? -43.844 -24.5 -6.051 1 36.56 4 ALA B C 1
ATOM 2982 O O . ALA B 1 4 ? -43.969 -23.625 -5.195 1 36.56 4 ALA B O 1
ATOM 2983 N N . PRO B 1 5 ? -42.75 -25.281 -5.949 1 34.03 5 PRO B N 1
ATOM 2984 C CA . PRO B 1 5 ? -41.594 -24.891 -5.125 1 34.03 5 PRO B CA 1
ATOM 2985 C C . PRO B 1 5 ? -41.188 -23.438 -5.328 1 34.03 5 PRO B C 1
ATOM 2987 O O . PRO B 1 5 ? -41.375 -22.891 -6.418 1 34.03 5 PRO B O 1
ATOM 2990 N N . SER B 1 6 ? -41.5 -22.594 -4.402 1 32.84 6 SER B N 1
ATOM 2991 C CA . SER B 1 6 ? -41.125 -21.172 -4.406 1 32.84 6 SER B CA 1
ATOM 2992 C C . SER B 1 6 ? -39.781 -20.938 -5.039 1 32.84 6 SER B C 1
ATOM 2994 O O . SER B 1 6 ? -38.812 -21.625 -4.703 1 32.84 6 SER B O 1
ATOM 2996 N N . GLU B 1 7 ? -39.656 -20.547 -6.23 1 33.62 7 GLU B N 1
ATOM 2997 C CA . GLU B 1 7 ? -38.469 -20.156 -6.977 1 33.62 7 GLU B CA 1
ATOM 2998 C C . GLU B 1 7 ? -37.531 -19.344 -6.105 1 33.62 7 GLU B C 1
ATOM 3000 O O . GLU B 1 7 ? -37.719 -18.141 -5.898 1 33.62 7 GLU B O 1
ATOM 3005 N N . ARG B 1 8 ? -37.188 -19.734 -5.004 1 34.91 8 ARG B N 1
ATOM 3006 C CA . ARG B 1 8 ? -36.156 -19.031 -4.238 1 34.91 8 ARG B CA 1
ATOM 3007 C C . ARG B 1 8 ? -35.094 -18.484 -5.156 1 34.91 8 ARG B C 1
ATOM 3009 O O . ARG B 1 8 ? -34.281 -19.25 -5.684 1 34.91 8 ARG B O 1
ATOM 3016 N N . VAL B 1 9 ? -35.281 -17.5 -5.762 1 39.12 9 VAL B N 1
ATOM 3017 C CA . VAL B 1 9 ? -34.25 -16.766 -6.516 1 39.12 9 VAL B CA 1
ATOM 3018 C C . VAL B 1 9 ? -32.938 -16.734 -5.738 1 39.12 9 VAL B C 1
ATOM 3020 O O . VAL B 1 9 ? -32.875 -16.172 -4.641 1 39.12 9 VAL B O 1
ATOM 3023 N N . ALA B 1 10 ? -32.219 -17.672 -5.82 1 47.19 10 ALA B N 1
ATOM 3024 C CA . ALA B 1 10 ? -30.891 -17.828 -5.211 1 47.19 10 ALA B CA 1
ATOM 3025 C C . ALA B 1 10 ? -30.109 -16.531 -5.25 1 47.19 10 ALA B C 1
ATOM 3027 O O . ALA B 1 10 ? -29.922 -15.93 -6.312 1 47.19 10 ALA B O 1
ATOM 3028 N N . ARG B 1 11 ? -30.125 -15.703 -4.188 1 57 11 ARG B N 1
ATOM 3029 C CA . ARG B 1 11 ? -29.344 -14.469 -4.035 1 57 11 ARG B CA 1
ATOM 3030 C C . ARG B 1 11 ? -27.969 -14.609 -4.672 1 57 11 ARG B C 1
ATOM 3032 O O . ARG B 1 11 ? -27.344 -15.664 -4.57 1 57 11 ARG B O 1
ATOM 3039 N N . ALA B 1 12 ? -27.703 -13.711 -5.547 1 74.56 12 ALA B N 1
ATOM 3040 C CA . ALA B 1 12 ? -26.391 -13.703 -6.188 1 74.56 12 ALA B CA 1
ATOM 3041 C C . ALA B 1 12 ? -25.266 -13.672 -5.148 1 74.56 12 ALA B C 1
ATOM 3043 O O . ALA B 1 12 ? -25.344 -12.922 -4.168 1 74.56 12 ALA B O 1
ATOM 3044 N N . VAL B 1 13 ? -24.438 -14.656 -5.148 1 87.56 13 VAL B N 1
ATOM 3045 C CA . VAL B 1 13 ? -23.297 -14.719 -4.258 1 87.56 13 VAL B CA 1
ATOM 3046 C C . VAL B 1 13 ? -22.422 -13.469 -4.43 1 87.56 13 VAL B C 1
ATOM 3048 O O . VAL B 1 13 ? -22.109 -13.078 -5.555 1 87.56 13 VAL B O 1
ATOM 3051 N N . MET B 1 14 ? -22.219 -12.789 -3.25 1 91.12 14 MET B N 1
ATOM 3052 C CA . MET B 1 14 ? -21.359 -11.617 -3.227 1 91.12 14 MET B CA 1
ATOM 3053 C C . MET B 1 14 ? -20.062 -11.914 -2.473 1 91.12 14 MET B C 1
ATOM 3055 O O . MET B 1 14 ? -19.953 -12.938 -1.79 1 91.12 14 MET B O 1
ATOM 3059 N N . TYR B 1 15 ? -19.109 -11.055 -2.717 1 93.69 15 TYR B N 1
ATOM 3060 C CA . TYR B 1 15 ? -17.844 -11.242 -1.993 1 93.69 15 TYR B CA 1
ATOM 3061 C C . TYR B 1 15 ? -18.031 -10.969 -0.504 1 93.69 15 TYR B C 1
ATOM 3063 O O . TYR B 1 15 ? -17.656 -11.797 0.333 1 93.69 15 TYR B O 1
ATOM 3071 N N . PHE B 1 16 ? -18.578 -9.797 -0.18 1 91.94 16 PHE B N 1
ATOM 3072 C CA . PHE B 1 16 ? -18.875 -9.477 1.208 1 91.94 16 PHE B CA 1
ATOM 3073 C C . PHE B 1 16 ? -20.312 -9.859 1.552 1 91.94 16 PHE B C 1
ATOM 3075 O O . PHE B 1 16 ? -21.203 -9.75 0.714 1 91.94 16 PHE B O 1
ATOM 3082 N N . ARG B 1 17 ? -20.5 -10.266 2.793 1 88.88 17 ARG B N 1
ATOM 3083 C CA . ARG B 1 17 ? -21.844 -10.555 3.281 1 88.88 17 ARG B CA 1
ATOM 3084 C C . ARG B 1 17 ? -22.703 -9.297 3.273 1 88.88 17 ARG B C 1
ATOM 3086 O O . ARG B 1 17 ? -23.859 -9.344 2.859 1 88.88 17 ARG B O 1
ATOM 3093 N N . GLU B 1 18 ? -22.188 -8.234 3.754 1 86 18 GLU B N 1
ATOM 3094 C CA . GLU B 1 18 ? -22.812 -6.914 3.764 1 86 18 GLU B CA 1
ATOM 3095 C C . GLU B 1 18 ? -21.906 -5.859 3.152 1 86 18 GLU B C 1
ATOM 3097 O O . GLU B 1 18 ? -21.047 -5.289 3.844 1 86 18 GLU B O 1
ATOM 3102 N N . GLY B 1 19 ? -22.203 -5.664 1.918 1 80.81 19 GLY B N 1
ATOM 3103 C CA . GLY B 1 19 ? -21.406 -4.652 1.234 1 80.81 19 GLY B CA 1
ATOM 3104 C C . GLY B 1 19 ? -21.875 -3.238 1.514 1 80.81 19 GLY B C 1
ATOM 3105 O O . GLY B 1 19 ? -22.969 -3.035 2.053 1 80.81 19 GLY B O 1
ATOM 3106 N N . GLY B 1 20 ? -21.047 -2.354 1.34 1 77.06 20 GLY B N 1
ATOM 3107 C CA . GLY B 1 20 ? -21.375 -0.949 1.523 1 77.06 20 GLY B CA 1
ATOM 3108 C C . GLY B 1 20 ? -22.391 -0.441 0.528 1 77.06 20 GLY B C 1
ATOM 3109 O O . GLY B 1 20 ? -22.906 -1.208 -0.292 1 77.06 20 GLY B O 1
ATOM 3110 N N . SER B 1 21 ? -22.797 0.743 0.644 1 81.25 21 SER B N 1
ATOM 3111 C CA . SER B 1 21 ? -23.844 1.394 -0.134 1 81.25 21 SER B CA 1
ATOM 3112 C C . SER B 1 21 ? -23.344 1.766 -1.527 1 81.25 21 SER B C 1
ATOM 3114 O O . SER B 1 21 ? -24.141 2.172 -2.385 1 81.25 21 SER B O 1
ATOM 3116 N N . GLY B 1 22 ? -22.109 1.582 -1.761 1 85.12 22 GLY B N 1
ATOM 3117 C CA . GLY B 1 22 ? -21.516 1.976 -3.023 1 85.12 22 GLY B CA 1
ATOM 3118 C C . GLY B 1 22 ? -21 3.402 -3.021 1 85.12 22 GLY B C 1
ATOM 3119 O O . GLY B 1 22 ? -19.984 3.703 -3.646 1 85.12 22 GLY B O 1
ATOM 3120 N N . GLN B 1 23 ? -21.766 4.293 -2.406 1 94.38 23 GLN B N 1
ATOM 3121 C CA . GLN B 1 23 ? -21.375 5.688 -2.197 1 94.38 23 GLN B CA 1
ATOM 3122 C C . GLN B 1 23 ? -21.797 6.168 -0.81 1 94.38 23 GLN B C 1
ATOM 3124 O O . GLN B 1 23 ? -22.875 5.836 -0.328 1 94.38 23 GLN B O 1
ATOM 3129 N N . ALA B 1 24 ? -20.953 6.922 -0.183 1 97.94 24 ALA B N 1
ATOM 3130 C CA . ALA B 1 24 ? -21.25 7.449 1.146 1 97.94 24 ALA B CA 1
ATOM 3131 C C . ALA B 1 24 ? -20.859 8.922 1.245 1 97.94 24 ALA B C 1
ATOM 3133 O O . ALA B 1 24 ? -19.859 9.352 0.675 1 97.94 24 ALA B O 1
ATOM 3134 N N . SER B 1 25 ? -21.703 9.656 1.925 1 98.56 25 SER B N 1
ATOM 3135 C CA . SER B 1 25 ? -21.375 11.055 2.18 1 98.56 25 SER B CA 1
ATOM 3136 C C . SER B 1 25 ? -20.312 11.188 3.275 1 98.56 25 SER B C 1
ATOM 3138 O O . SER B 1 25 ? -20.156 10.281 4.098 1 98.56 25 SER B O 1
ATOM 3140 N N . TRP B 1 26 ? -19.594 12.281 3.215 1 98.75 26 TRP B N 1
ATOM 3141 C CA . TRP B 1 26 ? -18.562 12.492 4.223 1 98.75 26 TRP B CA 1
ATOM 3142 C C . TRP B 1 26 ? -18.344 13.977 4.484 1 98.75 26 TRP B C 1
ATOM 3144 O O . TRP B 1 26 ? -18.766 14.82 3.684 1 98.75 26 TRP B O 1
ATOM 3154 N N . ALA B 1 27 ? -17.812 14.305 5.637 1 98.88 27 ALA B N 1
ATOM 3155 C CA . ALA B 1 27 ? -17.5 15.672 6.051 1 98.88 27 ALA B CA 1
ATOM 3156 C C . ALA B 1 27 ? -16.172 15.734 6.793 1 98.88 27 ALA B C 1
ATOM 3158 O O . ALA B 1 27 ? -15.609 14.695 7.16 1 98.88 27 ALA B O 1
ATOM 3159 N N . VAL B 1 28 ? -15.695 16.953 6.926 1 98.81 28 VAL B N 1
ATOM 3160 C CA . VAL B 1 28 ? -14.43 17.172 7.617 1 98.81 28 VAL B CA 1
ATOM 3161 C C . VAL B 1 28 ? -14.656 18.094 8.82 1 98.81 28 VAL B C 1
ATOM 3163 O O . VAL B 1 28 ? -15.438 19.047 8.75 1 98.81 28 VAL B O 1
ATOM 3166 N N . VAL B 1 29 ? -13.969 17.781 9.914 1 98.62 29 VAL B N 1
ATOM 3167 C CA . VAL B 1 29 ? -13.969 18.672 11.078 1 98.62 29 VAL B CA 1
ATOM 3168 C C . VAL B 1 29 ? -12.539 19.062 11.422 1 98.62 29 VAL B C 1
ATOM 3170 O O . VAL B 1 29 ? -11.625 18.25 11.352 1 98.62 29 VAL B O 1
ATOM 3173 N N . THR B 1 30 ? -12.352 20.266 11.742 1 98.19 30 THR B N 1
ATOM 3174 C CA . THR B 1 30 ? -11.031 20.812 12.039 1 98.19 30 THR B CA 1
ATOM 3175 C C . THR B 1 30 ? -11.117 21.891 13.094 1 98.19 30 THR B C 1
ATOM 3177 O O . THR B 1 30 ? -12 22.766 13.039 1 98.19 30 THR B O 1
ATOM 3180 N N . THR B 1 31 ? -10.281 21.812 14.109 1 97.62 31 THR B N 1
ATOM 3181 C CA . THR B 1 31 ? -10.016 22.922 15.023 1 97.62 31 THR B CA 1
ATOM 3182 C C . THR B 1 31 ? -8.711 23.625 14.656 1 97.62 31 THR B C 1
ATOM 3184 O O . THR B 1 31 ? -7.668 22.984 14.523 1 97.62 31 THR B O 1
ATOM 3187 N N . CYS B 1 32 ? -8.836 24.969 14.414 1 94.5 32 CYS B N 1
ATOM 3188 C CA . CYS B 1 32 ? -7.59 25.547 13.906 1 94.5 32 CYS B CA 1
ATOM 3189 C C . CYS B 1 32 ? -7.422 26.984 14.367 1 94.5 32 CYS B C 1
ATOM 3191 O O . CYS B 1 32 ? -8.406 27.656 14.695 1 94.5 32 CYS B O 1
ATOM 3193 N N . ARG B 1 33 ? -6.262 27.375 14.562 1 93.12 33 ARG B N 1
ATOM 3194 C CA . ARG B 1 33 ? -5.723 28.719 14.688 1 93.12 33 ARG B CA 1
ATOM 3195 C C . ARG B 1 33 ? -4.52 28.922 13.773 1 93.12 33 ARG B C 1
ATOM 3197 O O . ARG B 1 33 ? -3.373 28.891 14.234 1 93.12 33 ARG B O 1
ATOM 3204 N N . GLU B 1 34 ? -4.836 29.062 12.484 1 93.19 34 GLU B N 1
ATOM 3205 C CA . GLU B 1 34 ? -3.82 29.062 11.43 1 93.19 34 GLU B CA 1
ATOM 3206 C C . GLU B 1 34 ? -3.984 30.281 10.516 1 93.19 34 GLU B C 1
ATOM 3208 O O . GLU B 1 34 ? -5.035 30.922 10.516 1 93.19 34 GLU B O 1
ATOM 3213 N N . PRO B 1 35 ? -2.945 30.609 9.781 1 93.06 35 PRO B N 1
ATOM 3214 C CA . PRO B 1 35 ? -3.062 31.719 8.844 1 93.06 35 PRO B CA 1
ATOM 3215 C C . PRO B 1 35 ? -4.25 31.562 7.891 1 93.06 35 PRO B C 1
ATOM 3217 O O . PRO B 1 35 ? -4.555 30.453 7.449 1 93.06 35 PRO B O 1
ATOM 3220 N N . THR B 1 36 ? -4.828 32.688 7.598 1 94.88 36 THR B N 1
ATOM 3221 C CA . THR B 1 36 ? -6.043 32.75 6.789 1 94.88 36 THR B CA 1
ATOM 3222 C C . THR B 1 36 ? -5.855 32 5.477 1 94.88 36 THR B C 1
ATOM 3224 O O . THR B 1 36 ? -6.719 31.219 5.074 1 94.88 36 THR B O 1
ATOM 3227 N N . VAL B 1 37 ? -4.734 32.156 4.801 1 95.81 37 VAL B N 1
ATOM 3228 C CA . VAL B 1 37 ? -4.488 31.562 3.486 1 95.81 37 VAL B CA 1
ATOM 3229 C C . VAL B 1 37 ? -4.531 30.047 3.584 1 95.81 37 VAL B C 1
ATOM 3231 O O . VAL B 1 37 ? -5.043 29.375 2.684 1 95.81 37 VAL B O 1
ATOM 3234 N N . LEU B 1 38 ? -4.008 29.469 4.609 1 96.69 38 LEU B N 1
ATOM 3235 C CA . LEU B 1 38 ? -3.986 28.016 4.805 1 96.69 38 LEU B CA 1
ATOM 3236 C C . LEU B 1 38 ? -5.395 27.484 5.027 1 96.69 38 LEU B C 1
ATOM 3238 O O . LEU B 1 38 ? -5.785 26.484 4.422 1 96.69 38 LEU B O 1
ATOM 3242 N N . VAL B 1 39 ? -6.137 28.156 5.887 1 97.25 39 VAL B N 1
ATOM 3243 C CA . VAL B 1 39 ? -7.477 27.688 6.219 1 97.25 39 VAL B CA 1
ATOM 3244 C C . VAL B 1 39 ? -8.375 27.781 4.988 1 97.25 39 VAL B C 1
ATOM 3246 O O . VAL B 1 39 ? -9.156 26.859 4.715 1 97.25 39 VAL B O 1
ATOM 3249 N N . LEU B 1 40 ? -8.227 28.891 4.238 1 97.38 40 LEU B N 1
ATOM 3250 C CA . LEU B 1 40 ? -9 29.031 3.008 1 97.38 40 LEU B CA 1
ATOM 3251 C C . LEU B 1 40 ? -8.672 27.906 2.033 1 97.38 40 LEU B C 1
ATOM 3253 O O . LEU B 1 40 ? -9.57 27.312 1.434 1 97.38 40 LEU B O 1
ATOM 3257 N N . ALA B 1 41 ? -7.438 27.594 1.84 1 98.19 41 ALA B N 1
ATOM 3258 C CA . ALA B 1 41 ? -7.004 26.516 0.956 1 98.19 41 ALA B CA 1
ATOM 3259 C C . ALA B 1 41 ? -7.547 25.172 1.426 1 98.19 41 ALA B C 1
ATOM 3261 O O . ALA B 1 41 ? -7.973 24.344 0.612 1 98.19 41 ALA B O 1
ATOM 3262 N N . PHE B 1 42 ? -7.527 25.016 2.703 1 98.5 42 PHE B N 1
ATOM 3263 C CA . PHE B 1 42 ? -8.016 23.797 3.32 1 98.5 42 PHE B CA 1
ATOM 3264 C C . PHE B 1 42 ? -9.484 23.562 3.004 1 98.5 42 PHE B C 1
ATOM 3266 O O . PHE B 1 42 ? -9.875 22.5 2.527 1 98.5 42 PHE B O 1
ATOM 3273 N N . VAL B 1 43 ? -10.234 24.547 3.273 1 98.56 43 VAL B N 1
ATOM 3274 C CA . VAL B 1 43 ? -11.68 24.469 3.049 1 98.56 43 VAL B CA 1
ATOM 3275 C C . VAL B 1 43 ? -11.961 24.25 1.564 1 98.56 43 VAL B C 1
ATOM 3277 O O . VAL B 1 43 ? -12.703 23.328 1.202 1 98.56 43 VAL B O 1
ATOM 3280 N N . ALA B 1 44 ? -11.336 25.031 0.722 1 98.44 44 ALA B N 1
ATOM 3281 C CA . ALA B 1 44 ? -11.562 24.938 -0.718 1 98.44 44 ALA B CA 1
ATOM 3282 C C . ALA B 1 44 ? -11.188 23.547 -1.234 1 98.44 44 ALA B C 1
ATOM 3284 O O . ALA B 1 44 ? -11.938 22.953 -2.018 1 98.44 44 ALA B O 1
ATOM 3285 N N . HIS B 1 45 ? -10.102 23.016 -0.817 1 98.69 45 HIS B N 1
ATOM 3286 C CA . HIS B 1 45 ? -9.602 21.719 -1.269 1 98.69 45 HIS B CA 1
ATOM 3287 C C . HIS B 1 45 ? -10.594 20.609 -0.941 1 98.69 45 HIS B C 1
ATOM 3289 O O . HIS B 1 45 ? -10.938 19.797 -1.809 1 98.69 45 HIS B O 1
ATOM 3295 N N . HIS B 1 46 ? -11.039 20.578 0.28 1 98.88 46 HIS B N 1
ATOM 3296 C CA . HIS B 1 46 ? -11.852 19.438 0.707 1 98.88 46 HIS B CA 1
ATOM 3297 C C . HIS B 1 46 ? -13.266 19.531 0.152 1 98.88 46 HIS B C 1
ATOM 3299 O O . HIS B 1 46 ? -13.891 18.516 -0.145 1 98.88 46 HIS B O 1
ATOM 3305 N N . LEU B 1 47 ? -13.773 20.75 -0.003 1 98.56 47 LEU B N 1
ATOM 3306 C CA . LEU B 1 47 ? -15.047 20.891 -0.699 1 98.56 47 LEU B CA 1
ATOM 3307 C C . LEU B 1 47 ? -14.93 20.438 -2.15 1 98.56 47 LEU B C 1
ATOM 3309 O O . LEU B 1 47 ? -15.797 19.734 -2.66 1 98.56 47 LEU B O 1
ATOM 3313 N N . ALA B 1 48 ? -13.859 20.828 -2.809 1 98.06 48 ALA B N 1
ATOM 3314 C CA . ALA B 1 48 ? -13.625 20.422 -4.191 1 98.06 48 ALA B CA 1
ATOM 3315 C C . ALA B 1 48 ? -13.469 18.906 -4.297 1 98.06 48 ALA B C 1
ATOM 3317 O O . ALA B 1 48 ? -13.852 18.312 -5.305 1 98.06 48 ALA B O 1
ATOM 3318 N N . LEU B 1 49 ? -12.914 18.297 -3.27 1 98.12 49 LEU B N 1
ATOM 3319 C CA . LEU B 1 49 ? -12.703 16.859 -3.246 1 98.12 49 LEU B CA 1
ATOM 3320 C C . LEU B 1 49 ? -14.016 16.109 -3.062 1 98.12 49 LEU B C 1
ATOM 3322 O O . LEU B 1 49 ? -14.086 14.898 -3.268 1 98.12 49 LEU B O 1
ATOM 3326 N N . GLY B 1 50 ? -15.055 16.812 -2.639 1 98.12 50 GLY B N 1
ATOM 3327 C CA . GLY B 1 50 ? -16.375 16.219 -2.604 1 98.12 50 GLY B CA 1
ATOM 3328 C C . GLY B 1 50 ? -16.953 16.125 -1.203 1 98.12 50 GLY B C 1
ATOM 3329 O O . GLY B 1 50 ? -17.984 15.469 -0.986 1 98.12 50 GLY B O 1
ATOM 3330 N N . ALA B 1 51 ? -16.344 16.734 -0.19 1 98.81 51 ALA B N 1
ATOM 3331 C CA . ALA B 1 51 ? -16.953 16.781 1.137 1 98.81 51 ALA B CA 1
ATOM 3332 C C . ALA B 1 51 ? -18.312 17.469 1.099 1 98.81 51 ALA B C 1
ATOM 3334 O O . ALA B 1 51 ? -18.484 18.484 0.421 1 98.81 51 ALA B O 1
ATOM 3335 N N . ASP B 1 52 ? -19.203 16.906 1.847 1 98.62 52 ASP B N 1
ATOM 3336 C CA . ASP B 1 52 ? -20.5 17.547 1.955 1 98.62 52 ASP B CA 1
ATOM 3337 C C . ASP B 1 52 ? -20.375 18.906 2.635 1 98.62 52 ASP B C 1
ATOM 3339 O O . ASP B 1 52 ? -21.047 19.875 2.244 1 98.62 52 ASP B O 1
ATOM 3343 N N . TYR B 1 53 ? -19.594 18.938 3.635 1 98.62 53 TYR B N 1
ATOM 3344 C CA . TYR B 1 53 ? -19.297 20.188 4.324 1 98.62 53 TYR B CA 1
ATOM 3345 C C . TYR B 1 53 ? -17.984 20.094 5.086 1 98.62 53 TYR B C 1
ATOM 3347 O O . TYR B 1 53 ? -17.484 18.984 5.332 1 98.62 53 TYR B O 1
ATOM 3355 N N . VAL B 1 54 ? -17.438 21.234 5.367 1 98.75 54 VAL B N 1
ATOM 3356 C CA . VAL B 1 54 ? -16.281 21.406 6.242 1 98.75 54 VAL B CA 1
ATOM 3357 C C . VAL B 1 54 ? -16.688 22.188 7.488 1 98.75 54 VAL B C 1
ATOM 3359 O O . VAL B 1 54 ? -17.156 23.312 7.395 1 98.75 54 VAL B O 1
ATOM 3362 N N . GLU B 1 55 ? -16.516 21.531 8.578 1 98.44 55 GLU B N 1
ATOM 3363 C CA . GLU B 1 55 ? -16.828 22.156 9.859 1 98.44 55 GLU B CA 1
ATOM 3364 C C . GLU B 1 55 ? -15.562 22.672 10.539 1 98.44 55 GLU B C 1
ATOM 3366 O O . GLU B 1 55 ? -14.688 21.891 10.922 1 98.44 55 GLU B O 1
ATOM 3371 N N . LEU B 1 56 ? -15.555 23.984 10.75 1 98.31 56 LEU B N 1
ATOM 3372 C CA . LEU B 1 56 ? -14.375 24.656 11.289 1 98.31 56 LEU B CA 1
ATOM 3373 C C . LEU B 1 56 ? -14.648 25.203 12.688 1 98.31 56 LEU B C 1
ATOM 3375 O O . LEU B 1 56 ? -15.641 25.906 12.898 1 98.31 56 LEU B O 1
ATOM 3379 N N . TYR B 1 57 ? -13.82 24.812 13.617 1 98.19 57 TYR B N 1
ATOM 3380 C CA . TYR B 1 57 ? -13.758 25.438 14.93 1 98.19 57 TYR B CA 1
ATOM 3381 C C . TYR B 1 57 ? -12.555 26.359 15.039 1 98.19 57 TYR B C 1
ATOM 3383 O O . TYR B 1 57 ? -11.414 25.906 15.047 1 98.19 57 TYR B O 1
ATOM 3391 N N . LEU B 1 58 ? -12.836 27.656 15.078 1 97.75 58 LEU B N 1
ATOM 3392 C CA . LEU B 1 58 ? -11.766 28.641 15.172 1 97.75 58 LEU B CA 1
ATOM 3393 C C . LEU B 1 58 ? -11.344 28.844 16.625 1 97.75 58 LEU B C 1
ATOM 3395 O O . LEU B 1 58 ? -12.109 29.344 17.438 1 97.75 58 LEU B O 1
ATOM 3399 N N . ASP B 1 59 ? -10.164 28.453 16.875 1 95.56 59 ASP B N 1
ATOM 3400 C CA . ASP B 1 59 ? -9.648 28.5 18.234 1 95.56 59 ASP B CA 1
ATOM 3401 C C . ASP B 1 59 ? -9.328 29.938 18.656 1 95.56 59 ASP B C 1
ATOM 3403 O O . ASP B 1 59 ? -9.102 30.219 19.828 1 95.56 59 ASP B O 1
ATOM 3407 N N . ALA B 1 60 ? -9.234 30.859 17.766 1 92.56 60 ALA B N 1
ATOM 3408 C CA . ALA B 1 60 ? -9.109 32.312 17.984 1 92.56 60 ALA B CA 1
ATOM 3409 C C . ALA B 1 60 ? -9.859 33.094 16.906 1 92.56 60 ALA B C 1
ATOM 3411 O O . ALA B 1 60 ? -10.023 32.594 15.781 1 92.56 60 ALA B O 1
ATOM 3412 N N . PRO B 1 61 ? -10.281 34.312 17.312 1 93.5 61 PRO B N 1
ATOM 3413 C CA . PRO B 1 61 ? -10.961 35.125 16.297 1 93.5 61 PRO B CA 1
ATOM 3414 C C . PRO B 1 61 ? -10.062 35.438 15.109 1 93.5 61 PRO B C 1
ATOM 3416 O O . PRO B 1 61 ? -8.867 35.688 15.281 1 93.5 61 PRO B O 1
ATOM 3419 N N . ASP B 1 62 ? -10.625 35.438 13.961 1 93.19 62 ASP B N 1
ATOM 3420 C CA . ASP B 1 62 ? -10.016 35.875 12.703 1 93.19 62 ASP B CA 1
ATOM 3421 C C . ASP B 1 62 ? -11.039 36.531 11.789 1 93.19 62 ASP B C 1
ATOM 3423 O O . ASP B 1 62 ? -11.648 35.875 10.938 1 93.19 62 ASP B O 1
ATOM 3427 N N . PRO B 1 63 ? -11.133 37.812 11.961 1 93.69 63 PRO B N 1
ATOM 3428 C CA . PRO B 1 63 ? -12.195 38.531 11.234 1 93.69 63 PRO B CA 1
ATOM 3429 C C . PRO B 1 63 ? -12.078 38.375 9.719 1 93.69 63 PRO B C 1
ATOM 3431 O O . PRO B 1 63 ? -13.094 38.219 9.031 1 93.69 63 PRO B O 1
ATOM 3434 N N . GLU B 1 64 ? -10.898 38.438 9.18 1 91.31 64 GLU B N 1
ATOM 3435 C CA . GLU B 1 64 ? -10.703 38.25 7.738 1 91.31 64 GLU B CA 1
ATOM 3436 C C . GLU B 1 64 ? -11.18 36.906 7.266 1 91.31 64 GLU B C 1
ATOM 3438 O O . GLU B 1 64 ? -11.891 36.781 6.262 1 91.31 64 GLU B O 1
ATOM 3443 N N . LEU B 1 65 ? -10.789 35.906 7.973 1 93.5 65 LEU B N 1
ATOM 3444 C CA . LEU B 1 65 ? -11.188 34.531 7.645 1 93.5 65 LEU B CA 1
ATOM 3445 C C . LEU B 1 65 ? -12.695 34.375 7.781 1 93.5 65 LEU B C 1
ATOM 3447 O O . LEU B 1 65 ? -13.336 33.781 6.906 1 93.5 65 LEU B O 1
ATOM 3451 N N . GLN B 1 66 ? -13.203 34.844 8.812 1 94.88 66 GLN B N 1
ATOM 3452 C CA . GLN B 1 66 ? -14.633 34.75 9.078 1 94.88 66 GLN B CA 1
ATOM 3453 C C . GLN B 1 66 ? -15.453 35.406 7.977 1 94.88 66 GLN B C 1
ATOM 3455 O O . GLN B 1 66 ? -16.453 34.875 7.527 1 94.88 66 GLN B O 1
ATOM 3460 N N . GLU B 1 67 ? -15.016 36.531 7.566 1 93.62 67 GLU B N 1
ATOM 3461 C CA . GLU B 1 67 ? -15.695 37.219 6.484 1 93.62 67 GLU B CA 1
ATOM 3462 C C . GLU B 1 67 ? -15.625 36.438 5.18 1 93.62 67 GLU B C 1
ATOM 3464 O O . GLU B 1 67 ? -16.625 36.312 4.469 1 93.62 67 GLU B O 1
ATOM 3469 N N . ALA B 1 68 ? -14.492 35.938 4.887 1 92.69 68 ALA B N 1
ATOM 3470 C CA . ALA B 1 68 ? -14.281 35.219 3.641 1 92.69 68 ALA B CA 1
ATOM 3471 C C . ALA B 1 68 ? -15.141 33.938 3.588 1 92.69 68 ALA B C 1
ATOM 3473 O O . ALA B 1 68 ? -15.594 33.531 2.516 1 92.69 68 ALA B O 1
ATOM 3474 N N . LEU B 1 69 ? -15.398 33.344 4.77 1 94.19 69 LEU B N 1
ATOM 3475 C CA . LEU B 1 69 ? -16.078 32.031 4.809 1 94.19 69 LEU B CA 1
ATOM 3476 C C . LEU B 1 69 ? -17.562 32.219 5.086 1 94.19 69 LEU B C 1
ATOM 3478 O O . LEU B 1 69 ? -18.328 31.25 4.996 1 94.19 69 LEU B O 1
ATOM 3482 N N . ALA B 1 70 ? -18.016 33.375 5.438 1 90.44 70 ALA B N 1
ATOM 3483 C CA . ALA B 1 70 ? -19.375 33.625 5.906 1 90.44 70 ALA B CA 1
ATOM 3484 C C . ALA B 1 70 ? -20.422 33.156 4.891 1 90.44 70 ALA B C 1
ATOM 3486 O O . ALA B 1 70 ? -21.453 32.594 5.262 1 90.44 70 ALA B O 1
ATOM 3487 N N . ASP B 1 71 ? -20.219 33.219 3.613 1 86.75 71 ASP B N 1
ATOM 3488 C CA . ASP B 1 71 ? -21.234 32.875 2.633 1 86.75 71 ASP B CA 1
ATOM 3489 C C . ASP B 1 71 ? -20.781 31.688 1.76 1 86.75 71 ASP B C 1
ATOM 3491 O O . ASP B 1 71 ? -21.328 31.469 0.675 1 86.75 71 ASP B O 1
ATOM 3495 N N . LEU B 1 72 ? -19.891 31.031 2.256 1 94.19 72 LEU B N 1
ATOM 3496 C CA . LEU B 1 72 ? -19.406 29.906 1.454 1 94.19 72 LEU B CA 1
ATOM 3497 C C . LEU B 1 72 ? -20.234 28.656 1.713 1 94.19 72 LEU B C 1
ATOM 3499 O O . LEU B 1 72 ? -20.172 28.078 2.801 1 94.19 72 LEU B O 1
ATOM 3503 N N . PRO B 1 73 ? -21 28.219 0.735 1 94.56 73 PRO B N 1
ATOM 3504 C CA . PRO B 1 73 ? -21.766 26.984 0.939 1 94.56 73 PRO B CA 1
ATOM 3505 C C . PRO B 1 73 ? -20.875 25.797 1.3 1 94.56 73 PRO B C 1
ATOM 3507 O O . PRO B 1 73 ? -19.797 25.625 0.727 1 94.56 73 PRO B O 1
ATOM 3510 N N . GLY B 1 74 ? -21.281 25.047 2.268 1 96.62 74 GLY B N 1
ATOM 3511 C CA . GLY B 1 74 ? -20.547 23.859 2.654 1 96.62 74 GLY B CA 1
ATOM 3512 C C . GLY B 1 74 ? -19.531 24.109 3.746 1 96.62 74 GLY B C 1
ATOM 3513 O O . GLY B 1 74 ? -18.859 23.188 4.195 1 96.62 74 GLY B O 1
ATOM 3514 N N . CYS B 1 75 ? -19.406 25.297 4.164 1 97.56 75 CYS B N 1
ATOM 3515 C CA . CYS B 1 75 ? -18.484 25.625 5.25 1 97.56 75 CYS B CA 1
ATOM 3516 C C . CYS B 1 75 ? -19.234 26.078 6.488 1 97.56 75 CYS B C 1
ATOM 3518 O O . CYS B 1 75 ? -20.062 27 6.418 1 97.56 75 CYS B O 1
ATOM 3520 N N . ARG B 1 76 ? -19 25.422 7.551 1 97 76 ARG B N 1
ATOM 3521 C CA . ARG B 1 76 ? -19.578 25.766 8.852 1 97 76 ARG B CA 1
ATOM 3522 C C . ARG B 1 76 ? -18.5 26.266 9.812 1 97 76 ARG B C 1
ATOM 3524 O O . ARG B 1 76 ? -17.531 25.562 10.086 1 97 76 ARG B O 1
ATOM 3531 N N . VAL B 1 77 ? -18.766 27.453 10.336 1 97.56 77 VAL B N 1
ATOM 3532 C CA . VAL B 1 77 ? -17.734 28.062 11.164 1 97.56 77 VAL B CA 1
ATOM 3533 C C . VAL B 1 77 ? -18.281 28.312 12.57 1 97.56 77 VAL B C 1
ATOM 3535 O O . VAL B 1 77 ? -19.359 28.891 12.719 1 97.56 77 VAL B O 1
ATOM 3538 N N . THR B 1 78 ? -17.562 27.844 13.555 1 97.12 78 THR B N 1
ATOM 3539 C CA . THR B 1 78 ? -17.844 28.125 14.961 1 97.12 78 THR B CA 1
ATOM 3540 C C . THR B 1 78 ? -16.656 28.797 15.625 1 97.12 78 THR B C 1
ATOM 3542 O O . THR B 1 78 ? -15.531 28.281 15.578 1 97.12 78 THR B O 1
ATOM 3545 N N . LEU B 1 79 ? -16.859 29.938 16.203 1 97.31 79 LEU B N 1
ATOM 3546 C CA . LEU B 1 79 ? -15.812 30.578 17 1 97.31 79 LEU B CA 1
ATOM 3547 C C . LEU B 1 79 ? -15.789 30.016 18.406 1 97.31 79 LEU B C 1
ATOM 3549 O O . LEU B 1 79 ? -16.797 30.062 19.125 1 97.31 79 LEU B O 1
ATOM 3553 N N . CYS B 1 80 ? -14.633 29.531 18.844 1 97.62 80 CYS B N 1
ATOM 3554 C CA . CYS B 1 80 ? -14.5 28.938 20.172 1 97.62 80 CYS B CA 1
ATOM 3555 C C . CYS B 1 80 ? -14.078 29.984 21.188 1 97.62 80 CYS B C 1
ATOM 3557 O O . CYS B 1 80 ? -13.008 29.859 21.797 1 97.62 80 CYS B O 1
ATOM 3559 N N . ASP B 1 81 ? -14.938 30.906 21.391 1 95.88 81 ASP B N 1
ATOM 3560 C CA . ASP B 1 81 ? -14.664 31.922 22.406 1 95.88 81 ASP B CA 1
ATOM 3561 C C . ASP B 1 81 ? -15.109 31.453 23.781 1 95.88 81 ASP B C 1
ATOM 3563 O O . ASP B 1 81 ? -15.453 30.281 23.969 1 95.88 81 ASP B O 1
ATOM 3567 N N . ASP B 1 82 ? -14.984 32.344 24.75 1 95.19 82 ASP B N 1
ATOM 3568 C CA . ASP B 1 82 ? -15.328 32 26.125 1 95.19 82 ASP B CA 1
ATOM 3569 C C . ASP B 1 82 ? -16.781 31.531 26.219 1 95.19 82 ASP B C 1
ATOM 3571 O O . ASP B 1 82 ? -17.078 30.609 26.984 1 95.19 82 ASP B O 1
ATOM 3575 N N . ALA B 1 83 ? -17.641 32.219 25.562 1 96 83 ALA B N 1
ATOM 3576 C CA . ALA B 1 83 ? -19.047 31.828 25.578 1 96 83 ALA B CA 1
ATOM 3577 C C . ALA B 1 83 ? -19.25 30.406 25.047 1 96 83 ALA B C 1
ATOM 3579 O O . ALA B 1 83 ? -20.031 29.625 25.594 1 96 83 ALA B O 1
ATOM 3580 N N . TYR B 1 84 ? -18.562 30.094 23.984 1 97.25 84 TYR B N 1
ATOM 3581 C CA . TYR B 1 84 ? -18.609 28.75 23.406 1 97.25 84 TYR B CA 1
ATOM 3582 C C . TYR B 1 84 ? -18.203 27.703 24.422 1 97.25 84 TYR B C 1
ATOM 3584 O O . TYR B 1 84 ? -18.906 26.703 24.625 1 97.25 84 TYR B O 1
ATOM 3592 N N . TRP B 1 85 ? -17.094 27.844 25.031 1 97.12 85 TRP B N 1
ATOM 3593 C CA . TRP B 1 85 ? -16.562 26.844 25.969 1 97.12 85 TRP B CA 1
ATOM 3594 C C . TRP B 1 85 ? -17.453 26.734 27.203 1 97.12 85 TRP B C 1
ATOM 3596 O O . TRP B 1 85 ? -17.641 25.641 27.734 1 97.12 85 TRP B O 1
ATOM 3606 N N . GLN B 1 86 ? -18 27.859 27.625 1 96.12 86 GLN B N 1
ATOM 3607 C CA . GLN B 1 86 ? -18.938 27.828 28.734 1 96.12 86 GLN B CA 1
ATOM 3608 C C . GLN B 1 86 ? -20.172 27 28.391 1 96.12 86 GLN B C 1
ATOM 3610 O O . GLN B 1 86 ? -20.641 26.219 29.219 1 96.12 86 GLN B O 1
ATOM 3615 N N . GLN B 1 87 ? -20.656 27.203 27.312 1 95.44 87 GLN B N 1
ATOM 3616 C CA . GLN B 1 87 ? -21.828 26.453 26.875 1 95.44 87 GLN B CA 1
ATOM 3617 C C . GLN B 1 87 ? -21.5 24.969 26.703 1 95.44 87 GLN B C 1
ATOM 3619 O O . GLN B 1 87 ? -22.297 24.109 27.094 1 95.44 87 GLN B O 1
ATOM 3624 N N . GLU B 1 88 ? -20.344 24.703 26.109 1 92.75 88 GLU B N 1
ATOM 3625 C CA . GLU B 1 88 ? -19.969 23.344 25.734 1 92.75 88 GLU B CA 1
ATOM 3626 C C . GLU B 1 88 ? -19.547 22.531 26.953 1 92.75 88 GLU B C 1
ATOM 3628 O O . GLU B 1 88 ? -19.828 21.344 27.047 1 92.75 88 GLU B O 1
ATOM 3633 N N . LEU B 1 89 ? -18.828 23.125 27.875 1 93.69 89 LEU B N 1
ATOM 3634 C CA . LEU B 1 89 ? -18.188 22.375 28.953 1 93.69 89 LEU B CA 1
ATOM 3635 C C . LEU B 1 89 ? -18.703 22.828 30.312 1 93.69 89 LEU B C 1
ATOM 3637 O O . LEU B 1 89 ? -18.453 22.188 31.328 1 93.69 89 LEU B O 1
ATOM 3641 N N . GLY B 1 90 ? -19.391 23.875 30.359 1 92.44 90 GLY B N 1
ATOM 3642 C CA . GLY B 1 90 ? -19.734 24.469 31.641 1 92.44 90 GLY B CA 1
ATOM 3643 C C . GLY B 1 90 ? -18.547 25.031 32.375 1 92.44 90 GLY B C 1
ATOM 3644 O O . GLY B 1 90 ? -18.531 25.031 33.625 1 92.44 90 GLY B O 1
ATOM 3645 N N . GLY B 1 91 ? -17.484 25.359 31.641 1 92.81 91 GLY B N 1
ATOM 3646 C CA . GLY B 1 91 ? -16.234 25.828 32.219 1 92.81 91 GLY B CA 1
ATOM 3647 C C . GLY B 1 91 ? -15.312 26.484 31.203 1 92.81 91 GLY B C 1
ATOM 3648 O O . GLY B 1 91 ? -15.742 26.828 30.109 1 92.81 91 GLY B O 1
ATOM 3649 N N . PRO B 1 92 ? -14.109 26.75 31.734 1 92.56 92 PRO B N 1
ATOM 3650 C CA . PRO B 1 92 ? -13.18 27.469 30.859 1 92.56 92 PRO B CA 1
ATOM 3651 C C . PRO B 1 92 ? -12.641 26.594 29.734 1 92.56 92 PRO B C 1
ATOM 3653 O O . PRO B 1 92 ? -12.734 25.375 29.781 1 92.56 92 PRO B O 1
ATOM 3656 N N . ARG B 1 93 ? -12.102 27.266 28.797 1 92.94 93 ARG B N 1
ATOM 3657 C CA . ARG B 1 93 ? -11.422 26.656 27.656 1 92.94 93 ARG B CA 1
ATOM 3658 C C . ARG B 1 93 ? -10.344 25.688 28.125 1 92.94 93 ARG B C 1
ATOM 3660 O O . ARG B 1 93 ? -9.531 26.031 29 1 92.94 93 ARG B O 1
ATOM 3667 N N . PRO B 1 94 ? -10.352 24.422 27.562 1 92.69 94 PRO B N 1
ATOM 3668 C CA . PRO B 1 94 ? -9.258 23.5 27.906 1 92.69 94 PRO B CA 1
ATOM 3669 C C . PRO B 1 94 ? -7.883 24.078 27.578 1 92.69 94 PRO B C 1
ATOM 3671 O O . PRO B 1 94 ? -7.73 24.781 26.578 1 92.69 94 PRO B O 1
ATOM 3674 N N . ALA B 1 95 ? -6.863 23.656 28.328 1 87.19 95 ALA B N 1
ATOM 3675 C CA . ALA B 1 95 ? -5.539 24.266 28.219 1 87.19 95 ALA B CA 1
ATOM 3676 C C . ALA B 1 95 ? -4.805 23.766 26.984 1 87.19 95 ALA B C 1
ATOM 3678 O O . ALA B 1 95 ? -4.129 24.531 26.297 1 87.19 95 ALA B O 1
ATOM 3679 N N . THR B 1 96 ? -4.969 22.5 26.688 1 86.56 96 THR B N 1
ATOM 3680 C CA . THR B 1 96 ? -4.188 21.938 25.594 1 86.56 96 THR B CA 1
ATOM 3681 C C . THR B 1 96 ? -4.996 21.938 24.297 1 86.56 96 THR B C 1
ATOM 3683 O O . THR B 1 96 ? -6.211 21.734 24.312 1 86.56 96 THR B O 1
ATOM 3686 N N . ASN B 1 97 ? -4.266 22.156 23.266 1 88 97 ASN B N 1
ATOM 3687 C CA . ASN B 1 97 ? -4.875 22.125 21.938 1 88 97 ASN B CA 1
ATOM 3688 C C . ASN B 1 97 ? -5.539 20.781 21.672 1 88 97 ASN B C 1
ATOM 3690 O O . ASN B 1 97 ? -6.652 20.719 21.141 1 88 97 ASN B O 1
ATOM 3694 N N . GLU B 1 98 ? -4.898 19.688 22.031 1 89 98 GLU B N 1
ATOM 3695 C CA . GLU B 1 98 ? -5.398 18.328 21.797 1 89 98 GLU B CA 1
ATOM 3696 C C . GLU B 1 98 ? -6.766 18.125 22.453 1 89 98 GLU B C 1
ATOM 3698 O O . GLU B 1 98 ? -7.676 17.578 21.828 1 89 98 GLU B O 1
ATOM 3703 N N . LYS B 1 99 ? -6.902 18.562 23.625 1 92.25 99 LYS B N 1
ATOM 3704 C CA . LYS B 1 99 ? -8.172 18.422 24.328 1 92.25 99 LYS B CA 1
ATOM 3705 C C . LYS B 1 99 ? -9.273 19.219 23.656 1 92.25 99 LYS B C 1
ATOM 3707 O O . LYS B 1 99 ? -10.422 18.781 23.578 1 92.25 99 LYS B O 1
ATOM 3712 N N . ARG B 1 100 ? -8.977 20.422 23.219 1 96 100 ARG B N 1
ATOM 3713 C CA . ARG B 1 100 ? -9.953 21.25 22.5 1 96 100 ARG B CA 1
ATOM 3714 C C . ARG B 1 100 ? -10.367 20.578 21.188 1 96 100 ARG B C 1
ATOM 3716 O O . ARG B 1 100 ? -11.555 20.516 20.859 1 96 100 ARG B O 1
ATOM 3723 N N . GLN B 1 101 ? -9.391 20 20.5 1 95.56 101 GLN B N 1
ATOM 3724 C CA . GLN B 1 101 ? -9.672 19.281 19.266 1 95.56 101 GLN B CA 1
ATOM 3725 C C . GLN B 1 101 ? -10.586 18.094 19.516 1 95.56 101 GLN B C 1
ATOM 3727 O O . GLN B 1 101 ? -11.555 17.875 18.766 1 95.56 101 GLN B O 1
ATOM 3732 N N . ILE B 1 102 ? -10.242 17.359 20.547 1 95.31 102 ILE B N 1
ATOM 3733 C CA . ILE B 1 102 ? -11.008 16.156 20.859 1 95.31 102 ILE B CA 1
ATOM 3734 C C . ILE B 1 102 ? -12.453 16.531 21.188 1 95.31 102 ILE B C 1
ATOM 3736 O O . ILE B 1 102 ? -13.391 15.898 20.719 1 95.31 102 ILE B O 1
ATOM 3740 N N . ARG B 1 103 ? -12.633 17.547 21.984 1 95.94 103 ARG B N 1
ATOM 3741 C CA . ARG B 1 103 ? -13.969 17.984 22.359 1 95.94 103 ARG B CA 1
ATOM 3742 C C . ARG B 1 103 ? -14.758 18.438 21.141 1 95.94 103 ARG B C 1
ATOM 3744 O O . ARG B 1 103 ? -15.914 18.031 20.953 1 95.94 103 ARG B O 1
ATOM 3751 N N . ASN B 1 104 ? -14.164 19.297 20.328 1 97.5 104 ASN B N 1
ATOM 3752 C CA . ASN B 1 104 ? -14.836 19.781 19.125 1 97.5 104 ASN B CA 1
ATOM 3753 C C . ASN B 1 104 ? -15.156 18.641 18.172 1 97.5 104 ASN B C 1
ATOM 3755 O O . ASN B 1 104 ? -16.25 18.594 17.594 1 97.5 104 ASN B O 1
ATOM 3759 N N . ALA B 1 105 ? -14.203 17.719 18 1 97 105 ALA B N 1
ATOM 3760 C CA . ALA B 1 105 ? -14.414 16.562 17.141 1 97 105 ALA B CA 1
ATOM 3761 C C . ALA B 1 105 ? -15.57 15.695 17.656 1 97 105 ALA B C 1
ATOM 3763 O O . ALA B 1 105 ? -16.375 15.195 16.859 1 97 105 ALA B O 1
ATOM 3764 N N . SER B 1 106 ? -15.602 15.508 18.922 1 96.06 106 SER B N 1
ATOM 3765 C CA . SER B 1 106 ? -16.672 14.734 19.531 1 96.06 106 SER B CA 1
ATOM 3766 C C . SER B 1 106 ? -18.031 15.391 19.297 1 96.06 106 SER B C 1
ATOM 3768 O O . SER B 1 106 ? -19 14.711 18.953 1 96.06 106 SER B O 1
ATOM 3770 N N . ARG B 1 107 ? -18.109 16.656 19.531 1 96.56 107 ARG B N 1
ATOM 3771 C CA . ARG B 1 107 ? -19.328 17.406 19.266 1 96.56 107 ARG B CA 1
ATOM 3772 C C . ARG B 1 107 ? -19.75 17.25 17.797 1 96.56 107 ARG B C 1
ATOM 3774 O O . ARG B 1 107 ? -20.922 16.969 17.516 1 96.56 107 ARG B O 1
ATOM 3781 N N . ALA B 1 108 ? -18.828 17.469 16.938 1 97.75 108 ALA B N 1
ATOM 3782 C CA . ALA B 1 108 ? -19.094 17.359 15.508 1 97.75 108 ALA B CA 1
ATOM 3783 C C . ALA B 1 108 ? -19.609 15.969 15.156 1 97.75 108 ALA B C 1
ATOM 3785 O O . ALA B 1 108 ? -20.516 15.82 14.344 1 97.75 108 ALA B O 1
ATOM 3786 N N . TYR B 1 109 ? -18.984 14.977 15.758 1 97.5 109 TYR B N 1
ATOM 3787 C CA . TYR B 1 109 ? -19.375 13.594 15.492 1 97.5 109 TYR B CA 1
ATOM 3788 C C . TYR B 1 109 ? -20.828 13.352 15.906 1 97.5 109 TYR B C 1
ATOM 3790 O O . TYR B 1 109 ? -21.594 12.75 15.148 1 97.5 109 TYR B O 1
ATOM 3798 N N . LEU B 1 110 ? -21.203 13.797 17.047 1 96.12 110 LEU B N 1
ATOM 3799 C CA . LEU B 1 110 ? -22.547 13.594 17.578 1 96.12 110 LEU B CA 1
ATOM 3800 C C . LEU B 1 110 ? -23.578 14.312 16.719 1 96.12 110 LEU B C 1
ATOM 3802 O O . LEU B 1 110 ? -24.734 13.867 16.625 1 96.12 110 LEU B O 1
ATOM 3806 N N . GLN B 1 111 ? -23.188 15.352 16.078 1 97.12 111 GLN B N 1
ATOM 3807 C CA . GLN B 1 111 ? -24.125 16.172 15.312 1 97.12 111 GLN B CA 1
ATOM 3808 C C . GLN B 1 111 ? -23.953 15.945 13.812 1 97.12 111 GLN B C 1
ATOM 3810 O O . GLN B 1 111 ? -24.516 16.672 13 1 97.12 111 GLN B O 1
ATOM 3815 N N . ALA B 1 112 ? -23.156 15.016 13.453 1 98 112 ALA B N 1
ATOM 3816 C CA . ALA B 1 112 ? -22.797 14.836 12.047 1 98 112 ALA B CA 1
ATOM 3817 C C . ALA B 1 112 ? -24.016 14.508 11.195 1 98 112 ALA B C 1
ATOM 3819 O O . ALA B 1 112 ? -24.875 13.734 11.609 1 98 112 ALA B O 1
ATOM 3820 N N . GLU B 1 113 ? -24.047 15.094 10.031 1 98.19 113 GLU B N 1
ATOM 3821 C CA . GLU B 1 113 ? -25.125 14.859 9.07 1 98.19 113 GLU B CA 1
ATOM 3822 C C . GLU B 1 113 ? -24.641 13.984 7.91 1 98.19 113 GLU B C 1
ATOM 3824 O O . GLU B 1 113 ? -25.453 13.562 7.074 1 98.19 113 GLU B O 1
ATOM 3829 N N . ALA B 1 114 ? -23.375 13.773 7.812 1 98.5 114 ALA B N 1
ATOM 3830 C CA . ALA B 1 114 ? -22.781 12.898 6.805 1 98.5 114 ALA B CA 1
ATOM 3831 C C . ALA B 1 114 ? -22.609 11.477 7.34 1 98.5 114 ALA B C 1
ATOM 3833 O O . ALA B 1 114 ? -22.609 11.266 8.555 1 98.5 114 ALA B O 1
ATOM 3834 N N . ASP B 1 115 ? -22.422 10.508 6.414 1 98.25 115 ASP B N 1
ATOM 3835 C CA . ASP B 1 115 ? -22.25 9.109 6.789 1 98.25 115 ASP B CA 1
ATOM 3836 C C . ASP B 1 115 ? -20.922 8.898 7.504 1 98.25 115 ASP B C 1
ATOM 3838 O O . ASP B 1 115 ? -20.797 8.008 8.344 1 98.25 115 ASP B O 1
ATOM 3842 N N . TRP B 1 116 ? -19.922 9.695 7.129 1 98.5 116 TRP B N 1
ATOM 3843 C CA . TRP B 1 116 ? -18.578 9.57 7.672 1 98.5 116 TRP B CA 1
ATOM 3844 C C . TRP B 1 116 ? -18.016 10.938 8.078 1 98.5 116 TRP B C 1
ATOM 3846 O O . TRP B 1 116 ? -18.281 11.945 7.41 1 98.5 116 TRP B O 1
ATOM 3856 N N . LEU B 1 117 ? -17.234 10.969 9.156 1 98.69 117 LEU B N 1
ATOM 3857 C CA . LEU B 1 117 ? -16.594 12.203 9.609 1 98.69 117 LEU B CA 1
ATOM 3858 C C . LEU B 1 117 ? -15.086 12.031 9.688 1 98.69 117 LEU B C 1
ATOM 3860 O O . LEU B 1 117 ? -14.586 11.094 10.312 1 98.69 117 LEU B O 1
ATOM 3864 N N . LEU B 1 118 ? -14.422 12.906 9.047 1 98.56 118 LEU B N 1
ATOM 3865 C CA . LEU B 1 118 ? -12.961 12.914 9 1 98.56 118 LEU B CA 1
ATOM 3866 C C . LEU B 1 118 ? -12.398 14.086 9.805 1 98.56 118 LEU B C 1
ATOM 3868 O O . LEU B 1 118 ? -12.773 15.234 9.57 1 98.56 118 LEU B O 1
ATOM 3872 N N . HIS B 1 119 ? -11.555 13.797 10.75 1 98.06 119 HIS B N 1
ATOM 3873 C CA . HIS B 1 119 ? -10.836 14.852 11.453 1 98.06 119 HIS B CA 1
ATOM 3874 C C . HIS B 1 119 ? -9.477 15.117 10.805 1 98.06 119 HIS B C 1
ATOM 3876 O O . HIS B 1 119 ? -8.695 14.188 10.594 1 98.06 119 HIS B O 1
ATOM 3882 N N . LEU B 1 120 ? -9.227 16.312 10.539 1 98.19 120 LEU B N 1
ATOM 3883 C CA . LEU B 1 120 ? -7.938 16.75 10.008 1 98.19 120 LEU B CA 1
ATOM 3884 C C . LEU B 1 120 ? -7.477 18.031 10.695 1 98.19 120 LEU B C 1
ATOM 3886 O O . LEU B 1 120 ? -8.297 18.859 11.102 1 98.19 120 LEU B O 1
ATOM 3890 N N . ASP B 1 121 ? -6.184 18.188 10.812 1 97 121 ASP B N 1
ATOM 3891 C CA . ASP B 1 121 ? -5.637 19.5 11.102 1 97 121 ASP B CA 1
ATOM 3892 C C . ASP B 1 121 ? -5.648 20.391 9.852 1 97 121 ASP B C 1
ATOM 3894 O O . ASP B 1 121 ? -5.742 19.891 8.734 1 97 121 ASP B O 1
ATOM 3898 N N . ALA B 1 122 ? -5.531 21.656 10.078 1 97.44 122 ALA B N 1
ATOM 3899 C CA . ALA B 1 122 ? -5.676 22.594 8.969 1 97.44 122 ALA B CA 1
ATOM 3900 C C . ALA B 1 122 ? -4.527 22.438 7.973 1 97.44 122 ALA B C 1
ATOM 3902 O O . ALA B 1 122 ? -4.648 22.828 6.809 1 97.44 122 ALA B O 1
ATOM 3903 N N . ASP B 1 123 ? -3.367 21.938 8.453 1 97.69 123 ASP B N 1
ATOM 3904 C CA . ASP B 1 123 ? -2.232 21.75 7.555 1 97.69 123 ASP B CA 1
ATOM 3905 C C . ASP B 1 123 ? -2.176 20.328 7.016 1 97.69 123 ASP B C 1
ATOM 3907 O O . ASP B 1 123 ? -1.131 19.875 6.539 1 97.69 123 ASP B O 1
ATOM 3911 N N . GLU B 1 124 ? -3.248 19.625 7.137 1 98.38 124 GLU B N 1
ATOM 3912 C CA . GLU B 1 124 ? -3.4 18.266 6.602 1 98.38 124 GLU B CA 1
ATOM 3913 C C . GLU B 1 124 ? -4.43 18.234 5.477 1 98.38 124 GLU B C 1
ATOM 3915 O O . GLU B 1 124 ? -5.594 18.594 5.684 1 98.38 124 GLU B O 1
ATOM 3920 N N . PHE B 1 125 ? -4.008 17.797 4.316 1 98.88 125 PHE B N 1
ATOM 3921 C CA . PHE B 1 125 ? -4.867 17.75 3.139 1 98.88 125 PHE B CA 1
ATOM 3922 C C . PHE B 1 125 ? -5.082 16.312 2.68 1 98.88 125 PHE B C 1
ATOM 3924 O O . PHE B 1 125 ? -4.121 15.547 2.52 1 98.88 125 PHE B O 1
ATOM 3931 N N . LEU B 1 126 ? -6.289 15.961 2.48 1 98.81 126 LEU B N 1
ATOM 3932 C CA . LEU B 1 126 ? -6.625 14.625 1.996 1 98.81 126 LEU B CA 1
ATOM 3933 C C . LEU B 1 126 ? -6.336 14.5 0.504 1 98.81 126 LEU B C 1
ATOM 3935 O O . LEU B 1 126 ? -6.656 15.406 -0.273 1 98.81 126 LEU B O 1
ATOM 3939 N N . GLU B 1 127 ? -5.691 13.477 0.093 1 98.81 127 GLU B N 1
ATOM 3940 C CA . GLU B 1 127 ? -5.547 13.094 -1.308 1 98.81 127 GLU B CA 1
ATOM 3941 C C . GLU B 1 127 ? -6.117 11.703 -1.562 1 98.81 127 GLU B C 1
ATOM 3943 O O . GLU B 1 127 ? -5.902 10.781 -0.77 1 98.81 127 GLU B O 1
ATOM 3948 N N . THR B 1 128 ? -6.859 11.531 -2.596 1 98.25 128 THR B N 1
ATOM 3949 C CA . THR B 1 128 ? -7.477 10.258 -2.928 1 98.25 128 THR B CA 1
ATOM 3950 C C . THR B 1 128 ? -7.207 9.883 -4.383 1 98.25 128 THR B C 1
ATOM 3952 O O . THR B 1 128 ? -7.16 10.758 -5.25 1 98.25 128 THR B O 1
ATOM 3955 N N . ASP B 1 129 ? -7.004 8.586 -4.652 1 96.38 129 ASP B N 1
ATOM 3956 C CA . ASP B 1 129 ? -6.805 8.094 -6.012 1 96.38 129 ASP B CA 1
ATOM 3957 C C . ASP B 1 129 ? -8.141 7.902 -6.73 1 96.38 129 ASP B C 1
ATOM 3959 O O . ASP B 1 129 ? -8.195 7.883 -7.961 1 96.38 129 ASP B O 1
ATOM 3963 N N . LEU B 1 130 ? -9.18 7.656 -5.93 1 96.12 130 LEU B N 1
ATOM 3964 C CA . LEU B 1 130 ? -10.562 7.531 -6.387 1 96.12 130 LEU B CA 1
ATOM 3965 C C . LEU B 1 130 ? -11.477 8.477 -5.617 1 96.12 130 LEU B C 1
ATOM 3967 O O . LEU B 1 130 ? -11.055 9.102 -4.641 1 96.12 130 LEU B O 1
ATOM 3971 N N . VAL B 1 131 ? -12.68 8.555 -6.117 1 97.19 131 VAL B N 1
ATOM 3972 C CA . VAL B 1 131 ? -13.656 9.398 -5.441 1 97.19 131 VAL B CA 1
ATOM 3973 C C . VAL B 1 131 ? -13.852 8.922 -4.004 1 97.19 131 VAL B C 1
ATOM 3975 O O . VAL B 1 131 ? -14.156 7.75 -3.768 1 97.19 131 VAL B O 1
ATOM 3978 N N . MET B 1 132 ? -13.695 9.844 -3.053 1 98.19 132 MET B N 1
ATOM 3979 C CA . MET B 1 132 ? -13.742 9.508 -1.633 1 98.19 132 MET B CA 1
ATOM 3980 C C . MET B 1 132 ? -15.078 8.867 -1.274 1 98.19 132 MET B C 1
ATOM 3982 O O . MET B 1 132 ? -15.117 7.906 -0.502 1 98.19 132 MET B O 1
ATOM 3986 N N . ALA B 1 133 ? -16.141 9.352 -1.806 1 98.38 133 ALA B N 1
ATOM 3987 C CA . ALA B 1 133 ? -17.469 8.805 -1.542 1 98.38 133 ALA B CA 1
ATOM 3988 C C . ALA B 1 133 ? -17.531 7.328 -1.909 1 98.38 133 ALA B C 1
ATOM 3990 O O . ALA B 1 133 ? -18.188 6.539 -1.221 1 98.38 133 ALA B O 1
ATOM 3991 N N . ARG B 1 134 ? -16.891 6.949 -2.967 1 97.25 134 ARG B N 1
ATOM 3992 C CA . ARG B 1 134 ? -16.891 5.562 -3.414 1 97.25 134 ARG B CA 1
ATOM 3993 C C . ARG B 1 134 ? -16.016 4.699 -2.52 1 97.25 134 ARG B C 1
ATOM 3995 O O . ARG B 1 134 ? -16.328 3.537 -2.262 1 97.25 134 ARG B O 1
ATOM 4002 N N . ILE B 1 135 ? -14.875 5.23 -2.111 1 97.88 135 ILE B N 1
ATOM 4003 C CA . ILE B 1 135 ? -14 4.508 -1.192 1 97.88 135 ILE B CA 1
ATOM 4004 C C . ILE B 1 135 ? -14.766 4.184 0.091 1 97.88 135 ILE B C 1
ATOM 4006 O O . ILE B 1 135 ? -14.836 3.02 0.5 1 97.88 135 ILE B O 1
ATOM 4010 N N . LEU B 1 136 ? -15.359 5.211 0.65 1 98.19 136 LEU B N 1
ATOM 4011 C CA . LEU B 1 136 ? -16.078 5.031 1.905 1 98.19 136 LEU B CA 1
ATOM 4012 C C . LEU B 1 136 ? -17.297 4.137 1.708 1 98.19 136 LEU B C 1
ATOM 4014 O O . LEU B 1 136 ? -17.578 3.273 2.541 1 98.19 136 LEU B O 1
ATOM 4018 N N . GLY B 1 137 ? -17.984 4.328 0.628 1 97.25 137 GLY B N 1
ATOM 4019 C CA . GLY B 1 137 ? -19.172 3.543 0.341 1 97.25 137 GLY B CA 1
ATOM 4020 C C . GLY B 1 137 ? -18.859 2.09 0.028 1 97.25 137 GLY B C 1
ATOM 4021 O O . GLY B 1 137 ? -19.75 1.235 0.103 1 97.25 137 GLY B O 1
ATOM 4022 N N . GLY B 1 138 ? -17.688 1.809 -0.378 1 95.62 138 GLY B N 1
ATOM 4023 C CA . GLY B 1 138 ? -17.281 0.451 -0.713 1 95.62 138 GLY B CA 1
ATOM 4024 C C . GLY B 1 138 ? -16.906 -0.381 0.502 1 95.62 138 GLY B C 1
ATOM 4025 O O . GLY B 1 138 ? -16.812 -1.606 0.414 1 95.62 138 GLY B O 1
ATOM 4026 N N . LEU B 1 139 ? -16.703 0.234 1.614 1 94.81 139 LEU B N 1
ATOM 4027 C CA . LEU B 1 139 ? -16.297 -0.478 2.818 1 94.81 139 LEU B CA 1
ATOM 4028 C C . LEU B 1 139 ? -17.438 -1.328 3.365 1 94.81 139 LEU B C 1
ATOM 4030 O O . LEU B 1 139 ? -18.594 -0.893 3.375 1 94.81 139 LEU B O 1
ATOM 4034 N N . PRO B 1 140 ? -17.094 -2.557 3.818 1 91.94 140 PRO B N 1
ATOM 4035 C CA . PRO B 1 140 ? -18.125 -3.369 4.469 1 91.94 140 PRO B CA 1
ATOM 4036 C C . PRO B 1 140 ? -18.781 -2.658 5.648 1 91.94 140 PRO B C 1
ATOM 4038 O O . PRO B 1 140 ? -18.141 -1.836 6.309 1 91.94 140 PRO B O 1
ATOM 4041 N N . GLU B 1 141 ? -19.984 -3.045 5.926 1 92.12 141 GLU B N 1
ATOM 4042 C CA . GLU B 1 141 ? -20.766 -2.408 6.98 1 92.12 141 GLU B CA 1
ATOM 4043 C C . GLU B 1 141 ? -20.109 -2.592 8.344 1 92.12 141 GLU B C 1
ATOM 4045 O O . GLU B 1 141 ? -20.234 -1.736 9.227 1 92.12 141 GLU B O 1
ATOM 4050 N N . ALA B 1 142 ? -19.359 -3.615 8.484 1 89.5 142 ALA B N 1
ATOM 4051 C CA . ALA B 1 142 ? -18.734 -3.934 9.766 1 89.5 142 ALA B CA 1
ATOM 4052 C C . ALA B 1 142 ? -17.609 -2.971 10.086 1 89.5 142 ALA B C 1
ATOM 4054 O O . ALA B 1 142 ? -17.172 -2.867 11.242 1 89.5 142 ALA B O 1
ATOM 4055 N N . VAL B 1 143 ? -17.078 -2.305 9.125 1 92.56 143 VAL B N 1
ATOM 4056 C CA . VAL B 1 143 ? -15.914 -1.445 9.305 1 92.56 143 VAL B CA 1
ATOM 4057 C C . VAL B 1 143 ? -16.328 -0.152 10.008 1 92.56 143 VAL B C 1
ATOM 4059 O O . VAL B 1 143 ? -17.266 0.519 9.57 1 92.56 143 VAL B O 1
ATOM 4062 N N . ASP B 1 144 ? -15.555 0.207 11.039 1 94.62 144 ASP B N 1
ATOM 4063 C CA . ASP B 1 144 ? -15.891 1.371 11.852 1 94.62 144 ASP B CA 1
ATOM 4064 C C . ASP B 1 144 ? -15.195 2.625 11.336 1 94.62 144 ASP B C 1
ATOM 4066 O O . ASP B 1 144 ? -15.719 3.732 11.453 1 94.62 144 ASP B O 1
ATOM 4070 N N . PHE B 1 145 ? -14.031 2.432 10.867 1 96.25 145 PHE B N 1
ATOM 4071 C CA . PHE B 1 145 ? -13.344 3.629 10.391 1 96.25 145 PHE B CA 1
ATOM 4072 C C . PHE B 1 145 ? -12.289 3.271 9.352 1 96.25 145 PHE B C 1
ATOM 4074 O O . PHE B 1 145 ? -11.789 2.143 9.328 1 96.25 145 PHE B O 1
ATOM 4081 N N . LEU B 1 146 ? -12.031 4.168 8.422 1 96.5 146 LEU B N 1
ATOM 4082 C CA . LEU B 1 146 ? -10.938 4.125 7.457 1 96.5 146 LEU B CA 1
ATOM 4083 C C . LEU B 1 146 ? -9.695 4.812 8.008 1 96.5 146 LEU B C 1
ATOM 4085 O O . LEU B 1 146 ? -9.734 5.996 8.352 1 96.5 146 LEU B O 1
ATOM 4089 N N . HIS B 1 147 ? -8.68 4.074 8.148 1 96.06 147 HIS B N 1
ATOM 4090 C CA . HIS B 1 147 ? -7.41 4.656 8.586 1 96.06 147 HIS B CA 1
ATOM 4091 C C . HIS B 1 147 ? -6.645 5.246 7.406 1 96.06 147 HIS B C 1
ATOM 4093 O O . HIS B 1 147 ? -6.371 4.551 6.426 1 96.06 147 HIS B O 1
ATOM 4099 N N . LEU B 1 148 ? -6.281 6.488 7.5 1 97.38 148 LEU B N 1
ATOM 4100 C CA . LEU B 1 148 ? -5.551 7.215 6.469 1 97.38 148 LEU B CA 1
ATOM 4101 C C . LEU B 1 148 ? -4.105 7.457 6.891 1 97.38 148 LEU B C 1
ATOM 4103 O O . LEU B 1 148 ? -3.852 8.148 7.883 1 97.38 148 LEU B O 1
ATOM 4107 N N . PRO B 1 149 ? -3.199 6.863 6.156 1 95.44 149 PRO B N 1
ATOM 4108 C CA . PRO B 1 149 ? -1.804 7.141 6.504 1 95.44 149 PRO B CA 1
ATOM 4109 C C . PRO B 1 149 ? -1.404 8.594 6.234 1 95.44 149 PRO B C 1
ATOM 4111 O O . PRO B 1 149 ? -1.925 9.219 5.309 1 95.44 149 PRO B O 1
ATOM 4114 N N . ASN B 1 150 ? -0.497 9.086 6.996 1 95.62 150 ASN B N 1
ATOM 4115 C CA . ASN B 1 150 ? -0.001 10.438 6.766 1 95.62 150 ASN B CA 1
ATOM 4116 C C . ASN B 1 150 ? 1.39 10.43 6.137 1 95.62 150 ASN B C 1
ATOM 4118 O O . ASN B 1 150 ? 2.227 9.594 6.488 1 95.62 150 ASN B O 1
ATOM 4122 N N . LEU B 1 151 ? 1.588 11.281 5.254 1 97.69 151 LEU B N 1
ATOM 4123 C CA . LEU B 1 151 ? 2.881 11.602 4.66 1 97.69 151 LEU B CA 1
ATOM 4124 C C . LEU B 1 151 ? 3.293 13.031 5.012 1 97.69 151 LEU B C 1
ATOM 4126 O O . LEU B 1 151 ? 2.441 13.883 5.281 1 97.69 151 LEU B O 1
ATOM 4130 N N . GLU B 1 152 ? 4.547 13.25 5.004 1 98 152 GLU B N 1
ATOM 4131 C CA . GLU B 1 152 ? 5.02 14.57 5.41 1 98 152 GLU B CA 1
ATOM 4132 C C . GLU B 1 152 ? 5.809 15.242 4.289 1 98 152 GLU B C 1
ATOM 4134 O O . GLU B 1 152 ? 6.605 14.594 3.6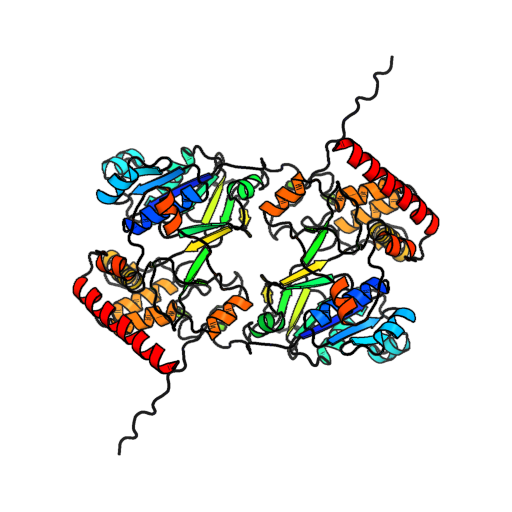09 1 98 152 GLU B O 1
ATOM 4139 N N . ARG B 1 153 ? 5.648 16.5 4.172 1 98.25 153 ARG B N 1
ATOM 4140 C CA . ARG B 1 153 ? 6.266 17.25 3.092 1 98.25 153 ARG B CA 1
ATOM 4141 C C . ARG B 1 153 ? 7.773 17.359 3.289 1 98.25 153 ARG B C 1
ATOM 4143 O O . ARG B 1 153 ? 8.242 17.641 4.395 1 98.25 153 ARG B O 1
ATOM 4150 N N . VAL B 1 154 ? 8.477 17.141 2.244 1 98.19 154 VAL B N 1
ATOM 4151 C CA . VAL B 1 154 ? 9.906 17.406 2.115 1 98.19 154 VAL B CA 1
ATOM 4152 C C . VAL B 1 154 ? 10.172 18.141 0.805 1 98.19 154 VAL B C 1
ATOM 4154 O O . VAL B 1 154 ? 9.289 18.25 -0.048 1 98.19 154 VAL B O 1
ATOM 4157 N N . PHE B 1 155 ? 11.398 18.656 0.717 1 98.06 155 PHE B N 1
ATOM 4158 C CA . PHE B 1 155 ? 11.758 19.469 -0.445 1 98.06 155 PHE B CA 1
ATOM 4159 C C . PHE B 1 155 ? 12.977 18.891 -1.145 1 98.06 155 PHE B C 1
ATOM 4161 O O . PHE B 1 155 ? 13.664 18.016 -0.595 1 98.06 155 PHE B O 1
ATOM 4168 N N . ASP B 1 156 ? 13.141 19.281 -2.434 1 97.12 156 ASP B N 1
ATOM 4169 C CA . ASP B 1 156 ? 14.422 19.109 -3.123 1 97.12 156 ASP B CA 1
ATOM 4170 C C . ASP B 1 156 ? 15.477 20.062 -2.555 1 97.12 156 ASP B C 1
ATOM 4172 O O . ASP B 1 156 ? 15.281 21.281 -2.535 1 97.12 156 ASP B O 1
ATOM 4176 N N . ALA B 1 157 ? 16.594 19.516 -2.09 1 95.81 157 ALA B N 1
ATOM 4177 C CA . ALA B 1 157 ? 17.625 20.312 -1.442 1 95.81 157 ALA B CA 1
ATOM 4178 C C . ALA B 1 157 ? 18.234 21.312 -2.418 1 95.81 157 ALA B C 1
ATOM 4180 O O . ALA B 1 157 ? 18.828 22.312 -2.002 1 95.81 157 ALA B O 1
ATOM 4181 N N . ALA B 1 158 ? 18.078 21.094 -3.688 1 94.31 158 ALA B N 1
ATOM 4182 C CA . ALA B 1 158 ? 18.734 21.922 -4.695 1 94.31 158 ALA B CA 1
ATOM 4183 C C . ALA B 1 158 ? 17.781 23 -5.211 1 94.31 158 ALA B C 1
ATOM 4185 O O . ALA B 1 158 ? 18.203 23.906 -5.953 1 94.31 158 ALA B O 1
ATOM 4186 N N . GLU B 1 159 ? 16.578 22.969 -4.871 1 95.44 159 GLU B N 1
ATOM 4187 C CA . GLU B 1 159 ? 15.594 23.891 -5.422 1 95.44 159 GLU B CA 1
ATOM 4188 C C . GLU B 1 159 ? 14.844 24.625 -4.316 1 95.44 159 GLU B C 1
ATOM 4190 O O . GLU B 1 159 ? 14.359 24 -3.365 1 95.44 159 GLU B O 1
ATOM 4195 N N . PRO B 1 160 ? 14.75 25.938 -4.457 1 96.44 160 PRO B N 1
ATOM 4196 C CA . PRO B 1 160 ? 13.977 26.672 -3.459 1 96.44 160 PRO B CA 1
ATOM 4197 C C . PRO B 1 160 ? 12.469 26.438 -3.598 1 96.44 160 PRO B C 1
ATOM 4199 O O . PRO B 1 160 ? 11.977 26.219 -4.703 1 96.44 160 PRO B O 1
ATOM 4202 N N . GLN B 1 161 ? 11.773 26.484 -2.467 1 97.75 161 GLN B N 1
ATOM 4203 C CA . GLN B 1 161 ? 10.312 26.516 -2.506 1 97.75 161 GLN B CA 1
ATOM 4204 C C . GLN B 1 161 ? 9.797 27.797 -3.139 1 97.75 161 GLN B C 1
ATOM 4206 O O . GLN B 1 161 ? 10.273 28.891 -2.82 1 97.75 161 GLN B O 1
ATOM 4211 N N . GLU B 1 162 ? 8.836 27.703 -4.023 1 97.81 162 GLU B N 1
ATOM 4212 C CA . GLU B 1 162 ? 8.234 28.891 -4.633 1 97.81 162 GLU B CA 1
ATOM 4213 C C . GLU B 1 162 ? 6.789 29.062 -4.172 1 97.81 162 GLU B C 1
ATOM 4215 O O . GLU B 1 162 ? 6.375 30.172 -3.834 1 97.81 162 GLU B O 1
ATOM 4220 N N . GLN B 1 163 ? 6.094 27.969 -4.156 1 98.06 163 GLN B N 1
ATOM 4221 C CA . GLN B 1 163 ? 4.688 27.969 -3.758 1 98.06 163 GLN B CA 1
ATOM 4222 C C . GLN B 1 163 ? 4.477 27.156 -2.482 1 98.06 163 GLN B C 1
ATOM 4224 O O . GLN B 1 163 ? 5.266 26.266 -2.17 1 98.06 163 GLN B O 1
ATOM 4229 N N . LEU B 1 164 ? 3.416 27.453 -1.771 1 98.12 164 LEU B N 1
ATOM 4230 C CA . LEU B 1 164 ? 3.164 26.891 -0.449 1 98.12 164 LEU B CA 1
ATOM 4231 C C . LEU B 1 164 ? 3.051 25.375 -0.518 1 98.12 164 LEU B C 1
ATOM 4233 O O . LEU B 1 164 ? 3.463 24.672 0.411 1 98.12 164 LEU B O 1
ATOM 4237 N N . PHE B 1 165 ? 2.541 24.875 -1.617 1 98.25 165 PHE B N 1
ATOM 4238 C CA . PHE B 1 165 ? 2.248 23.453 -1.649 1 98.25 165 PHE B CA 1
ATOM 4239 C C . PHE B 1 165 ? 3.24 22.719 -2.545 1 98.25 165 PHE B C 1
ATOM 4241 O O . PHE B 1 165 ? 2.973 21.594 -2.986 1 98.25 165 PHE B O 1
ATOM 4248 N N . ASP B 1 166 ? 4.426 23.359 -2.785 1 97.75 166 ASP B N 1
ATOM 4249 C CA . ASP B 1 166 ? 5.531 22.688 -3.453 1 97.75 166 ASP B CA 1
ATOM 4250 C C . ASP B 1 166 ? 6.094 21.562 -2.588 1 97.75 166 ASP B C 1
ATOM 4252 O O . ASP B 1 166 ? 5.914 21.562 -1.367 1 97.75 166 ASP B O 1
ATOM 4256 N N . GLY B 1 167 ? 6.777 20.625 -3.281 1 98.06 167 GLY B N 1
ATOM 4257 C CA . GLY B 1 167 ? 7.566 19.625 -2.59 1 98.06 167 GLY B CA 1
ATOM 4258 C C . GLY B 1 167 ? 7.07 18.219 -2.83 1 98.06 167 GLY B C 1
ATOM 4259 O O . GLY B 1 167 ? 6.297 17.969 -3.758 1 98.06 167 GLY B O 1
ATOM 4260 N N . TYR B 1 168 ? 7.641 17.312 -2.041 1 98.38 168 TYR B N 1
ATOM 4261 C CA . TYR B 1 168 ? 7.34 15.875 -2.018 1 98.38 168 TYR B CA 1
ATOM 4262 C C . TYR B 1 168 ? 6.785 15.461 -0.662 1 98.38 168 TYR B C 1
ATOM 4264 O O . TYR B 1 168 ? 6.785 16.25 0.286 1 98.38 168 TYR B O 1
ATOM 4272 N N . MET B 1 169 ? 6.215 14.32 -0.645 1 98.62 169 MET B N 1
ATOM 4273 C CA . MET B 1 169 ? 5.711 13.789 0.617 1 98.62 169 MET B CA 1
ATOM 4274 C C . MET B 1 169 ? 6.473 12.531 1.016 1 98.62 169 MET B C 1
ATOM 4276 O O . MET B 1 169 ? 6.492 11.547 0.269 1 98.62 169 MET B O 1
ATOM 4280 N N . ARG B 1 170 ? 7.074 12.539 2.15 1 97.75 170 ARG B N 1
ATOM 4281 C CA . ARG B 1 170 ? 7.816 11.398 2.686 1 97.75 170 ARG B CA 1
ATOM 4282 C C . ARG B 1 170 ? 6.934 10.547 3.586 1 97.75 170 ARG B C 1
ATOM 4284 O O . ARG B 1 170 ? 6.254 11.07 4.473 1 97.75 170 ARG B O 1
ATOM 4291 N N . ALA B 1 171 ? 6.949 9.25 3.326 1 96.12 171 ALA B N 1
ATOM 4292 C CA . ALA B 1 171 ? 6.203 8.305 4.148 1 96.12 171 ALA B CA 1
ATOM 4293 C C . ALA B 1 171 ? 7.02 7.867 5.359 1 96.12 171 ALA B C 1
ATOM 4295 O O . ALA B 1 171 ? 8.25 7.812 5.301 1 96.12 171 ALA B O 1
ATOM 4296 N N . PRO B 1 172 ? 6.305 7.578 6.48 1 94.06 172 PRO B N 1
ATOM 4297 C CA . PRO B 1 172 ? 7.027 7 7.617 1 94.06 172 PRO B CA 1
ATOM 4298 C C . PRO B 1 172 ? 7.52 5.582 7.344 1 94.06 172 PRO B C 1
ATOM 4300 O O . PRO B 1 172 ? 6.953 4.879 6.504 1 94.06 172 PRO B O 1
ATOM 4303 N N . LEU B 1 173 ? 8.508 5.227 8.07 1 90.31 173 LEU B N 1
ATOM 4304 C CA . LEU B 1 173 ? 8.945 3.834 8.055 1 90.31 173 LEU B CA 1
ATOM 4305 C C . LEU B 1 173 ? 7.871 2.928 8.656 1 90.31 173 LEU B C 1
ATOM 4307 O O . LEU B 1 173 ? 7.102 3.354 9.516 1 90.31 173 LEU B O 1
ATOM 4311 N N . LEU B 1 174 ? 7.867 1.764 8.094 1 77.94 174 LEU B N 1
ATOM 4312 C CA . LEU B 1 174 ? 6.852 0.817 8.547 1 77.94 174 LEU B CA 1
ATOM 4313 C C . LEU B 1 174 ? 7.043 0.479 10.023 1 77.94 174 LEU B C 1
ATOM 4315 O O . LEU B 1 174 ? 8.164 0.519 10.531 1 77.94 174 LEU B O 1
ATOM 4319 N N . ARG B 1 175 ? 5.871 0.118 10.539 1 71.56 175 ARG B N 1
ATOM 4320 C CA . ARG B 1 175 ? 5.926 -0.337 11.922 1 71.56 175 ARG B CA 1
ATOM 4321 C C . ARG B 1 175 ? 6.664 -1.668 12.031 1 71.56 175 ARG B C 1
ATOM 4323 O O . ARG B 1 175 ? 6.52 -2.535 11.172 1 71.56 175 ARG B O 1
ATOM 4330 N N . GLY B 1 176 ? 7.457 -1.846 13.055 1 65.5 176 GLY B N 1
ATOM 4331 C CA . GLY B 1 176 ? 8.172 -3.094 13.273 1 65.5 176 GLY B CA 1
ATOM 4332 C C . GLY B 1 176 ? 9.562 -3.096 12.664 1 65.5 176 GLY B C 1
ATOM 4333 O O . GLY B 1 176 ? 10.328 -4.035 12.867 1 65.5 176 GLY B O 1
ATOM 4334 N N . TRP B 1 177 ? 9.719 -2.068 11.844 1 68.06 177 TRP B N 1
ATOM 4335 C CA . TRP B 1 177 ? 11.07 -1.953 11.305 1 68.06 177 TRP B CA 1
ATOM 4336 C C . TRP B 1 177 ? 12.086 -1.735 12.422 1 68.06 177 TRP B C 1
ATOM 4338 O O . TRP B 1 177 ? 11.742 -1.224 13.492 1 68.06 177 TRP B O 1
ATOM 4348 N N . PRO B 1 178 ? 13.281 -2.324 12.109 1 63.12 178 PRO B N 1
ATOM 4349 C CA . PRO B 1 178 ? 14.297 -2.139 13.148 1 63.12 178 PRO B CA 1
ATOM 4350 C C . PRO B 1 178 ? 14.391 -0.693 13.625 1 63.12 178 PRO B C 1
ATOM 4352 O O . PRO B 1 178 ? 13.797 0.203 13.023 1 63.12 178 PRO B O 1
ATOM 4355 N N . ASP B 1 179 ? 15.047 -0.703 14.695 1 77.31 179 ASP B N 1
ATOM 4356 C CA . ASP B 1 179 ? 15.352 0.616 15.242 1 77.31 179 ASP B CA 1
ATOM 4357 C C . ASP B 1 179 ? 15.875 1.557 14.156 1 77.31 179 ASP B C 1
ATOM 4359 O O . ASP B 1 179 ? 16.797 1.207 13.414 1 77.31 179 ASP B O 1
ATOM 4363 N N . GLN B 1 180 ? 15.172 2.635 13.945 1 78.81 180 GLN B N 1
ATOM 4364 C CA . GLN B 1 180 ? 15.547 3.617 12.938 1 78.81 180 GLN B CA 1
ATOM 4365 C C . GLN B 1 180 ? 17.016 3.996 13.055 1 78.81 180 GLN B C 1
ATOM 4367 O O . GLN B 1 180 ? 17.625 4.449 12.078 1 78.81 180 GLN B O 1
ATOM 4372 N N . ALA B 1 181 ? 17.578 3.752 14.203 1 80 181 ALA B N 1
ATOM 4373 C CA . ALA B 1 181 ? 18.984 4.09 14.414 1 80 181 ALA B CA 1
ATOM 4374 C C . ALA B 1 181 ? 19.906 3.201 13.578 1 80 181 ALA B C 1
ATOM 4376 O O . ALA B 1 181 ? 21.031 3.582 13.266 1 80 181 ALA B O 1
ATOM 4377 N N . ASP B 1 182 ? 19.344 2.137 13.172 1 82.81 182 ASP B N 1
ATOM 4378 C CA . ASP B 1 182 ? 20.141 1.204 12.383 1 82.81 182 ASP B CA 1
ATOM 4379 C C . ASP B 1 182 ? 20.047 1.531 10.891 1 82.81 182 ASP B C 1
ATOM 4381 O O . ASP B 1 182 ? 20.828 1.028 10.094 1 82.81 182 ASP B O 1
ATOM 4385 N N . LEU B 1 183 ? 19.172 2.422 10.586 1 88.44 183 LEU B N 1
ATOM 4386 C CA . LEU B 1 183 ? 18.891 2.623 9.164 1 88.44 183 LEU B CA 1
ATOM 4387 C C . LEU B 1 183 ? 19.203 4.055 8.75 1 88.44 183 LEU B C 1
ATOM 4389 O O . LEU B 1 183 ? 19.688 4.289 7.637 1 88.44 183 LEU B O 1
ATOM 4393 N N . LEU B 1 184 ? 18.953 4.953 9.625 1 92.62 184 LEU B N 1
ATOM 4394 C CA . LEU B 1 184 ? 19 6.363 9.234 1 92.62 184 LEU B CA 1
ATOM 4395 C C . LEU B 1 184 ? 20.359 6.969 9.539 1 92.62 184 LEU B C 1
ATOM 4397 O O . LEU B 1 184 ? 21.078 6.484 10.422 1 92.62 184 LEU B O 1
ATOM 4401 N N . ASP B 1 185 ? 20.672 7.98 8.805 1 94 185 ASP B N 1
ATOM 4402 C CA . ASP B 1 185 ? 21.875 8.75 9.055 1 94 185 ASP B CA 1
ATOM 4403 C C . ASP B 1 185 ? 21.906 9.289 10.484 1 94 185 ASP B C 1
ATOM 4405 O O . ASP B 1 185 ? 20.922 9.875 10.945 1 94 185 ASP B O 1
ATOM 4409 N N . PRO B 1 186 ? 23.016 9.102 11.164 1 92.31 186 PRO B N 1
ATOM 4410 C CA . PRO B 1 186 ? 23.094 9.539 12.562 1 92.31 186 PRO B CA 1
ATOM 4411 C C . PRO B 1 186 ? 22.875 11.039 12.727 1 92.31 186 PRO B C 1
ATOM 4413 O O . PRO B 1 186 ? 22.484 11.492 13.797 1 92.31 186 PRO B O 1
ATOM 4416 N N . ALA B 1 187 ? 23.094 11.789 11.766 1 92.69 187 ALA B N 1
ATOM 4417 C CA . ALA B 1 187 ? 22.969 13.242 11.836 1 92.69 187 ALA B CA 1
ATOM 4418 C C . ALA B 1 187 ? 21.5 13.664 11.914 1 92.69 187 ALA B C 1
ATOM 4420 O O . ALA B 1 187 ? 21.188 14.773 12.359 1 92.69 187 ALA B O 1
ATOM 4421 N N . ILE B 1 188 ? 20.594 12.773 11.477 1 94.75 188 ILE B N 1
ATOM 4422 C CA . ILE B 1 188 ? 19.203 13.203 11.414 1 94.75 188 ILE B CA 1
ATOM 4423 C C . ILE B 1 188 ? 18.344 12.305 12.305 1 94.75 188 ILE B C 1
ATOM 4425 O O . ILE B 1 188 ? 17.266 12.711 12.758 1 94.75 188 ILE B O 1
ATOM 4429 N N . GLN B 1 189 ? 18.781 11.164 12.609 1 92.75 189 GLN B N 1
ATOM 4430 C CA . GLN B 1 189 ? 18 10.125 13.258 1 92.75 189 GLN B CA 1
ATOM 4431 C C . GLN B 1 189 ? 17.422 10.617 14.586 1 92.75 189 GLN B C 1
ATOM 4433 O O . GLN B 1 189 ? 16.266 10.344 14.906 1 92.75 189 GLN B O 1
ATOM 4438 N N . PRO B 1 190 ? 18.141 11.406 15.406 1 92.56 190 PRO B N 1
ATOM 4439 C CA . PRO B 1 190 ? 17.594 11.828 16.703 1 92.56 190 PRO B CA 1
ATOM 4440 C C . PRO B 1 190 ? 16.406 12.781 16.562 1 92.56 190 PRO B C 1
ATOM 4442 O O . PRO B 1 190 ? 15.648 12.969 17.516 1 92.56 190 PRO B O 1
ATOM 4445 N N . PHE B 1 191 ? 16.297 13.367 15.398 1 94.88 191 PHE B N 1
ATOM 4446 C CA . PHE B 1 191 ? 15.266 14.383 15.188 1 94.88 191 PHE B CA 1
ATOM 4447 C C . PHE B 1 191 ? 14.023 13.773 14.547 1 94.88 191 PHE B C 1
ATOM 4449 O O . PHE B 1 191 ? 13.031 14.469 14.312 1 94.88 191 PHE B O 1
ATOM 4456 N N . LEU B 1 192 ? 14.109 12.477 14.242 1 93.69 192 LEU B N 1
ATOM 4457 C CA . LEU B 1 192 ? 13.023 11.852 13.484 1 93.69 192 LEU B CA 1
ATOM 4458 C C . LEU B 1 192 ? 12.352 10.75 14.305 1 93.69 192 LEU B C 1
ATOM 4460 O O . LEU B 1 192 ? 12.969 10.18 15.203 1 93.69 192 LEU B O 1
ATOM 4464 N N . HIS B 1 193 ? 11.117 10.578 14.023 1 89.94 193 HIS B N 1
ATOM 4465 C CA . HIS B 1 193 ? 10.352 9.438 14.508 1 89.94 193 HIS B CA 1
ATOM 4466 C C . HIS B 1 193 ? 9.812 8.609 13.344 1 89.94 193 HIS B C 1
ATOM 4468 O O . HIS B 1 193 ? 9.008 9.102 12.539 1 89.94 193 HIS B O 1
ATOM 4474 N N . ARG B 1 194 ? 10.266 7.375 13.281 1 91.44 194 ARG B N 1
ATOM 4475 C CA . ARG B 1 194 ? 9.953 6.496 12.164 1 91.44 194 ARG B CA 1
ATOM 4476 C C . ARG B 1 194 ? 10.281 7.164 10.836 1 91.44 194 ARG B C 1
ATOM 4478 O O . ARG B 1 194 ? 9.5 7.086 9.883 1 91.44 194 ARG B O 1
ATOM 4485 N N . GLY B 1 195 ? 11.242 7.926 10.859 1 93.06 195 GLY B N 1
ATOM 4486 C CA . GLY B 1 195 ? 11.789 8.492 9.641 1 93.06 195 GLY B CA 1
ATOM 4487 C C . GLY B 1 195 ? 11.133 9.805 9.242 1 93.06 195 GLY B C 1
ATOM 4488 O O . GLY B 1 195 ? 11.43 10.352 8.18 1 93.06 195 GLY B O 1
ATOM 4489 N N . VAL B 1 196 ? 10.219 10.32 10.047 1 94.25 196 VAL B N 1
ATOM 4490 C CA . VAL B 1 196 ? 9.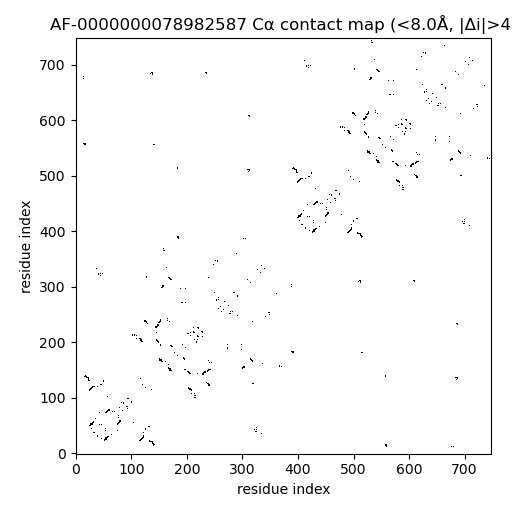586 11.594 9.719 1 94.25 196 VAL B CA 1
ATOM 4491 C C . VAL B 1 196 ? 9.734 12.562 10.891 1 94.25 196 VAL B C 1
ATOM 4493 O O . VAL B 1 196 ? 10.039 12.148 12.016 1 94.25 196 VAL B O 1
ATOM 4496 N N . VAL B 1 197 ? 9.461 13.828 10.641 1 93.81 197 VAL B N 1
ATOM 4497 C CA . VAL B 1 197 ? 9.758 14.898 11.594 1 93.81 197 VAL B CA 1
ATOM 4498 C C . VAL B 1 197 ? 8.594 15.07 12.562 1 93.81 197 VAL B C 1
ATOM 4500 O O . VAL B 1 197 ? 8.797 15.227 13.766 1 93.81 197 VAL B O 1
ATOM 4503 N N . ALA B 1 198 ? 7.422 15.023 12.117 1 90.81 198 ALA B N 1
ATOM 4504 C CA . ALA B 1 198 ? 6.25 15.328 12.93 1 90.81 198 ALA B CA 1
ATOM 4505 C C . ALA B 1 198 ? 5.684 14.07 13.578 1 90.81 198 ALA B C 1
ATOM 4507 O O . ALA B 1 198 ? 6.164 13.633 14.633 1 90.81 198 ALA B O 1
ATOM 4508 N N . HIS B 1 199 ? 4.762 13.359 12.938 1 83.56 199 HIS B N 1
ATOM 4509 C CA . HIS B 1 199 ? 4.176 12.148 13.492 1 83.56 199 HIS B CA 1
ATOM 4510 C C . HIS B 1 199 ? 3.773 11.18 12.383 1 83.56 199 HIS B C 1
ATOM 4512 O O . HIS B 1 199 ? 3.68 11.562 11.219 1 83.56 199 HIS B O 1
ATOM 4518 N N . SER B 1 200 ? 3.559 9.953 12.914 1 86.75 200 SER B N 1
ATOM 4519 C CA . SER B 1 200 ? 3.229 8.906 11.961 1 86.75 200 SER B CA 1
ATOM 4520 C C . SER B 1 200 ? 1.916 8.219 12.32 1 86.75 200 SER B C 1
ATOM 4522 O O . SER B 1 200 ? 1.676 7.074 11.93 1 86.75 200 SER B O 1
ATOM 4524 N N . GLN B 1 201 ? 1.054 8.859 12.992 1 88.88 201 GLN B N 1
ATOM 4525 C CA . GLN B 1 201 ? -0.127 8.195 13.539 1 88.88 201 GLN B CA 1
ATOM 4526 C C . GLN B 1 201 ? -1.226 8.078 12.484 1 88.88 201 GLN B C 1
ATOM 4528 O O . GLN B 1 201 ? -2.057 7.168 12.539 1 88.88 201 GLN B O 1
ATOM 4533 N N . GLY B 1 202 ? -1.188 9.016 11.547 1 93.69 202 GLY B N 1
ATOM 4534 C CA . GLY B 1 202 ? -2.264 9.062 10.562 1 93.69 202 GLY B CA 1
ATOM 4535 C C . GLY B 1 202 ? -3.535 9.68 11.109 1 93.69 202 GLY B C 1
ATOM 4536 O O . GLY B 1 202 ? -3.527 10.289 12.188 1 93.69 202 GLY B O 1
ATOM 4537 N N . LYS B 1 203 ? -4.629 9.648 10.273 1 97.06 203 LYS B N 1
ATOM 4538 C CA . LYS B 1 203 ? -5.965 10.133 10.617 1 97.06 203 LYS B CA 1
ATOM 4539 C C . LYS B 1 203 ? -7.031 9.102 10.258 1 97.06 203 LYS B C 1
ATOM 4541 O O . LYS B 1 203 ? -6.727 8.062 9.68 1 97.06 203 LYS B O 1
ATOM 4546 N N . SER B 1 204 ? -8.258 9.414 10.75 1 97 204 SER B N 1
ATOM 4547 C CA . SER B 1 204 ? -9.312 8.438 10.523 1 97 204 SER B CA 1
ATOM 4548 C C . SER B 1 204 ? -10.586 9.109 10.016 1 97 204 SER B C 1
ATOM 4550 O O . SER B 1 204 ? -10.953 10.188 10.484 1 97 204 SER B O 1
ATOM 4552 N N . ALA B 1 205 ? -11.148 8.555 8.969 1 98.31 205 ALA B N 1
ATOM 4553 C CA . ALA B 1 205 ? -12.562 8.797 8.68 1 98.31 205 ALA B CA 1
ATOM 4554 C C . ALA B 1 205 ? -13.453 7.812 9.438 1 98.31 205 ALA B C 1
ATOM 4556 O O . ALA B 1 205 ? -13.391 6.605 9.203 1 98.31 205 ALA B O 1
ATOM 4557 N N . VAL B 1 206 ? -14.312 8.32 10.289 1 98.19 206 VAL B N 1
ATOM 4558 C CA . VAL B 1 206 ? -15.07 7.484 11.219 1 98.19 206 VAL B CA 1
ATOM 4559 C C . VAL B 1 206 ? -16.531 7.41 10.781 1 98.19 206 VAL B C 1
ATOM 4561 O O . VAL B 1 206 ? -17.141 8.438 10.477 1 98.19 206 VAL B O 1
ATOM 4564 N N . ARG B 1 207 ? -17.016 6.184 10.727 1 97.06 207 ARG B N 1
ATOM 4565 C CA . ARG B 1 207 ? -18.422 5.984 10.414 1 97.06 207 ARG B CA 1
ATOM 4566 C C . ARG B 1 207 ? -19.312 6.621 11.477 1 97.06 207 ARG B C 1
ATOM 4568 O O . ARG B 1 207 ? -19.109 6.398 12.68 1 97.06 207 ARG B O 1
ATOM 4575 N N . VAL B 1 208 ? -20.297 7.375 11.062 1 97.44 208 VAL B N 1
ATOM 4576 C CA . VAL B 1 208 ? -21.188 8.086 11.977 1 97.44 208 VAL B CA 1
ATOM 4577 C C . VAL B 1 208 ? -22.312 7.156 12.438 1 97.44 208 VAL B C 1
ATOM 4579 O O . VAL B 1 208 ? -22.75 6.273 11.688 1 97.44 208 VAL B O 1
ATOM 4582 N N . GLY B 1 209 ? -22.734 7.34 13.68 1 94.5 209 GLY B N 1
ATOM 4583 C CA . GLY B 1 209 ? -23.859 6.586 14.211 1 94.5 209 GLY B CA 1
ATOM 4584 C C . GLY B 1 209 ? -23.453 5.402 15.062 1 94.5 209 GLY B C 1
ATOM 4585 O O . GLY B 1 209 ? -24.281 4.617 15.5 1 94.5 209 GLY B O 1
ATOM 4586 N N . ARG B 1 210 ? -22.172 5.258 15.188 1 93.5 210 ARG B N 1
ATOM 4587 C CA . ARG B 1 210 ? -21.625 4.203 16.047 1 93.5 210 ARG B CA 1
ATOM 4588 C C . ARG B 1 210 ? -21.297 4.738 17.438 1 93.5 210 ARG B C 1
ATOM 4590 O O . ARG B 1 210 ? -21.156 5.945 17.625 1 93.5 210 ARG B O 1
ATOM 4597 N N . LYS B 1 211 ? -21.281 3.836 18.375 1 90.56 211 LYS B N 1
ATOM 4598 C CA . LYS B 1 211 ? -20.906 4.223 19.734 1 90.56 211 LYS B CA 1
ATOM 4599 C C . LYS B 1 211 ? -19.391 4.305 19.875 1 90.56 211 LYS B C 1
ATOM 4601 O O . LYS B 1 211 ? -18.766 3.41 20.453 1 90.56 211 LYS B O 1
ATOM 4606 N N . LEU B 1 212 ? -18.875 5.367 19.359 1 93.31 212 LEU B N 1
ATOM 4607 C CA . LEU B 1 212 ? -17.438 5.562 19.344 1 93.31 212 LEU B CA 1
ATOM 4608 C C . LEU B 1 212 ? -17.062 6.949 19.844 1 93.31 212 LEU B C 1
ATOM 4610 O O . LEU B 1 212 ? -17.875 7.879 19.781 1 93.31 212 LEU B O 1
ATOM 4614 N N . TRP B 1 213 ? -15.953 6.984 20.422 1 90 213 TRP B N 1
ATOM 4615 C CA . TRP B 1 213 ? -15.258 8.25 20.625 1 90 213 TRP B CA 1
ATOM 4616 C C . TRP B 1 213 ? -14.281 8.523 19.484 1 90 213 TRP B C 1
AT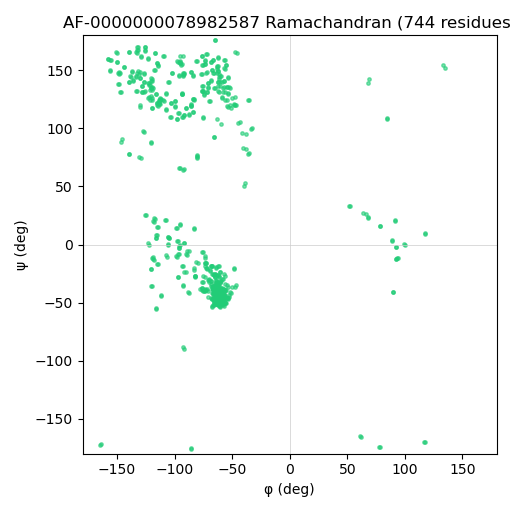OM 4618 O O . TRP B 1 213 ? -13.25 7.848 19.375 1 90 213 TRP B O 1
ATOM 4628 N N . PRO B 1 214 ? -14.523 9.438 18.672 1 86.88 214 PRO B N 1
ATOM 4629 C CA . PRO B 1 214 ? -13.773 9.547 17.422 1 86.88 214 PRO B CA 1
ATOM 4630 C C . PRO B 1 214 ? -12.297 9.852 17.656 1 86.88 214 PRO B C 1
ATOM 4632 O O . PRO B 1 214 ? -11.438 9.367 16.906 1 86.88 214 PRO B O 1
ATOM 4635 N N . GLY B 1 215 ? -12.016 10.656 18.766 1 87.81 215 GLY B N 1
ATOM 4636 C CA . GLY B 1 215 ? -10.641 11.078 18.922 1 87.81 215 GLY B CA 1
ATOM 4637 C C . GLY B 1 215 ? -10.133 11.922 17.766 1 87.81 215 GLY B C 1
ATOM 4638 O O . GLY B 1 215 ? -10.93 12.469 17 1 87.81 215 GLY B O 1
ATOM 4639 N N . ILE B 1 216 ? -8.727 12.094 17.688 1 85.62 216 ILE B N 1
ATOM 4640 C CA . ILE B 1 216 ? -8.203 12.938 16.609 1 85.62 216 ILE B CA 1
ATOM 4641 C C . ILE B 1 216 ? -7.285 12.109 15.711 1 85.62 216 ILE B C 1
ATOM 4643 O O . ILE B 1 216 ? -6.91 12.547 14.625 1 85.62 216 ILE B O 1
ATOM 4647 N N . HIS B 1 217 ? -6.898 10.945 16.094 1 87.88 217 HIS B N 1
ATOM 4648 C CA . HIS B 1 217 ? -6.129 10.039 15.25 1 87.88 217 HIS B CA 1
ATOM 4649 C C . HIS B 1 217 ? -6.914 8.766 14.945 1 87.88 217 HIS B C 1
ATOM 4651 O O . HIS B 1 217 ? -7.109 8.422 13.781 1 87.88 217 HIS B O 1
ATOM 4657 N N . SER B 1 218 ? -7.348 8.133 16.016 1 91.69 218 SER B N 1
ATOM 4658 C CA . SER B 1 218 ? -8.164 6.926 15.883 1 91.69 218 SER B CA 1
ATOM 4659 C C . SER B 1 218 ? -9.305 6.922 16.891 1 91.69 218 SER B C 1
ATOM 4661 O O . SER B 1 218 ? -9.148 7.371 18.031 1 91.69 218 SER B O 1
ATOM 4663 N N . PRO B 1 219 ? -10.406 6.363 16.422 1 93.25 219 PRO B N 1
ATOM 4664 C CA . PRO B 1 219 ? -11.523 6.273 17.359 1 93.25 219 PRO B CA 1
ATOM 4665 C C . PRO B 1 219 ? -11.312 5.199 18.422 1 93.25 219 PRO B C 1
ATOM 4667 O O . PRO B 1 219 ? -10.5 4.293 18.234 1 93.25 219 PRO B O 1
ATOM 4670 N N . ARG B 1 220 ? -12.016 5.383 19.484 1 91.19 220 ARG B N 1
ATOM 4671 C CA . ARG B 1 220 ? -12.023 4.41 20.578 1 91.19 220 ARG B CA 1
ATOM 4672 C C . ARG B 1 220 ? -13.445 3.994 20.922 1 91.19 220 ARG B C 1
ATOM 4674 O O . ARG B 1 220 ? -14.383 4.773 20.75 1 91.19 220 ARG B O 1
ATOM 4681 N N . ALA B 1 221 ? -13.516 2.779 21.312 1 89.56 221 ALA B N 1
ATOM 4682 C CA . ALA B 1 221 ? -14.797 2.299 21.828 1 89.56 221 ALA B CA 1
ATOM 4683 C C . ALA B 1 221 ? -14.891 2.471 23.328 1 89.56 221 ALA B C 1
ATOM 4685 O O . ALA B 1 221 ? -13.875 2.441 24.031 1 89.56 221 ALA B O 1
ATOM 4686 N N . PRO B 1 222 ? -16.125 2.709 23.75 1 85.62 222 PRO B N 1
ATOM 4687 C CA . PRO B 1 222 ? -16.281 2.736 25.219 1 85.62 222 PRO B CA 1
ATOM 4688 C C . PRO B 1 222 ? -15.812 1.445 25.875 1 85.62 222 PRO B C 1
ATOM 4690 O O . PRO B 1 222 ? -15.672 0.417 25.219 1 85.62 222 PRO B O 1
ATOM 4693 N N . SER B 1 223 ? -15.523 1.577 27.141 1 84.81 223 SER B N 1
ATOM 4694 C CA . SER B 1 223 ? -15.07 0.424 27.906 1 84.81 223 SER B CA 1
ATOM 4695 C C . SER B 1 223 ? -16.047 -0.739 27.797 1 84.81 223 SER B C 1
ATOM 4697 O O . SER B 1 223 ? -17.266 -0.541 27.859 1 84.81 223 SER B O 1
ATOM 4699 N N . GLY B 1 224 ? -15.57 -1.958 27.594 1 82.69 224 GLY B N 1
ATOM 4700 C CA . GLY B 1 224 ? -16.406 -3.148 27.516 1 82.69 224 GLY B CA 1
ATOM 4701 C C . GLY B 1 224 ? -16.812 -3.51 26.109 1 82.69 224 GLY B C 1
ATOM 4702 O O . GLY B 1 224 ? -17.422 -4.562 25.875 1 82.69 224 GLY B O 1
ATOM 4703 N N . HIS B 1 225 ? -16.547 -2.576 25.25 1 83.38 225 HIS B N 1
ATOM 4704 C CA . HIS B 1 225 ? -16.906 -2.852 23.859 1 83.38 225 HIS B CA 1
ATOM 4705 C C . HIS B 1 225 ? -15.711 -3.352 23.062 1 83.38 225 HIS B C 1
ATOM 4707 O O . HIS B 1 225 ? -14.562 -3.143 23.469 1 83.38 225 HIS B O 1
ATOM 4713 N N . ASP B 1 226 ? -16 -4.039 22 1 81.81 226 ASP B N 1
ATOM 4714 C CA . ASP B 1 226 ? -14.953 -4.523 21.109 1 81.81 226 ASP B CA 1
ATOM 4715 C C . ASP B 1 226 ? -14.188 -3.359 20.484 1 81.81 226 ASP B C 1
ATOM 4717 O O . ASP B 1 226 ? -14.734 -2.268 20.312 1 81.81 226 ASP B O 1
ATOM 4721 N N . ARG B 1 227 ? -13.008 -3.615 20.203 1 86.81 227 ARG B N 1
ATOM 4722 C CA . ARG B 1 227 ? -12.195 -2.625 19.5 1 86.81 227 ARG B CA 1
ATOM 4723 C C . ARG B 1 227 ? -12.797 -2.283 18.141 1 86.81 227 ARG B C 1
ATOM 4725 O O . ARG B 1 227 ? -13.281 -3.166 17.422 1 86.81 227 ARG B O 1
ATOM 4732 N N . PRO B 1 228 ? -12.797 -0.96 17.859 1 91.69 228 PRO B N 1
ATOM 4733 C CA . PRO B 1 228 ? -13.305 -0.579 16.531 1 91.69 228 PRO B CA 1
ATOM 4734 C C . PRO B 1 228 ? -12.555 -1.26 15.391 1 91.69 228 PRO B C 1
ATOM 4736 O O . PRO B 1 228 ? -11.336 -1.439 15.469 1 91.69 228 PRO B O 1
ATOM 4739 N N . LEU B 1 229 ? -13.25 -1.638 14.422 1 90.5 229 LEU B N 1
ATOM 4740 C CA . LEU B 1 229 ? -12.656 -2.299 13.258 1 90.5 229 LEU B CA 1
ATOM 4741 C C . LEU B 1 229 ? -12.156 -1.273 12.25 1 90.5 229 LEU B C 1
ATOM 4743 O O . LEU B 1 229 ? -12.93 -0.454 11.75 1 90.5 229 LEU B O 1
ATOM 4747 N N . LEU B 1 230 ? -10.906 -1.284 11.953 1 92.25 230 LEU B N 1
ATOM 4748 C CA . LEU B 1 230 ? -10.312 -0.334 11.016 1 92.25 230 LEU B CA 1
ATOM 4749 C C . LEU B 1 230 ? -10.086 -0.98 9.656 1 92.25 230 LEU B C 1
ATOM 4751 O O . LEU B 1 230 ? -9.906 -2.197 9.562 1 92.25 230 LEU B O 1
ATOM 4755 N N . TRP B 1 231 ? -10.203 -0.213 8.648 1 93.19 231 TRP B N 1
ATOM 4756 C CA . TRP B 1 231 ? -9.727 -0.535 7.305 1 93.19 231 TRP B CA 1
ATOM 4757 C C . TRP B 1 231 ? -8.578 0.379 6.898 1 93.19 231 TRP B C 1
ATOM 4759 O O . TRP B 1 231 ? -8.719 1.604 6.902 1 93.19 231 TRP B O 1
ATOM 4769 N N . PRO B 1 232 ? -7.402 -0.176 6.582 1 93.19 232 PRO B N 1
ATOM 4770 C CA . PRO B 1 232 ? -6.301 0.676 6.129 1 93.19 232 PRO B CA 1
ATOM 4771 C C . PRO B 1 232 ? -6.492 1.173 4.695 1 93.19 232 PRO B C 1
ATOM 4773 O O . PRO B 1 232 ? -6.695 0.37 3.783 1 93.19 232 PRO B O 1
ATOM 4776 N N . ALA B 1 233 ? -6.367 2.449 4.516 1 95.06 233 ALA B N 1
ATOM 4777 C CA . ALA B 1 233 ? -6.523 3.01 3.178 1 95.06 233 ALA B CA 1
ATOM 4778 C C . ALA B 1 233 ? -5.293 2.734 2.318 1 95.06 233 ALA B C 1
ATOM 4780 O O . ALA B 1 233 ? -4.16 2.916 2.768 1 95.06 233 ALA B O 1
ATOM 4781 N N . VAL B 1 234 ? -5.57 2.342 1.077 1 90.81 234 VAL B N 1
ATOM 4782 C CA . VAL B 1 234 ? -4.48 2.166 0.125 1 90.81 234 VAL B CA 1
ATOM 4783 C C . VAL B 1 234 ? -4.609 3.188 -1.003 1 90.81 234 VAL B C 1
ATOM 4785 O O . VAL B 1 234 ? -3.643 3.449 -1.724 1 90.81 234 VAL B O 1
ATOM 4788 N N . ASN B 1 235 ? -5.809 3.783 -1.125 1 94.12 235 ASN B N 1
ATOM 4789 C CA . ASN B 1 235 ? -6.07 4.727 -2.207 1 94.12 235 ASN B CA 1
ATOM 4790 C C . ASN B 1 235 ? -6.34 6.129 -1.676 1 94.12 235 ASN B C 1
ATOM 4792 O O . ASN B 1 235 ? -6.941 6.953 -2.367 1 94.12 235 ASN B O 1
ATOM 4796 N N . ALA B 1 236 ? -6.012 6.34 -0.464 1 97.75 236 ALA B N 1
ATOM 4797 C CA . ALA B 1 236 ? -6.195 7.645 0.171 1 97.75 236 ALA B CA 1
ATOM 4798 C C . ALA B 1 236 ? -5.117 7.898 1.221 1 97.75 236 ALA B C 1
ATOM 4800 O O . ALA B 1 236 ? -4.652 6.965 1.883 1 97.75 236 ALA B O 1
ATOM 4801 N N . ARG B 1 237 ? -4.75 9.125 1.363 1 98.19 237 ARG B N 1
ATOM 4802 C CA . ARG B 1 237 ? -3.682 9.484 2.289 1 98.19 237 ARG B CA 1
ATOM 4803 C C . ARG B 1 237 ? -3.816 10.938 2.74 1 98.19 237 ARG B C 1
ATOM 4805 O O . ARG B 1 237 ? -4.488 11.734 2.088 1 98.19 237 ARG B O 1
ATOM 4812 N N . VAL B 1 238 ? -3.215 11.227 3.844 1 98.56 238 VAL B N 1
ATOM 4813 C CA . VAL B 1 238 ? -3.186 12.578 4.383 1 98.56 238 VAL B CA 1
ATOM 4814 C C . VAL B 1 238 ? -1.821 13.211 4.117 1 98.56 238 VAL B C 1
ATOM 4816 O O . VAL B 1 238 ? -0.786 12.641 4.473 1 98.56 238 VAL B O 1
ATOM 4819 N N . LEU B 1 239 ? -1.821 14.32 3.428 1 98.69 239 LEU B N 1
ATOM 4820 C CA . LEU B 1 239 ? -0.612 15.094 3.176 1 98.69 239 LEU B CA 1
ATOM 4821 C C . LEU B 1 239 ? -0.411 16.156 4.258 1 98.69 239 LEU B C 1
ATOM 4823 O O . LEU B 1 239 ? -1.194 17.094 4.355 1 98.69 239 LEU B O 1
ATOM 4827 N N . HIS B 1 240 ? 0.583 15.969 5.035 1 98.38 240 HIS B N 1
ATOM 4828 C CA . HIS B 1 240 ? 0.848 16.844 6.172 1 98.38 240 HIS B CA 1
ATOM 4829 C C . HIS B 1 240 ? 1.884 17.906 5.816 1 98.38 240 HIS B C 1
ATOM 4831 O O . HIS B 1 240 ? 3.049 17.578 5.574 1 98.38 240 HIS B O 1
ATOM 4837 N N . TYR B 1 241 ? 1.469 19.109 5.781 1 97.69 241 TYR B N 1
ATOM 4838 C CA . TYR B 1 241 ? 2.332 20.25 5.508 1 97.69 241 TYR B CA 1
ATOM 4839 C C . TYR B 1 241 ? 2.795 20.906 6.805 1 97.69 241 TYR B C 1
ATOM 4841 O O . TYR B 1 241 ? 2.498 22.062 7.059 1 97.69 241 TYR B O 1
ATOM 4849 N N . ASP B 1 242 ? 3.619 20.125 7.594 1 94.5 242 ASP B N 1
ATOM 4850 C CA . ASP B 1 242 ? 4.148 20.562 8.883 1 94.5 242 ASP B CA 1
ATOM 4851 C C . ASP B 1 242 ? 5.113 21.734 8.711 1 94.5 242 ASP B C 1
ATOM 4853 O O . ASP B 1 242 ? 6.332 21.547 8.688 1 94.5 242 ASP B O 1
ATOM 4857 N N . GLY B 1 243 ? 4.621 22.953 8.805 1 94.94 243 GLY B N 1
ATOM 4858 C CA . GLY B 1 243 ? 5.34 24.141 8.391 1 94.94 243 GLY B CA 1
ATOM 4859 C C . GLY B 1 243 ? 5.203 24.438 6.906 1 94.94 243 GLY B C 1
ATOM 4860 O O . GLY B 1 243 ? 5.887 23.828 6.082 1 94.94 243 GLY B O 1
ATOM 4861 N N . LEU B 1 244 ? 4.426 25.531 6.609 1 96.94 244 LEU B N 1
ATOM 4862 C CA . LEU B 1 244 ? 4.145 25.828 5.207 1 96.94 244 LEU B CA 1
ATOM 4863 C C . LEU B 1 244 ? 5.398 26.312 4.488 1 96.94 244 LEU B C 1
ATOM 4865 O O . LEU B 1 244 ? 5.512 26.172 3.268 1 96.94 244 LEU B O 1
ATOM 4869 N N . THR B 1 245 ? 6.262 26.938 5.191 1 98.06 245 THR B N 1
ATOM 4870 C CA . THR B 1 245 ? 7.594 27.312 4.734 1 98.06 245 THR B CA 1
ATOM 4871 C C . THR B 1 245 ? 8.648 26.953 5.777 1 98.06 245 THR B C 1
ATOM 4873 O O . THR B 1 245 ? 8.312 26.641 6.918 1 98.06 245 THR B O 1
ATOM 4876 N N . GLY B 1 246 ? 9.906 26.984 5.316 1 97.44 246 GLY B N 1
ATOM 4877 C CA . GLY B 1 246 ? 10.969 26.766 6.285 1 97.44 246 GLY B CA 1
ATOM 4878 C C . GLY B 1 246 ? 10.938 27.766 7.434 1 97.44 246 GLY B C 1
ATOM 4879 O O . GLY B 1 246 ? 11.125 27.375 8.594 1 97.44 246 GLY B O 1
ATOM 4880 N N . PHE B 1 247 ? 10.758 29 7.105 1 97.25 247 PHE B N 1
ATOM 4881 C CA . PHE B 1 247 ? 10.664 30.047 8.125 1 97.25 247 PHE B CA 1
ATOM 4882 C C . PHE B 1 247 ? 9.516 29.766 9.086 1 97.25 247 PHE B C 1
ATOM 4884 O O . PHE B 1 247 ? 9.695 29.812 10.305 1 97.25 247 PHE B O 1
ATOM 4891 N N . HIS B 1 248 ? 8.359 29.469 8.539 1 96.38 248 HIS B N 1
ATOM 4892 C CA . HIS B 1 248 ? 7.176 29.156 9.336 1 96.38 248 HIS B CA 1
ATOM 4893 C C . HIS B 1 248 ? 7.438 28 10.289 1 96.38 248 HIS B C 1
ATOM 4895 O O . HIS B 1 248 ? 7.066 28.047 11.469 1 96.38 248 HIS B O 1
ATOM 4901 N N . TRP B 1 249 ? 8.078 26.938 9.828 1 95.81 249 TRP B N 1
ATOM 4902 C CA . TRP B 1 249 ? 8.367 25.766 10.633 1 95.81 249 TRP B CA 1
ATOM 4903 C C . TRP B 1 249 ? 9.273 26.109 11.805 1 95.81 249 TRP B C 1
ATOM 4905 O O . TRP B 1 249 ? 9.008 25.719 12.945 1 95.81 249 TRP B O 1
ATOM 4915 N N . ILE B 1 250 ? 10.312 26.844 11.508 1 94.94 250 ILE B N 1
ATOM 4916 C CA . ILE B 1 250 ? 11.273 27.234 12.531 1 94.94 250 ILE B CA 1
ATOM 4917 C C . ILE B 1 250 ? 10.586 28.109 13.586 1 94.94 250 ILE B C 1
ATOM 4919 O O . ILE B 1 250 ? 10.781 27.922 14.789 1 94.94 250 ILE B O 1
ATOM 4923 N N . MET B 1 251 ? 9.789 29.062 13.133 1 92.69 251 MET B N 1
ATOM 4924 C CA . MET B 1 251 ? 9.117 29.969 14.062 1 92.69 251 MET B CA 1
ATOM 4925 C C . MET B 1 251 ? 8.133 29.203 14.945 1 92.69 251 MET B C 1
ATOM 4927 O O . MET B 1 251 ? 7.988 29.516 16.125 1 92.69 251 MET B O 1
ATOM 4931 N N . LYS B 1 252 ? 7.488 28.219 14.406 1 89.06 252 LYS B N 1
ATOM 4932 C CA . LYS B 1 252 ? 6.59 27.391 15.195 1 89.06 252 LYS B CA 1
ATOM 4933 C C . LYS B 1 252 ? 7.352 26.641 16.281 1 89.06 252 LYS B C 1
ATOM 4935 O O . LYS B 1 252 ? 6.867 26.516 17.422 1 89.06 252 LYS B O 1
ATOM 4940 N N . LEU B 1 253 ? 8.477 26.109 15.953 1 89.38 253 LEU B N 1
ATOM 4941 C CA . LEU B 1 253 ? 9.297 25.422 16.938 1 89.38 253 LEU B CA 1
ATOM 4942 C C . LEU B 1 253 ? 9.758 26.375 18.031 1 89.38 253 LEU B C 1
ATOM 4944 O O . LEU B 1 253 ? 9.781 26 19.203 1 89.38 253 LEU B O 1
ATOM 4948 N N . LEU B 1 254 ? 10.094 27.547 17.594 1 86.31 254 LEU B N 1
ATOM 4949 C CA . LEU B 1 254 ? 10.539 28.562 18.547 1 86.31 254 LEU B CA 1
ATOM 4950 C C . LEU B 1 254 ? 9.414 28.953 19.484 1 86.31 254 LEU B C 1
ATOM 4952 O O . LEU B 1 254 ? 9.641 29.141 20.688 1 86.31 254 LEU B O 1
ATOM 4956 N N . ARG B 1 255 ? 8.234 29.062 18.938 1 80.06 255 ARG B N 1
ATOM 4957 C CA . ARG B 1 255 ? 7.066 29.391 19.75 1 80.06 255 ARG B CA 1
ATOM 4958 C C . ARG B 1 255 ? 6.746 28.281 20.734 1 80.06 255 ARG B C 1
ATOM 4960 O O . ARG B 1 255 ? 6.371 28.531 21.875 1 80.06 255 ARG B O 1
ATOM 4967 N N . GLY B 1 256 ? 6.672 27.094 20.266 1 69.88 256 GLY B N 1
ATOM 4968 C CA . GLY B 1 256 ? 6.422 25.953 21.125 1 69.88 256 GLY B CA 1
ATOM 4969 C C . GLY B 1 256 ? 7.289 25.938 22.375 1 69.88 256 GLY B C 1
ATOM 4970 O O . GLY B 1 256 ? 6.828 25.547 23.438 1 69.88 256 GLY B O 1
ATOM 4971 N N . TRP B 1 257 ? 8.32 26.344 22.25 1 57.75 257 TRP B N 1
ATOM 4972 C CA . TRP B 1 257 ? 9.219 26.484 23.391 1 57.75 257 TRP B CA 1
ATOM 4973 C C . TRP B 1 257 ? 8.75 27.609 24.312 1 57.75 257 TRP B C 1
ATOM 4975 O O . TRP B 1 257 ? 8.688 27.438 25.531 1 57.75 257 TRP B O 1
ATOM 4985 N N . THR B 1 258 ? 8.43 28.625 23.688 1 53.97 258 THR B N 1
ATOM 4986 C CA . THR B 1 258 ? 8.078 29.812 24.469 1 53.97 258 THR B CA 1
ATOM 4987 C C . THR B 1 258 ? 6.801 29.578 25.25 1 53.97 258 THR B C 1
ATOM 4989 O O . THR B 1 258 ? 6.695 29.984 26.422 1 53.97 258 THR B O 1
ATOM 4992 N N . ASP B 1 259 ? 5.812 29.031 24.609 1 57.06 259 ASP B N 1
ATOM 4993 C CA . ASP B 1 259 ? 4.508 28.844 25.234 1 57.06 259 ASP B CA 1
ATOM 4994 C C . ASP B 1 259 ? 4.598 27.875 26.422 1 57.06 259 ASP B C 1
ATOM 4996 O O . ASP B 1 259 ? 3.818 27.969 27.359 1 57.06 259 ASP B O 1
ATOM 5000 N N . ARG B 1 260 ? 5.371 26.797 26.312 1 55.34 260 ARG B N 1
ATOM 5001 C CA . ARG B 1 260 ? 5.398 25.781 27.375 1 55.34 260 ARG B CA 1
ATOM 5002 C C . ARG B 1 260 ? 6.348 26.188 28.5 1 55.34 260 ARG B C 1
ATOM 5004 O O . ARG B 1 260 ? 6.383 25.531 29.547 1 55.34 260 ARG B O 1
ATOM 5011 N N . GLY B 1 261 ? 6.805 27.484 28.547 1 51.25 261 GLY B N 1
ATOM 5012 C CA . GLY B 1 261 ? 7.77 27.906 29.547 1 51.25 261 GLY B CA 1
ATOM 5013 C C . GLY B 1 261 ? 9.148 27.297 29.344 1 51.25 261 GLY B C 1
ATOM 5014 O O . GLY B 1 261 ? 9.289 26.281 28.672 1 51.25 261 GLY B O 1
ATOM 5015 N N . GLY B 1 262 ? 10.172 27.859 29.531 1 48.91 262 GLY B N 1
ATOM 5016 C CA . GLY B 1 262 ? 11.602 27.562 29.562 1 48.91 262 GLY B CA 1
ATOM 5017 C C . GLY B 1 262 ? 11.945 26.375 30.453 1 48.91 262 GLY B C 1
ATOM 5018 O O . GLY B 1 262 ? 11.141 25.969 31.297 1 48.91 262 GLY B O 1
ATOM 5019 N N . GLY B 1 263 ? 12.539 25.141 30 1 46.62 263 GLY B N 1
ATOM 5020 C CA . GLY B 1 263 ? 13.109 24.062 30.781 1 46.62 263 GLY B CA 1
ATOM 5021 C C . GLY B 1 263 ? 12.672 22.688 30.312 1 46.62 263 GLY B C 1
ATOM 5022 O O . GLY B 1 263 ? 11.695 22.562 29.562 1 46.62 263 GLY B O 1
ATOM 5023 N N . ALA B 1 264 ? 13.383 21.719 30.469 1 48.81 264 ALA B N 1
ATOM 5024 C CA . ALA B 1 264 ? 13.273 20.312 30.094 1 48.81 264 ALA B CA 1
ATOM 5025 C C . ALA B 1 264 ? 11.93 19.734 30.516 1 48.81 264 ALA B C 1
ATOM 5027 O O . ALA B 1 264 ? 11.375 18.875 29.828 1 48.81 264 ALA B O 1
ATOM 5028 N N . ALA B 1 265 ? 11.445 20.125 31.578 1 46.53 265 ALA B N 1
ATOM 5029 C CA . ALA B 1 265 ? 10.273 19.531 32.219 1 46.53 265 ALA B CA 1
ATOM 5030 C C . ALA B 1 265 ? 9.008 19.828 31.422 1 46.53 265 ALA B C 1
ATOM 5032 O O . ALA B 1 265 ? 8.094 19 31.359 1 46.53 265 ALA B O 1
ATOM 5033 N N . ALA B 1 266 ? 8.945 20.938 30.797 1 48.81 266 ALA B N 1
ATOM 5034 C CA . ALA B 1 266 ? 7.738 21.406 30.125 1 48.81 266 ALA B CA 1
ATOM 5035 C C . ALA B 1 266 ? 7.492 20.625 28.828 1 48.81 266 ALA B C 1
ATOM 5037 O O . ALA B 1 266 ? 6.371 20.594 28.328 1 48.81 266 ALA B O 1
ATOM 5038 N N . HIS B 1 267 ? 8.531 19.859 28.5 1 53.84 267 HIS B N 1
ATOM 5039 C CA . HIS B 1 267 ? 8.453 19.156 27.219 1 53.84 267 HIS B CA 1
ATOM 5040 C C . HIS B 1 267 ? 8.438 17.641 27.422 1 53.84 267 HIS B C 1
ATOM 5042 O O . HIS B 1 267 ? 8.578 16.891 26.453 1 53.84 267 HIS B O 1
ATOM 5048 N N . ALA B 1 268 ? 8.336 17.219 28.625 1 52.06 268 ALA B N 1
ATOM 5049 C CA . ALA B 1 268 ? 8.422 15.797 28.984 1 52.06 268 ALA B CA 1
ATOM 5050 C C . ALA B 1 268 ? 7.301 15 28.312 1 52.06 268 ALA B C 1
ATOM 5052 O O . ALA B 1 268 ? 7.449 13.797 28.062 1 52.06 268 ALA B O 1
ATOM 5053 N N . GLY B 1 269 ? 6.246 15.703 27.859 1 62.72 269 GLY B N 1
ATOM 5054 C CA . GLY B 1 269 ? 5.148 14.938 27.281 1 62.72 269 GLY B CA 1
ATOM 5055 C C . GLY B 1 269 ? 5.266 14.742 25.781 1 62.72 269 GLY B C 1
ATOM 5056 O O . GLY B 1 269 ? 4.508 13.977 25.188 1 62.72 269 GLY B O 1
ATOM 5057 N N . LEU B 1 270 ? 6.348 15.273 25.25 1 73.25 270 LEU B N 1
ATOM 5058 C CA . LEU B 1 270 ? 6.508 15.188 23.797 1 73.25 270 LEU B CA 1
ATOM 5059 C C . LEU B 1 270 ? 7.359 13.977 23.422 1 73.25 270 LEU B C 1
ATOM 5061 O O . LEU B 1 270 ? 8.133 13.477 24.234 1 73.25 270 LEU B O 1
ATOM 5065 N N . ALA B 1 271 ? 7.18 13.555 22.219 1 80.12 271 ALA B N 1
ATOM 5066 C CA . ALA B 1 271 ? 8.031 12.492 21.672 1 80.12 271 ALA B CA 1
ATOM 5067 C C . ALA B 1 271 ? 9.492 12.922 21.672 1 80.12 271 ALA B C 1
ATOM 5069 O O . ALA B 1 271 ? 9.805 14.102 21.484 1 80.12 271 ALA B O 1
ATOM 5070 N N . PRO B 1 272 ? 10.406 11.992 21.906 1 85.06 272 PRO B N 1
ATOM 5071 C CA . PRO B 1 272 ? 11.828 12.312 21.953 1 85.06 272 PRO B CA 1
ATOM 5072 C C . PRO B 1 272 ? 12.32 13.086 20.734 1 85.06 272 PRO B C 1
ATOM 5074 O O . PRO B 1 272 ? 13.125 14.008 20.859 1 85.06 272 PRO B O 1
ATOM 5077 N N . ALA B 1 273 ? 11.891 12.758 19.625 1 89.31 273 ALA B N 1
ATOM 5078 C CA . ALA B 1 273 ? 12.312 13.445 18.406 1 89.31 273 ALA B CA 1
ATOM 5079 C C . ALA B 1 273 ? 11.922 14.922 18.453 1 89.31 273 ALA B C 1
ATOM 5081 O O . ALA B 1 273 ? 12.719 15.789 18.094 1 89.31 273 ALA B O 1
ATOM 5082 N N . ARG B 1 274 ? 10.742 15.195 18.875 1 87.44 274 ARG B N 1
ATOM 5083 C CA . ARG B 1 274 ? 10.273 16.578 18.953 1 87.44 274 ARG B CA 1
ATOM 5084 C C . ARG B 1 274 ? 11.031 17.344 20.016 1 87.44 274 ARG B C 1
ATOM 5086 O O . ARG B 1 274 ? 11.344 18.531 19.828 1 87.44 274 ARG B O 1
ATOM 5093 N N . GLN B 1 275 ? 11.336 16.672 21.078 1 87.38 275 GLN B N 1
ATOM 5094 C CA . GLN B 1 275 ? 12.164 17.281 22.094 1 87.38 275 GLN B CA 1
ATOM 5095 C C . GLN B 1 275 ? 13.531 17.688 21.547 1 87.38 275 GLN B C 1
ATOM 5097 O O . GLN B 1 275 ? 14.023 18.781 21.812 1 87.38 275 GLN B O 1
ATOM 5102 N N . ALA B 1 276 ? 14.07 16.828 20.797 1 92.19 276 ALA B N 1
ATOM 5103 C CA . ALA B 1 276 ? 15.367 17.094 20.203 1 92.19 276 ALA B CA 1
ATOM 5104 C C . ALA B 1 276 ? 15.297 18.297 19.25 1 92.19 276 ALA B C 1
ATOM 5106 O O . ALA B 1 276 ? 16.203 19.141 19.234 1 92.19 276 ALA B O 1
ATOM 5107 N N . GLN B 1 277 ? 14.273 18.406 18.516 1 92.38 277 GLN B N 1
ATOM 5108 C CA . GLN B 1 277 ? 14.07 19.531 17.594 1 92.38 277 GLN B CA 1
ATOM 5109 C C . GLN B 1 277 ? 13.969 20.844 18.359 1 92.38 277 GLN B C 1
ATOM 5111 O O . GLN B 1 277 ? 14.672 21.812 18.047 1 92.38 277 GLN B O 1
ATOM 5116 N N . ILE B 1 278 ? 13.141 20.844 19.359 1 88.38 278 ILE B N 1
ATOM 5117 C CA . ILE B 1 278 ? 12.898 22.047 20.141 1 88.38 278 ILE B CA 1
ATOM 5118 C C . ILE B 1 278 ? 14.172 22.453 20.875 1 88.38 278 ILE B C 1
ATOM 5120 O O . ILE B 1 278 ? 14.508 23.641 20.922 1 88.38 278 ILE B O 1
ATOM 5124 N N . ALA B 1 279 ? 14.852 21.484 21.406 1 89.25 279 ALA B N 1
ATOM 5125 C CA . ALA B 1 279 ? 16.109 21.766 22.109 1 89.25 279 ALA B CA 1
ATOM 5126 C C . ALA B 1 279 ? 17.125 22.406 21.172 1 89.25 279 ALA B C 1
ATOM 5128 O O . ALA B 1 279 ? 17.797 23.375 21.547 1 89.25 279 ALA B O 1
ATOM 5129 N N . TYR B 1 280 ? 17.234 21.906 20.016 1 93.06 280 TYR B N 1
ATOM 5130 C CA . TYR B 1 280 ? 18.172 22.453 19.031 1 93.06 280 TYR B CA 1
ATOM 5131 C C . TYR B 1 280 ? 17.812 23.891 18.688 1 93.06 280 TYR B C 1
ATOM 5133 O O . TYR B 1 280 ? 18.688 24.766 18.641 1 93.06 280 TYR B O 1
ATOM 5141 N N . VAL B 1 281 ? 16.578 24.125 18.469 1 90.5 281 VAL B N 1
ATOM 5142 C CA . VAL B 1 281 ? 16.125 25.453 18.078 1 90.5 281 VAL B CA 1
ATOM 5143 C C . VAL B 1 281 ? 16.344 26.438 19.234 1 90.5 281 VAL B C 1
ATOM 5145 O O . VAL B 1 281 ? 16.75 27.578 19.016 1 90.5 281 VAL B O 1
ATOM 5148 N N . ASP B 1 282 ? 16.109 25.969 20.375 1 86 282 ASP B N 1
ATOM 5149 C CA . ASP B 1 282 ? 16.312 26.812 21.547 1 86 282 ASP B CA 1
ATOM 5150 C C . ASP B 1 282 ? 17.797 27.156 21.719 1 86 282 ASP B C 1
ATOM 5152 O O . ASP B 1 282 ? 18.141 28.312 21.984 1 86 282 ASP B O 1
ATOM 5156 N N . GLU B 1 283 ? 18.594 26.203 21.562 1 91.31 283 GLU B N 1
ATOM 5157 C CA . GLU B 1 283 ? 20.031 26.391 21.719 1 91.31 283 GLU B CA 1
ATOM 5158 C C . GLU B 1 283 ? 20.578 27.344 20.656 1 91.31 283 GLU B C 1
ATOM 5160 O O . GLU B 1 283 ? 21.578 28.031 20.891 1 91.31 283 GLU B O 1
ATOM 5165 N N . ASN B 1 284 ? 19.906 27.406 19.578 1 92.94 284 ASN B N 1
ATOM 5166 C CA . ASN B 1 284 ? 20.422 28.188 18.453 1 92.94 284 ASN B CA 1
ATOM 5167 C C . ASN B 1 284 ? 19.5 29.344 18.109 1 92.94 284 ASN B C 1
ATOM 5169 O O . ASN B 1 284 ? 19.453 29.797 16.969 1 92.94 284 ASN B O 1
ATOM 5173 N N . ARG B 1 285 ? 18.656 29.828 18.984 1 86.06 285 ARG B N 1
ATOM 5174 C CA . ARG B 1 285 ? 17.594 30.812 18.75 1 86.06 285 ARG B CA 1
ATOM 5175 C C . ARG B 1 285 ? 18.156 32.094 18.141 1 86.06 285 ARG B C 1
ATOM 5177 O O . ARG B 1 285 ? 17.469 32.781 17.391 1 86.06 285 ARG B O 1
ATOM 5184 N N . GLY B 1 286 ? 19.391 32.469 18.344 1 85 286 GLY B N 1
ATOM 5185 C CA . GLY B 1 286 ? 20 33.688 17.797 1 85 286 GLY B CA 1
ATOM 5186 C C . GLY B 1 286 ? 20.781 33.438 16.531 1 85 286 GLY B C 1
ATOM 5187 O O . GLY B 1 286 ? 21.328 34.375 15.945 1 85 286 GLY B O 1
ATOM 5188 N N . ASP B 1 287 ? 20.781 32.219 16.031 1 94.31 287 ASP B N 1
ATOM 5189 C CA . ASP B 1 287 ? 21.562 31.828 14.867 1 94.31 287 ASP B CA 1
ATOM 5190 C C . ASP B 1 287 ? 20.672 31.297 13.75 1 94.31 287 ASP B C 1
ATOM 5192 O O . ASP B 1 287 ? 20.547 30.094 13.57 1 94.31 287 ASP B O 1
ATOM 5196 N N . MET B 1 288 ? 20.203 32.25 12.93 1 95 288 MET B N 1
ATOM 5197 C CA . MET B 1 288 ? 19.25 31.906 11.867 1 95 288 MET B CA 1
ATOM 5198 C C . MET B 1 288 ? 19.906 31 10.828 1 95 288 MET B C 1
ATOM 5200 O O . MET B 1 288 ? 19.234 30.234 10.156 1 95 288 MET B O 1
ATOM 5204 N N . PHE B 1 289 ? 21.203 31.094 10.695 1 96.12 289 PHE B N 1
ATOM 5205 C CA . PHE B 1 289 ? 21.906 30.203 9.781 1 96.12 289 PHE B CA 1
ATOM 5206 C C . PHE B 1 289 ? 21.812 28.75 10.258 1 96.12 289 PHE B C 1
ATOM 5208 O O . PHE B 1 289 ? 21.5 27.859 9.477 1 96.12 289 PHE B O 1
ATOM 5215 N N . ALA B 1 290 ? 22.094 28.547 11.5 1 96.94 290 ALA B N 1
ATOM 5216 C CA . ALA B 1 290 ? 21.984 27.203 12.07 1 96.94 290 ALA B CA 1
ATOM 5217 C C . ALA B 1 290 ? 20.562 26.672 11.945 1 96.94 290 ALA B C 1
ATOM 5219 O O . ALA B 1 290 ? 20.375 25.469 11.695 1 96.94 290 ALA B O 1
ATOM 5220 N N . LEU B 1 291 ? 19.625 27.516 12.125 1 97 291 LEU B N 1
ATOM 5221 C CA . LEU B 1 291 ? 18.234 27.094 12.055 1 97 291 LEU B CA 1
ATOM 5222 C C . LEU B 1 291 ? 17.828 26.781 10.617 1 97 291 LEU B C 1
ATOM 5224 O O . LEU B 1 291 ? 17.062 25.844 10.367 1 97 291 LEU B O 1
ATOM 5228 N N . LEU B 1 292 ? 18.312 27.547 9.703 1 96.88 292 LEU B N 1
ATOM 5229 C CA . LEU B 1 292 ? 18.109 27.219 8.289 1 96.88 292 LEU B CA 1
ATOM 5230 C C . LEU B 1 292 ? 18.734 25.859 7.961 1 96.88 292 LEU B C 1
ATOM 5232 O O . LEU B 1 292 ? 18.109 25.047 7.262 1 96.88 292 LEU B O 1
ATOM 5236 N N . GLN B 1 293 ? 19.891 25.641 8.469 1 95.81 293 GLN B N 1
ATOM 5237 C CA . GLN B 1 293 ? 20.562 24.359 8.227 1 95.81 293 GLN B CA 1
ATOM 5238 C C . GLN B 1 293 ? 19.766 23.203 8.82 1 95.81 293 GLN B C 1
ATOM 5240 O O . GLN B 1 293 ? 19.75 22.109 8.258 1 95.81 293 GLN B O 1
ATOM 5245 N N . LEU B 1 294 ? 19.188 23.422 9.961 1 96.38 294 LEU B N 1
ATOM 5246 C CA . LEU B 1 294 ? 18.328 22.406 10.547 1 96.38 294 LEU B CA 1
ATOM 5247 C C . LEU B 1 294 ? 17.172 22.047 9.617 1 96.38 294 LEU B C 1
ATOM 5249 O O . LEU B 1 294 ? 16.891 20.875 9.383 1 96.38 294 LEU B O 1
ATOM 5253 N N . HIS B 1 295 ? 16.516 23.094 9.156 1 97.12 295 HIS B N 1
ATOM 5254 C CA . HIS B 1 295 ? 15.414 22.875 8.219 1 97.12 295 HIS B CA 1
ATOM 5255 C C . HIS B 1 295 ? 15.883 22.078 7.004 1 97.12 295 HIS B C 1
ATOM 5257 O O . HIS B 1 295 ? 15.234 21.109 6.602 1 97.12 295 HIS B O 1
ATOM 5263 N N . GLN B 1 296 ? 16.969 22.484 6.406 1 96 296 GLN B N 1
ATOM 5264 C CA . GLN B 1 296 ? 17.5 21.812 5.219 1 96 296 GLN B CA 1
ATOM 5265 C C . GLN B 1 296 ? 17.859 20.359 5.516 1 96 296 GLN B C 1
ATOM 5267 O O . GLN B 1 296 ? 17.609 19.469 4.703 1 96 296 GLN B O 1
ATOM 5272 N N . ARG B 1 297 ? 18.406 20.156 6.633 1 95.69 297 ARG B N 1
ATOM 5273 C CA . ARG B 1 297 ? 18.844 18.828 7.031 1 95.69 297 ARG B CA 1
ATOM 5274 C C . ARG B 1 297 ? 17.656 17.891 7.223 1 95.69 297 ARG B C 1
ATOM 5276 O O . ARG B 1 297 ? 17.719 16.703 6.871 1 95.69 297 ARG B O 1
ATOM 5283 N N . LEU B 1 298 ? 16.594 18.344 7.766 1 96.81 298 LEU B N 1
ATOM 5284 C CA . LEU B 1 298 ? 15.492 17.484 8.172 1 96.81 298 LEU B CA 1
ATOM 5285 C C . LEU B 1 298 ? 14.406 17.453 7.105 1 96.81 298 LEU B C 1
ATOM 5287 O O . LEU B 1 298 ? 13.695 16.453 6.973 1 96.81 298 LEU B O 1
ATOM 5291 N N . LYS B 1 299 ? 14.297 18.531 6.332 1 97.25 299 LYS B N 1
ATOM 5292 C CA . LYS B 1 299 ? 13.109 18.641 5.484 1 97.25 299 LYS B CA 1
ATOM 5293 C C . LYS B 1 299 ? 13.5 18.781 4.016 1 97.25 299 LYS B C 1
ATOM 5295 O O . LYS B 1 299 ? 12.633 18.906 3.148 1 97.25 299 LYS B O 1
ATOM 5300 N N . ALA B 1 300 ? 14.703 18.797 3.666 1 96.94 300 ALA B N 1
ATOM 5301 C CA . ALA B 1 300 ? 15.172 18.812 2.281 1 96.94 300 ALA B CA 1
ATOM 5302 C C . ALA B 1 300 ? 16.062 17.609 1.986 1 96.94 300 ALA B C 1
ATOM 5304 O O . ALA B 1 300 ? 16.891 17.219 2.812 1 96.94 300 ALA B O 1
ATOM 5305 N N . LEU B 1 301 ? 15.844 17.031 0.856 1 96.56 301 LEU B N 1
ATOM 5306 C CA . LEU B 1 301 ? 16.562 15.82 0.47 1 96.56 301 LEU B CA 1
ATOM 5307 C C . LEU B 1 301 ? 17.375 16.047 -0.805 1 96.56 301 LEU B C 1
ATOM 5309 O O . LEU B 1 301 ? 16.875 16.672 -1.753 1 96.56 301 LEU B O 1
ATOM 5313 N N . PRO B 1 302 ? 18.656 15.586 -0.81 1 94.88 302 PRO B N 1
ATOM 5314 C CA . PRO B 1 302 ? 19.359 15.594 -2.096 1 94.88 302 PRO B CA 1
ATOM 5315 C C . PRO B 1 302 ? 18.688 14.695 -3.135 1 94.88 302 PRO B C 1
ATOM 5317 O O . PRO B 1 302 ? 17.906 13.812 -2.781 1 94.88 302 PRO B O 1
ATOM 5320 N N . LEU B 1 303 ? 19 14.93 -4.379 1 94.12 303 LEU B N 1
ATOM 5321 C CA . LEU B 1 303 ? 18.375 14.227 -5.496 1 94.12 303 LEU B CA 1
ATOM 5322 C C . LEU B 1 303 ? 18.531 12.719 -5.348 1 94.12 303 LEU B C 1
ATOM 5324 O O . LEU B 1 303 ? 17.578 11.969 -5.625 1 94.12 303 LEU B O 1
ATOM 5328 N N . VAL B 1 304 ? 19.656 12.266 -4.891 1 93.62 304 VAL B N 1
ATOM 5329 C CA . VAL B 1 304 ? 19.922 10.836 -4.754 1 93.62 304 VAL B CA 1
ATOM 5330 C C . VAL B 1 304 ? 18.953 10.219 -3.756 1 93.62 304 VAL B C 1
ATOM 5332 O O . VAL B 1 304 ? 18.469 9.102 -3.963 1 93.62 304 VAL B O 1
ATOM 5335 N N . ASP B 1 305 ? 18.656 10.93 -2.682 1 95.75 305 ASP B N 1
ATOM 5336 C CA . ASP B 1 305 ? 17.703 10.438 -1.688 1 95.75 305 ASP B CA 1
ATOM 5337 C C . ASP B 1 305 ? 16.266 10.492 -2.215 1 95.75 305 ASP B C 1
ATOM 5339 O O . ASP B 1 305 ? 15.461 9.602 -1.943 1 95.75 305 ASP B O 1
ATOM 5343 N N . LEU B 1 306 ? 15.977 11.555 -2.939 1 96.62 306 LEU B N 1
ATOM 5344 C CA . LEU B 1 306 ? 14.648 11.648 -3.533 1 96.62 306 LEU B CA 1
ATOM 5345 C C . LEU B 1 306 ? 14.375 10.445 -4.438 1 96.62 306 LEU B C 1
ATOM 5347 O O . LEU B 1 306 ? 13.328 9.805 -4.328 1 96.62 306 LEU B O 1
ATOM 5351 N N . GLU B 1 307 ? 15.297 10.125 -5.254 1 95.19 307 GLU B N 1
ATOM 5352 C CA . GLU B 1 307 ? 15.156 9.016 -6.191 1 95.19 307 GLU B CA 1
ATOM 5353 C C . GLU B 1 307 ? 15.094 7.676 -5.461 1 95.19 307 GLU B C 1
ATOM 5355 O O . GLU B 1 307 ? 14.281 6.816 -5.797 1 95.19 307 GLU B O 1
ATOM 5360 N N . ARG B 1 308 ? 15.93 7.578 -4.512 1 95.56 308 ARG B N 1
ATOM 5361 C CA . ARG B 1 308 ? 15.984 6.344 -3.74 1 95.56 308 ARG B CA 1
ATOM 5362 C C . ARG B 1 308 ? 14.672 6.109 -2.994 1 95.56 308 ARG B C 1
ATOM 5364 O O . ARG B 1 308 ? 14.094 5.023 -3.059 1 95.56 308 ARG B O 1
ATOM 5371 N N . LEU B 1 309 ? 14.242 7.098 -2.283 1 96.31 309 LEU B N 1
ATOM 5372 C CA . LEU B 1 309 ? 13.016 6.969 -1.505 1 96.31 309 LEU B CA 1
ATOM 5373 C C . LEU B 1 309 ? 11.82 6.711 -2.414 1 96.31 309 LEU B C 1
ATOM 5375 O O . LEU B 1 309 ? 10.891 5.988 -2.037 1 96.31 309 LEU B O 1
ATOM 5379 N N . GLU B 1 310 ? 11.797 7.312 -3.578 1 96.19 310 GLU B N 1
ATOM 5380 C CA . GLU B 1 310 ? 10.75 7.031 -4.551 1 96.19 310 GLU B CA 1
ATOM 5381 C C . GLU B 1 310 ? 10.781 5.57 -4.992 1 96.19 310 GLU B C 1
ATOM 5383 O O . GLU B 1 310 ? 9.742 4.91 -5.043 1 96.19 310 GLU B O 1
ATOM 5388 N N . ALA B 1 311 ? 11.914 5.07 -5.238 1 95.31 311 ALA B N 1
ATOM 5389 C CA . ALA B 1 311 ? 12.086 3.703 -5.715 1 95.31 311 ALA B CA 1
ATOM 5390 C C . ALA B 1 311 ? 11.57 2.695 -4.695 1 95.31 311 ALA B C 1
ATOM 5392 O O . ALA B 1 311 ? 10.992 1.671 -5.062 1 95.31 311 ALA B O 1
ATOM 5393 N N . ILE B 1 312 ? 11.734 3.016 -3.447 1 94.38 312 ILE B N 1
ATOM 5394 C CA . ILE B 1 312 ? 11.43 1.997 -2.449 1 94.38 312 ILE B CA 1
ATOM 5395 C C . ILE B 1 312 ? 10.094 2.318 -1.774 1 94.38 312 ILE B C 1
ATOM 5397 O O . ILE B 1 312 ? 9.75 1.722 -0.751 1 94.38 312 ILE B O 1
ATOM 5401 N N . GLY B 1 313 ? 9.406 3.348 -2.262 1 94.19 313 GLY B N 1
ATOM 5402 C CA . GLY B 1 313 ? 8.023 3.572 -1.869 1 94.19 313 GLY B CA 1
ATOM 5403 C C . GLY B 1 313 ? 7.891 4.48 -0.661 1 94.19 313 GLY B C 1
ATOM 5404 O O . GLY B 1 313 ? 6.855 4.48 0.007 1 94.19 313 GLY B O 1
ATOM 5405 N N . LEU B 1 314 ? 8.883 5.273 -0.355 1 95.31 314 LEU B N 1
ATOM 5406 C CA . LEU B 1 314 ? 8.836 6.148 0.809 1 95.31 314 LEU B CA 1
ATOM 5407 C C . LEU B 1 314 ? 8.625 7.602 0.388 1 95.31 314 LEU B C 1
ATOM 5409 O O . LEU B 1 314 ? 8.594 8.5 1.232 1 95.31 314 LEU B O 1
ATOM 5413 N N . LEU B 1 315 ? 8.523 7.832 -0.911 1 97.12 315 LEU B N 1
ATOM 5414 C CA . LEU B 1 315 ? 8.32 9.188 -1.403 1 97.12 315 LEU B CA 1
ATOM 5415 C C . LEU B 1 315 ? 7.129 9.242 -2.359 1 97.12 315 LEU B C 1
ATOM 5417 O O . LEU B 1 315 ? 6.977 8.367 -3.215 1 97.12 315 LEU B O 1
ATOM 5421 N N . TRP B 1 316 ? 6.34 10.273 -2.162 1 97.31 316 TRP B N 1
ATOM 5422 C CA . TRP B 1 316 ? 5.137 10.484 -2.957 1 97.31 316 TRP B CA 1
ATOM 5423 C C . TRP B 1 316 ? 5.125 11.883 -3.566 1 97.31 316 TRP B C 1
ATOM 5425 O O . TRP B 1 316 ? 5.543 12.844 -2.926 1 97.31 316 TRP B O 1
ATOM 5435 N N . ARG B 1 317 ? 4.695 11.969 -4.781 1 97.12 317 ARG B N 1
ATOM 5436 C CA . ARG B 1 317 ? 4.469 13.258 -5.426 1 97.12 317 ARG B CA 1
ATOM 5437 C C . ARG B 1 317 ? 2.998 13.656 -5.352 1 97.12 317 ARG B C 1
ATOM 5439 O O . ARG B 1 317 ? 2.156 13.055 -6.027 1 97.12 317 ARG B O 1
ATOM 5446 N N . PRO B 1 318 ? 2.758 14.617 -4.527 1 97.69 318 PRO B N 1
ATOM 5447 C CA . PRO B 1 318 ? 1.353 15 -4.363 1 97.69 318 PRO B CA 1
ATOM 5448 C C . PRO B 1 318 ? 0.728 15.516 -5.66 1 97.69 318 PRO B C 1
ATOM 5450 O O . PRO B 1 318 ? 1.411 16.141 -6.469 1 97.69 318 PRO B O 1
ATOM 5453 N N . ARG B 1 319 ? -0.586 15.297 -5.836 1 97.12 319 ARG B N 1
ATOM 5454 C CA . ARG B 1 319 ? -1.307 15.711 -7.035 1 97.12 319 ARG B CA 1
ATOM 5455 C C . ARG B 1 319 ? -2.369 16.75 -6.703 1 97.12 319 ARG B C 1
ATOM 5457 O O . ARG B 1 319 ? -3.123 17.188 -7.582 1 97.12 319 ARG B O 1
ATOM 5464 N N . ILE B 1 320 ? -2.438 17.219 -5.504 1 98.06 320 ILE B N 1
ATOM 5465 C CA . ILE B 1 320 ? -3.469 18.172 -5.113 1 98.06 320 ILE B CA 1
ATOM 5466 C C . ILE B 1 320 ? -3.156 19.547 -5.707 1 98.06 320 ILE B C 1
ATOM 5468 O O . ILE B 1 320 ? -1.999 19.844 -6.004 1 98.06 320 ILE B O 1
ATOM 5472 N N . ASP B 1 321 ? -4.242 20.359 -5.871 1 97.75 321 ASP B N 1
ATOM 5473 C CA . ASP B 1 321 ? -4.133 21.719 -6.371 1 97.75 321 ASP B CA 1
ATOM 5474 C C . ASP B 1 321 ? -5.062 22.672 -5.613 1 97.75 321 ASP B C 1
ATOM 5476 O O . ASP B 1 321 ? -6.078 23.109 -6.148 1 97.75 321 ASP B O 1
ATOM 5480 N N . PRO B 1 322 ? -4.633 23.047 -4.418 1 97.88 322 PRO B N 1
ATOM 5481 C CA . PRO B 1 322 ? -5.48 23.953 -3.627 1 97.88 322 PRO B CA 1
ATOM 5482 C C . PRO B 1 322 ? -5.734 25.281 -4.324 1 97.88 322 PRO B C 1
ATOM 5484 O O . PRO B 1 322 ? -6.789 25.891 -4.125 1 97.88 322 PRO B O 1
ATOM 5487 N N . GLY B 1 323 ? -4.785 25.781 -5.125 1 97.62 323 GLY B N 1
ATOM 5488 C CA . GLY B 1 323 ? -5.016 26.984 -5.891 1 97.62 323 GLY B CA 1
ATOM 5489 C C . GLY B 1 323 ? -6.203 26.891 -6.828 1 97.62 323 GLY B C 1
ATOM 5490 O O . GLY B 1 323 ? -7.031 27.797 -6.895 1 97.62 323 GLY B O 1
ATOM 5491 N N . ALA B 1 324 ? -6.289 25.828 -7.566 1 97.75 324 ALA B N 1
ATOM 5492 C CA . ALA B 1 324 ? -7.418 25.594 -8.461 1 97.75 324 ALA B CA 1
ATOM 5493 C C . ALA B 1 324 ? -8.727 25.516 -7.68 1 97.75 324 ALA B C 1
ATOM 5495 O O . ALA B 1 324 ? -9.758 26.016 -8.133 1 97.75 324 ALA B O 1
ATOM 5496 N N . ALA B 1 325 ? -8.656 24.875 -6.52 1 98.06 325 ALA B N 1
ATOM 5497 C CA . ALA B 1 325 ? -9.844 24.766 -5.684 1 98.06 325 ALA B CA 1
ATOM 5498 C C . ALA B 1 325 ? -10.328 26.141 -5.223 1 98.06 325 ALA B C 1
ATOM 5500 O O . ALA B 1 325 ? -11.531 26.406 -5.219 1 98.06 325 ALA B O 1
ATOM 5501 N N . LEU B 1 326 ? -9.438 26.953 -4.812 1 97.56 326 LEU B N 1
ATOM 5502 C CA . LEU B 1 326 ? -9.773 28.312 -4.395 1 97.56 326 LEU B CA 1
ATOM 5503 C C . LEU B 1 326 ? -10.43 29.094 -5.531 1 97.56 326 LEU B C 1
ATOM 5505 O O . LEU B 1 326 ? -11.492 29.703 -5.34 1 97.56 326 LEU B O 1
ATOM 5509 N N . ARG B 1 327 ? -9.867 29.016 -6.668 1 96.81 327 ARG B N 1
ATOM 5510 C CA . ARG B 1 327 ? -10.398 29.719 -7.824 1 96.81 327 ARG B CA 1
ATOM 5511 C C . ARG B 1 327 ? -11.805 29.25 -8.156 1 96.81 327 ARG B C 1
ATOM 5513 O O . ARG B 1 327 ? -12.68 30.047 -8.492 1 96.81 327 ARG B O 1
ATOM 5520 N N . ALA B 1 328 ? -12.031 28.031 -8.078 1 96.38 328 ALA B N 1
ATOM 5521 C CA . ALA B 1 328 ? -13.336 27.453 -8.391 1 96.38 328 ALA B CA 1
ATOM 5522 C C . ALA B 1 328 ? -14.414 28 -7.469 1 96.38 328 ALA B C 1
ATOM 5524 O O . ALA B 1 328 ? -15.594 28.062 -7.844 1 96.38 328 ALA B O 1
ATOM 5525 N N . LEU B 1 329 ? -14.047 28.391 -6.297 1 94.94 329 LEU B N 1
ATOM 5526 C CA . LEU B 1 329 ? -14.992 28.938 -5.328 1 94.94 329 LEU B CA 1
ATOM 5527 C C . LEU B 1 329 ? -15.016 30.453 -5.371 1 94.94 329 LEU B C 1
ATOM 5529 O O . LEU B 1 329 ? -15.68 31.094 -4.551 1 94.94 329 LEU B O 1
ATOM 5533 N N . GLY B 1 330 ? -14.172 31.016 -6.258 1 92.75 330 GLY B N 1
ATOM 5534 C CA . GLY B 1 330 ? -14.102 32.469 -6.375 1 92.75 330 GLY B CA 1
ATOM 5535 C C . GLY B 1 330 ? -13.281 33.125 -5.27 1 92.75 330 GLY B C 1
ATOM 5536 O O . GLY B 1 330 ? -13.461 34.281 -4.973 1 92.75 330 GLY B O 1
ATOM 5537 N N . LEU B 1 331 ? -12.516 32.312 -4.598 1 92.19 331 LEU B N 1
ATOM 5538 C CA . LEU B 1 331 ? -11.641 32.844 -3.557 1 92.19 331 LEU B CA 1
ATOM 5539 C C . LEU B 1 331 ? -10.258 33.156 -4.117 1 92.19 331 LEU B C 1
ATOM 5541 O O . LEU B 1 331 ? -9.805 32.5 -5.07 1 92.19 331 LEU B O 1
ATOM 5545 N N . THR B 1 332 ? -9.695 34.156 -3.611 1 88.44 332 THR B N 1
ATOM 5546 C CA . THR B 1 332 ? -8.344 34.531 -4.012 1 88.44 332 THR B CA 1
ATOM 5547 C C . THR B 1 332 ? -7.398 34.5 -2.812 1 88.44 332 THR B C 1
ATOM 5549 O O . THR B 1 332 ? -7.77 34.938 -1.717 1 88.44 332 THR B O 1
ATOM 5552 N N . ALA B 1 333 ? -6.297 33.906 -2.986 1 92.19 333 ALA B N 1
ATOM 5553 C CA . ALA B 1 333 ? -5.25 33.875 -1.969 1 92.19 333 ALA B CA 1
ATOM 5554 C C . ALA B 1 333 ? -3.867 33.812 -2.607 1 92.19 333 ALA B C 1
ATOM 5556 O O . ALA B 1 333 ? -3.682 33.156 -3.641 1 92.19 333 ALA B O 1
ATOM 5557 N N . ASP B 1 334 ? -2.918 34.594 -2.053 1 96.12 334 ASP B N 1
ATOM 5558 C CA . ASP B 1 334 ? -1.521 34.469 -2.461 1 96.12 334 ASP B CA 1
ATOM 5559 C C . ASP B 1 334 ? -0.874 33.219 -1.875 1 96.12 334 ASP B C 1
ATOM 5561 O O . ASP B 1 334 ? -0.592 33.156 -0.677 1 96.12 334 ASP B O 1
ATOM 5565 N N . LEU B 1 335 ? -0.619 32.281 -2.74 1 97.75 335 LEU B N 1
ATOM 5566 C CA . LEU B 1 335 ? -0.083 30.984 -2.283 1 97.75 335 LEU B CA 1
ATOM 5567 C C . LEU B 1 335 ? 1.43 30.938 -2.467 1 97.75 335 LEU B C 1
ATOM 5569 O O . LEU B 1 335 ? 2.027 29.859 -2.428 1 97.75 335 LEU B O 1
ATOM 5573 N N . SER B 1 336 ? 2.072 32.062 -2.705 1 98.12 336 SER B N 1
ATOM 5574 C CA . SER B 1 336 ? 3.523 32.094 -2.844 1 98.12 336 SER B CA 1
ATOM 5575 C C . SER B 1 336 ? 4.211 31.984 -1.486 1 98.12 336 SER B C 1
ATOM 5577 O O . SER B 1 336 ? 3.695 32.5 -0.485 1 98.12 336 SER B O 1
ATOM 5579 N N . ARG B 1 337 ? 5.367 31.344 -1.482 1 97.81 337 ARG B N 1
ATOM 5580 C CA . ARG B 1 337 ? 6.184 31.266 -0.276 1 97.81 337 ARG B CA 1
ATOM 5581 C C . ARG B 1 337 ? 6.516 32.656 0.254 1 97.81 337 ARG B C 1
ATOM 5583 O O . ARG B 1 337 ? 6.402 32.906 1.455 1 97.81 337 ARG B O 1
ATOM 5590 N N . VAL B 1 338 ? 6.922 33.562 -0.636 1 97.06 338 VAL B N 1
ATOM 5591 C CA . VAL B 1 338 ? 7.336 34.938 -0.271 1 97.06 338 VAL B CA 1
ATOM 5592 C C . VAL B 1 338 ? 6.168 35.656 0.367 1 97.06 338 VAL B C 1
ATOM 5594 O O . VAL B 1 338 ? 6.309 36.25 1.443 1 97.06 338 VAL B O 1
ATOM 5597 N N . GLY B 1 339 ? 5.059 35.656 -0.326 1 96.75 339 GLY B N 1
ATOM 5598 C CA . GLY B 1 339 ? 3.873 36.312 0.21 1 96.75 339 GLY B CA 1
ATOM 5599 C C . GLY B 1 339 ? 3.473 35.781 1.577 1 96.75 339 GLY B C 1
ATOM 5600 O O . GLY B 1 339 ? 3.105 36.562 2.461 1 96.75 339 GLY B O 1
ATOM 5601 N N . PHE B 1 340 ? 3.557 34.562 1.808 1 97.5 340 PHE B N 1
ATOM 5602 C CA . PHE B 1 340 ? 3.188 33.938 3.076 1 97.5 340 PHE B CA 1
ATOM 5603 C C . PHE B 1 340 ? 4.125 34.375 4.191 1 97.5 340 PHE B C 1
ATOM 5605 O O . PHE B 1 340 ? 3.676 34.812 5.258 1 97.5 340 PHE B O 1
ATOM 5612 N N . ASP B 1 341 ? 5.43 34.219 3.922 1 97.19 341 ASP B N 1
ATOM 5613 C CA . ASP B 1 341 ? 6.406 34.594 4.941 1 97.19 341 ASP B CA 1
ATOM 5614 C C . ASP B 1 341 ? 6.277 36.062 5.316 1 97.19 341 ASP B C 1
ATOM 5616 O O . ASP B 1 341 ? 6.434 36.438 6.48 1 97.19 341 ASP B O 1
ATOM 5620 N N . GLU B 1 342 ? 5.992 36.875 4.312 1 95.19 342 GLU B N 1
ATOM 5621 C CA . GLU B 1 342 ? 5.859 38.312 4.555 1 95.19 342 GLU B CA 1
ATOM 5622 C C . GLU B 1 342 ? 4.621 38.625 5.395 1 95.19 342 GLU B C 1
ATOM 5624 O O . GLU B 1 342 ? 4.629 39.531 6.207 1 95.19 342 GLU B O 1
ATOM 5629 N N . GLY B 1 343 ? 3.578 37.875 5.211 1 91.94 343 GLY B N 1
ATOM 5630 C CA . GLY B 1 343 ? 2.32 38.125 5.898 1 91.94 343 GLY B CA 1
ATOM 5631 C C . GLY B 1 343 ? 2.225 37.406 7.234 1 91.94 343 GLY B C 1
ATOM 5632 O O . GLY B 1 343 ? 1.3 37.656 8.008 1 91.94 343 GLY B O 1
ATOM 5633 N N . LEU B 1 344 ? 3.195 36.594 7.551 1 93.38 344 LEU B N 1
ATOM 5634 C CA . LEU B 1 344 ? 3.166 35.812 8.773 1 93.38 344 LEU B CA 1
ATOM 5635 C C . LEU B 1 344 ? 3.387 36.688 10 1 93.38 344 LEU B C 1
ATOM 5637 O O . LEU B 1 344 ? 4.262 37.562 9.992 1 93.38 344 LEU B O 1
ATOM 5641 N N . GLU B 1 345 ? 2.529 36.531 10.984 1 88.31 345 GLU B N 1
ATOM 5642 C CA . GLU B 1 345 ? 2.688 37.25 12.258 1 88.31 345 GLU B CA 1
ATOM 5643 C C . GLU B 1 345 ? 2.588 36.281 13.438 1 88.31 345 GLU B C 1
ATOM 5645 O O . GLU B 1 345 ? 1.586 35.562 13.586 1 88.31 345 GLU B O 1
ATOM 5650 N N . LEU B 1 346 ? 3.652 36.219 14.156 1 87.19 346 LEU B N 1
ATOM 5651 C CA . LEU B 1 346 ? 3.697 35.406 15.367 1 87.19 346 LEU B CA 1
ATOM 5652 C C . LEU B 1 346 ? 4.262 36.188 16.531 1 87.19 346 LEU B C 1
ATOM 5654 O O . LEU B 1 346 ? 5.086 37.094 16.344 1 87.19 346 LEU B O 1
ATOM 5658 N N . ASP B 1 347 ? 3.756 35.875 17.719 1 83.12 347 ASP B N 1
ATOM 5659 C CA . ASP B 1 347 ? 4.238 36.531 18.922 1 83.12 347 ASP B CA 1
ATOM 5660 C C . ASP B 1 347 ? 5.547 35.906 19.406 1 83.12 347 ASP B C 1
ATOM 5662 O O . ASP B 1 347 ? 5.559 35.156 20.391 1 83.12 347 ASP B O 1
ATOM 5666 N N . ILE B 1 348 ? 6.594 36.188 18.766 1 84.81 348 ILE B N 1
ATOM 5667 C CA . ILE B 1 348 ? 7.945 35.719 19.047 1 84.81 348 ILE B CA 1
ATOM 5668 C C . ILE B 1 348 ? 8.898 36.906 19.125 1 84.81 348 ILE B C 1
ATOM 5670 O O . ILE B 1 348 ? 8.844 37.812 18.297 1 84.81 348 ILE B O 1
ATOM 5674 N N . PRO B 1 349 ? 9.734 36.938 20.234 1 85.81 349 PRO B N 1
ATOM 5675 C CA . PRO B 1 349 ? 10.703 38.031 20.312 1 85.81 349 PRO B CA 1
ATOM 5676 C C . PRO B 1 349 ? 11.547 38.156 19.047 1 85.81 349 PRO B C 1
ATOM 5678 O O . PRO B 1 349 ? 11.969 37.156 18.469 1 85.81 349 PRO B O 1
ATOM 5681 N N . ASP B 1 350 ? 11.727 39.406 18.531 1 89.5 350 ASP B N 1
ATOM 5682 C CA . ASP B 1 350 ? 12.594 39.719 17.406 1 89.5 350 ASP B CA 1
ATOM 5683 C C . ASP B 1 350 ? 12.094 39.094 16.109 1 89.5 350 ASP B C 1
ATOM 5685 O O . ASP B 1 350 ? 12.883 38.781 15.211 1 89.5 350 ASP B O 1
ATOM 5689 N N . PHE B 1 351 ? 10.852 38.875 16.031 1 92.62 351 PHE B N 1
ATOM 5690 C CA . PHE B 1 351 ? 10.234 38.156 14.938 1 92.62 351 PHE B CA 1
ATOM 5691 C C . PHE B 1 351 ? 10.594 38.781 13.602 1 92.62 351 PHE B C 1
ATOM 5693 O O . PHE B 1 351 ? 11 38.094 12.664 1 92.62 351 PHE B O 1
ATOM 5700 N N . ASP B 1 352 ? 10.508 40.094 13.477 1 94.69 352 ASP B N 1
ATOM 5701 C CA . ASP B 1 352 ? 10.789 40.781 12.219 1 94.69 352 ASP B CA 1
ATOM 5702 C C . ASP B 1 352 ? 12.258 40.656 11.828 1 94.69 352 ASP B C 1
ATOM 5704 O O . ASP B 1 352 ? 12.586 40.531 10.648 1 94.69 352 ASP B O 1
ATOM 5708 N N . ARG B 1 353 ? 13.078 40.75 12.773 1 95 353 ARG B N 1
ATOM 5709 C CA . ARG B 1 353 ? 14.5 40.562 12.508 1 95 353 ARG B CA 1
ATOM 5710 C C . ARG B 1 353 ? 14.781 39.156 11.992 1 95 353 ARG B C 1
ATOM 5712 O O . ARG B 1 353 ? 15.57 38.969 11.062 1 95 353 ARG B O 1
ATOM 5719 N N . HIS B 1 354 ? 14.148 38.219 12.633 1 95.12 354 HIS B N 1
ATOM 5720 C CA . HIS B 1 354 ? 14.289 36.812 12.188 1 95.12 354 HIS B CA 1
ATOM 5721 C C . HIS B 1 354 ? 13.836 36.656 10.734 1 95.12 354 HIS B C 1
ATOM 5723 O O . HIS B 1 354 ? 14.5 36 9.945 1 95.12 354 HIS B O 1
ATOM 5729 N N . ARG B 1 355 ? 12.742 37.25 10.383 1 96.44 355 ARG B N 1
ATOM 5730 C CA . ARG B 1 355 ? 12.18 37.156 9.039 1 96.44 355 ARG B CA 1
ATOM 5731 C C . ARG B 1 355 ? 13.156 37.719 8 1 96.44 355 ARG B C 1
ATOM 5733 O O . ARG B 1 355 ? 13.398 37.062 6.973 1 96.44 355 ARG B O 1
ATOM 5740 N N . ILE B 1 356 ? 13.68 38.875 8.266 1 96.69 356 ILE B N 1
ATOM 5741 C CA . ILE B 1 356 ? 14.609 39.531 7.355 1 96.69 356 ILE B CA 1
ATOM 5742 C C . ILE B 1 356 ? 15.859 38.688 7.191 1 96.69 356 ILE B C 1
ATOM 5744 O O . ILE B 1 356 ? 16.312 38.438 6.07 1 96.69 356 ILE B O 1
ATOM 5748 N N . ARG B 1 357 ? 16.391 38.219 8.273 1 96.69 357 ARG B N 1
ATOM 5749 C CA . ARG B 1 357 ? 17.609 37.406 8.242 1 96.69 357 ARG B CA 1
ATOM 5750 C C . ARG B 1 357 ? 17.359 36.094 7.5 1 96.69 357 ARG B C 1
ATOM 5752 O O . ARG B 1 357 ? 18.203 35.656 6.703 1 96.69 357 ARG B O 1
ATOM 5759 N N . TRP B 1 358 ? 16.266 35.469 7.797 1 96.75 358 TRP B N 1
ATOM 5760 C CA . TRP B 1 358 ? 15.922 34.219 7.117 1 96.75 358 TRP B CA 1
ATOM 5761 C C . TRP B 1 358 ? 15.859 34.438 5.605 1 96.75 358 TRP B C 1
ATOM 5763 O O . TRP B 1 358 ? 16.438 33.656 4.844 1 96.75 358 TRP B O 1
ATOM 5773 N N . ARG B 1 359 ? 15.156 35.438 5.203 1 96.62 359 ARG B N 1
ATOM 5774 C CA . ARG B 1 359 ? 14.992 35.75 3.781 1 96.62 359 ARG B CA 1
ATOM 5775 C C . ARG B 1 359 ? 16.344 35.875 3.096 1 96.62 359 ARG B C 1
ATOM 5777 O O . ARG B 1 359 ? 16.562 35.312 2.018 1 96.62 359 ARG B O 1
ATOM 5784 N N . ARG B 1 360 ? 17.188 36.562 3.693 1 96.62 360 ARG B N 1
ATOM 5785 C CA . ARG B 1 360 ? 18.531 36.781 3.141 1 96.62 360 ARG B CA 1
ATOM 5786 C C . ARG B 1 360 ? 19.297 35.469 3.059 1 96.62 360 ARG B C 1
ATOM 5788 O O . ARG B 1 360 ? 19.859 35.156 2.014 1 96.62 360 ARG B O 1
ATOM 5795 N N . LEU B 1 361 ? 19.328 34.75 4.141 1 97.06 361 LEU B N 1
ATOM 5796 C CA . LEU B 1 361 ? 20.078 33.5 4.211 1 97.06 361 LEU B CA 1
ATOM 5797 C C . LEU B 1 361 ? 19.531 32.469 3.229 1 97.06 361 LEU B C 1
ATOM 5799 O O . LEU B 1 361 ? 20.297 31.719 2.609 1 97.06 361 LEU B O 1
ATOM 5803 N N . TYR B 1 362 ? 18.219 32.438 3.168 1 96.44 362 TYR B N 1
ATOM 5804 C CA . TYR B 1 362 ? 17.578 31.516 2.258 1 96.44 362 TYR B CA 1
ATOM 5805 C C . TYR B 1 362 ? 17.953 31.797 0.812 1 96.44 362 TYR B C 1
ATOM 5807 O O . TYR B 1 362 ? 18.266 30.875 0.052 1 96.44 362 TYR B O 1
ATOM 5815 N N . ARG B 1 363 ? 17.953 33 0.42 1 95 363 ARG B N 1
ATOM 5816 C CA . ARG B 1 363 ? 18.375 33.438 -0.913 1 95 363 ARG B CA 1
ATOM 5817 C C . ARG B 1 363 ? 19.828 33.031 -1.159 1 95 363 ARG B C 1
ATOM 5819 O O . ARG B 1 363 ? 20.172 32.5 -2.221 1 95 363 ARG B O 1
ATOM 5826 N N . LEU B 1 364 ? 20.672 33.281 -0.218 1 95.38 364 LEU B N 1
ATOM 5827 C CA . LEU B 1 364 ? 22.094 32.969 -0.344 1 95.38 364 LEU B CA 1
ATOM 5828 C C . LEU B 1 364 ? 22.328 31.469 -0.452 1 95.38 364 LEU B C 1
ATOM 5830 O O . LEU B 1 364 ? 23.203 31.016 -1.201 1 95.38 364 LEU B O 1
ATOM 5834 N N . HIS B 1 365 ? 21.594 30.781 0.305 1 94.75 365 HIS B N 1
ATOM 5835 C CA . HIS B 1 365 ? 21.719 29.328 0.302 1 94.75 365 HIS B CA 1
ATOM 5836 C C . HIS B 1 365 ? 21.516 28.75 -1.099 1 94.75 365 HIS B C 1
ATOM 5838 O O . HIS B 1 365 ? 22.297 27.906 -1.547 1 94.75 365 HIS B O 1
ATOM 5844 N N . PHE B 1 366 ? 20.547 29.188 -1.865 1 93.94 366 PHE B N 1
ATOM 5845 C CA . PHE B 1 366 ? 20.219 28.594 -3.154 1 93.94 366 PHE B CA 1
ATOM 5846 C C . PHE B 1 366 ? 20.938 29.312 -4.285 1 93.94 366 PHE B C 1
ATOM 5848 O O . PHE B 1 366 ? 20.984 28.812 -5.414 1 93.94 366 PHE B O 1
ATOM 5855 N N . ALA B 1 367 ? 21.406 30.5 -4.059 1 89.12 367 ALA B N 1
ATOM 5856 C CA . ALA B 1 367 ? 22.297 31.141 -5.031 1 89.12 367 ALA B CA 1
ATOM 5857 C C . ALA B 1 367 ? 23.609 30.375 -5.16 1 89.12 367 ALA B C 1
ATOM 5859 O O . ALA B 1 367 ? 24.156 30.25 -6.258 1 89.12 367 ALA B O 1
ATOM 5860 N N . GLU B 1 368 ? 24.031 29.859 -4.098 1 76.5 368 GLU B N 1
ATOM 5861 C CA . GLU B 1 368 ? 25.266 29.078 -4.059 1 76.5 368 GLU B CA 1
ATOM 5862 C C . GLU B 1 368 ? 25.062 27.688 -4.648 1 76.5 368 GLU B C 1
ATOM 5864 O O . GLU B 1 368 ? 25.938 27.156 -5.344 1 76.5 368 GLU B O 1
ATOM 5869 N N . ALA B 1 369 ? 23.969 27.109 -4.422 1 67.75 369 ALA B N 1
ATOM 5870 C CA . ALA B 1 369 ? 23.656 25.781 -4.934 1 67.75 369 ALA B CA 1
ATOM 5871 C C . ALA B 1 369 ? 23.578 25.781 -6.457 1 67.75 369 ALA B C 1
ATOM 5873 O O . ALA B 1 369 ? 24 24.828 -7.113 1 67.75 369 ALA B O 1
ATOM 5874 N N . GLY B 1 370 ? 22.953 26.75 -7.059 1 59.16 370 GLY B N 1
ATOM 5875 C CA . GLY B 1 370 ? 22.906 26.906 -8.508 1 59.16 370 GLY B CA 1
ATOM 5876 C C . GLY B 1 370 ? 24.281 27.047 -9.133 1 59.16 370 GLY B C 1
ATOM 5877 O O . GLY B 1 370 ? 24.5 26.609 -10.266 1 59.16 370 GLY B O 1
ATOM 5878 N N . ARG B 1 371 ? 25.172 27.609 -8.352 1 53.03 371 ARG B N 1
ATOM 5879 C CA . ARG B 1 371 ? 26.531 27.734 -8.867 1 53.03 371 ARG B CA 1
ATOM 5880 C C . ARG B 1 371 ? 27.234 26.375 -8.867 1 53.03 371 ARG B C 1
ATOM 5882 O O . ARG B 1 371 ? 28.078 26.125 -9.727 1 53.03 371 ARG B O 1
ATOM 5889 N N . LYS B 1 372 ? 26.922 25.469 -8.047 1 49.41 372 LYS B N 1
ATOM 5890 C CA . LYS B 1 372 ? 27.609 24.188 -7.977 1 49.41 372 LYS B CA 1
ATOM 5891 C C . LYS B 1 372 ? 27.062 23.203 -9.023 1 49.41 372 LYS B C 1
ATOM 5893 O O . LYS B 1 372 ? 27.719 22.219 -9.344 1 49.41 372 LYS B O 1
ATOM 5898 N N . GLN B 1 373 ? 25.891 23.422 -9.516 1 49.72 373 GLN B N 1
ATOM 5899 C CA . GLN B 1 373 ? 25.312 22.531 -10.531 1 49.72 373 GLN B CA 1
ATOM 5900 C C . GLN B 1 373 ? 25.656 23.031 -11.938 1 49.72 373 GLN B C 1
ATOM 5902 O O . GLN B 1 373 ? 25.516 22.281 -12.914 1 49.72 373 GLN B O 1
ATOM 5907 N N . GLY B 1 374 ? 25.953 24.328 -12.141 1 37.47 374 GLY B N 1
ATOM 5908 C CA . GLY B 1 374 ? 26.453 24.812 -13.414 1 37.47 374 GLY B CA 1
ATOM 5909 C C . GLY B 1 374 ? 27.969 24.719 -13.539 1 37.47 374 GLY B C 1
ATOM 5910 O O . GLY B 1 374 ? 28.672 24.781 -12.531 1 37.47 374 GLY B O 1
#

pLDDT: mean 89.85, std 14.1, range [27.38, 98.88]

Organism: Ruegeria pomeroyi (strain ATCC 700808 / DSM 15171 / DSS-3) (NCBI:txid246200)

Foldseek 3Di:
DPPDPPPPVPPDDDPDPFWFPQFWAEEEEEEDDDDLQLLLLLQLQVVVLPHQAYEYEYADDDPVNCVQCVPFHRYHYDYCDQVNCCVQPVDGDDDDPQVNLLSRQQVCLQVPPTQKYWYDYSQKHKDFQDRPRSVVRGDGPLAFKEFAWEWEFFAALQDDAWFLPDGKTFAFADPPDPDCCVPDDPVASQQDDSQARDDTLGIIIGGGPDQWSQRGRRIAHPPPDDGGHYDYDPGMHMYGHCASHLLRNLVVLQVVCVVLDHDDVSCVPDDSNSVVVSVQSVVCVVPLLSSSVSCCVRRHDYPVVQVVCVVVVRMGDDDGDSPVSCVVSVHDDDRTPVVPLVPDDDDDPPSVVSSVVNVVSSVVSNVVSVVVVD/DPPDPPPPVPPDDDPDPFWFPQFWAEEEEEEDDDDLQLLLLLQLQVVVLPHQAYEYEYADDDPVNCVVCVPFHRYHYDYCDQVNCCVQPVDGDDDDPQVNLLSRQQVCLQVPPTQKYWYDYSQKHKDFQDRPRSVVRGDGPQAFKEFAWEWEFFAALQDDAWFLPDGKTFAFADPPDPDCVVPDDPVASQQDDSQARDDTLTIIIGGGPDQWSQRGRRIAHPPPDDGGHYDYDPGMHMYGHCASHLLRNLVVLQVVCVVLDHDPVSCVPDDSNSSVVSVQSVVCVVPLLSSSVVCCVRRHDYPVVQVVCVVVVRMGDDDGDSPVSCVVSVHDDDRTPVVPLVPDDDDDPPSVVSSVVNVVSSVVSNVVSVVVVD

Nearest PDB structures (foldseek):
  1ll0-assembly5_J  TM=5.270E-01  e=6.489E-04  Oryctolagus cuniculus
  3qvb-assembly1_A-2  TM=5.072E-01  e=1.057E-03  Homo sapiens
  1ll0-assembly1_B  TM=3.375E-01  e=2.300E-04  Oryctolagus cuniculus
  3usq-assembly1_A  TM=3.341E-01  e=7.792E-04  Oryctolagus cuniculus
  4ueg-assembly1_A-2  TM=3.264E-01  e=8.942E-03  Homo sapiens

Secondary structure (DSSP, 8-state):
--------------SBSS---S---EEEEEEE---HHHHHHHHHHHHHHT-SEEEEEESS--HHHHHHHTT-TTEEEEE--HHHHHHHHSSPPPSSHHHHHHHHHHHHHHT--SSEEEE--TTEEEEESS-HHHHHHHS-TT--EEEE-EEEEEEETTS---BTT-SEEEPPPPTTPPPGGGTB-TTTGGG-BTTBSS----EEEEETTSS-B--SSS-BPPTTSPPPPEEE-SSEEEEE-SSSSHHHHHHHHHHHHHHH-SSGGGGTTS-HHHHHHHHHHHHTTT-HHHHHHHHHHHHEE-HHHHHHHHHTT-EE-----HHHHHHHTT-----BHHHHHHH-----TTHHHHHHHHHHHHHHHHHHHHHHH-/--------------SBSS---S---EEEEEEE---HHHHHHHHHHHHHHT-SEEEEEESS--HHHHHHHTT-TTEEEEE--HHHHHHHHSSPPPSSHHHHHHHHHHHHHHT--SSEEEE--TTEEEEESS-HHHHHHHS-TT--EEEE-EEEEEEETTS---BTT-SEEEPPPPTTPPPGGGTB-TTTGGG-BTTBSS----EEEEETTSS-B--SSS-BPPTTSPPPPEEE-SSEEEEE-SSSSHHHHHHHHHHHHHHH-SSGGGGTTS-HHHHHHHHHHHHTTT-HHHHHHHHHHHHEE-HHHHHHHHHTT-EE-----HHHHHHHTT-----BHHHHHHH-----TTHHHHHHHHHHHHHHHHHHHHHHH-

Solvent-accessible surface area (backbone atoms only — not comparable to full-atom values): 41066 Å² total; per-residue (Å²): 132,78,76,72,79,74,78,68,73,74,74,77,85,51,68,42,60,48,60,34,78,52,54,37,52,29,29,37,37,31,56,39,81,69,59,55,62,50,49,51,31,41,52,26,32,44,47,68,66,60,34,64,31,38,38,38,34,27,63,52,95,47,69,69,48,50,60,70,43,69,81,38,86,46,51,43,80,42,70,54,45,72,69,44,27,32,71,74,68,71,38,78,72,65,89,45,68,66,60,46,40,34,51,51,42,44,53,48,54,77,65,52,87,40,51,23,43,26,46,42,50,58,54,42,44,82,47,61,80,53,62,54,35,34,28,61,6,25,37,44,67,80,50,38,28,39,34,25,48,38,25,34,56,30,34,53,60,78,51,80,78,58,40,46,86,60,60,33,27,39,39,49,53,64,88,87,54,71,63,55,75,79,46,27,15,80,91,47,38,64,41,29,49,53,76,31,65,80,75,69,80,32,28,29,38,33,47,52,92,57,85,57,45,51,51,70,40,57,61,40,44,53,89,93,52,69,76,69,39,72,40,75,48,75,47,38,35,31,42,29,42,85,42,65,39,69,67,53,34,53,51,49,44,52,42,56,44,59,76,52,44,85,62,74,74,58,46,66,88,49,56,67,19,50,45,45,48,40,52,52,46,61,76,37,67,89,34,62,67,60,50,50,49,49,45,45,65,74,37,28,35,49,69,69,48,50,55,26,32,40,41,54,54,33,42,42,77,76,84,81,56,40,68,60,27,22,49,76,72,71,46,83,72,75,55,35,38,67,58,43,63,70,67,59,80,68,100,46,92,63,43,68,60,49,51,55,51,43,54,53,50,55,53,52,55,51,57,51,44,55,54,71,77,98,133,76,77,73,78,75,80,69,73,72,73,78,85,51,68,43,60,48,62,34,78,52,55,34,52,32,28,37,39,30,58,39,81,69,61,55,63,50,48,52,32,42,52,27,34,45,47,68,66,60,34,64,31,38,38,37,35,27,63,52,94,46,69,70,48,50,61,71,44,68,79,38,87,46,52,43,82,41,70,53,45,71,68,44,26,32,71,74,66,72,38,78,71,65,87,47,68,65,58,45,38,33,51,52,43,43,54,48,55,76,66,52,87,39,51,23,43,26,43,43,50,58,52,42,43,81,48,61,81,54,62,54,34,34,28,60,6,26,37,46,67,79,52,39,26,40,35,25,48,37,26,35,55,31,34,52,58,78,51,81,78,57,40,46,85,58,58,33,26,37,39,48,53,64,87,87,55,70,63,56,74,79,46,26,14,79,90,48,38,64,40,30,47,53,74,32,65,80,76,70,81,32,27,28,37,32,49,52,92,58,83,57,45,52,50,69,39,57,60,40,43,52,89,93,53,70,76,69,39,72,40,76,47,74,47,38,34,30,43,30,44,84,42,64,39,70,67,52,34,53,50,50,45,54,41,55,44,59,75,54,42,87,64,75,73,60,45,67,88,49,56,67,19,51,44,45,48,40,50,51,44,60,76,36,68,89,33,62,65,61,50,49,49,50,44,45,64,75,37,28,35,50,69,70,48,51,54,26,32,40,42,53,55,34,42,42,76,76,82,83,55,40,68,61,27,22,49,75,72,73,47,84,72,75,55,36,38,66,57,43,63,71,68,60,83,69,101,46,90,64,43,68,59,50,52,55,51,42,54,53,52,54,52,51,56,50,58,52,45,53,54,72,76,99

Radius of gyration: 29.94 Å; Cα contacts (8 Å, |Δi|>4): 1331; chains: 2; bounding box: 106×82×64 Å